Protein AF-A0A1S2Y714-F1 (afdb_monomer_lite)

Structure (mmCIF, N/CA/C/O backbone):
data_AF-A0A1S2Y714-F1
#
_entry.id   AF-A0A1S2Y714-F1
#
loop_
_atom_site.group_PDB
_atom_site.id
_atom_site.type_symbol
_atom_site.label_atom_id
_atom_site.label_alt_id
_atom_site.label_comp_id
_atom_site.label_asym_id
_atom_site.label_entity_id
_atom_site.label_seq_id
_atom_site.pdbx_PDB_ins_code
_atom_site.Cartn_x
_atom_site.Cartn_y
_atom_site.Cartn_z
_atom_site.occupancy
_atom_site.B_iso_or_equiv
_atom_site.auth_seq_id
_atom_site.auth_comp_id
_atom_site.auth_asym_id
_atom_site.auth_atom_id
_atom_site.pdbx_PDB_model_num
ATOM 1 N N . MET A 1 1 ? -2.855 42.630 -22.153 1.00 34.94 1 MET A N 1
ATOM 2 C CA . MET A 1 1 ? -4.016 42.085 -21.411 1.00 34.94 1 MET A CA 1
ATOM 3 C C . MET A 1 1 ? -4.105 42.788 -20.067 1.00 34.94 1 MET A C 1
ATOM 5 O O . MET A 1 1 ? -3.077 42.942 -19.422 1.00 34.94 1 MET A O 1
ATOM 9 N N . SER A 1 2 ? -5.285 43.269 -19.672 1.00 32.47 2 SER A N 1
ATOM 10 C CA . SER A 1 2 ? -5.431 44.116 -18.480 1.00 32.47 2 SER A CA 1
ATOM 11 C C . SER A 1 2 ? -5.373 43.312 -17.180 1.00 32.47 2 SER A C 1
ATOM 13 O O . SER A 1 2 ? -6.240 42.476 -16.928 1.00 32.47 2 SER A O 1
ATOM 15 N N . LEU A 1 3 ? -4.403 43.628 -16.319 1.00 39.56 3 LEU A N 1
ATOM 16 C CA . LEU A 1 3 ? -4.362 43.184 -14.924 1.00 39.56 3 LEU A CA 1
ATOM 17 C C . LEU A 1 3 ? -5.540 43.805 -14.153 1.00 39.56 3 LEU A C 1
ATOM 19 O O . LEU A 1 3 ? -5.441 44.911 -13.620 1.00 39.56 3 LEU A O 1
ATOM 23 N N . LYS A 1 4 ? -6.676 43.098 -14.095 1.00 44.19 4 LYS A N 1
ATOM 24 C CA . LYS A 1 4 ? -7.781 43.444 -13.189 1.00 44.19 4 LYS A CA 1
ATOM 25 C C . LYS A 1 4 ? -7.253 43.405 -11.751 1.00 44.19 4 LYS A C 1
ATOM 27 O O . LYS A 1 4 ? -6.920 42.334 -11.250 1.00 44.19 4 LYS A O 1
ATOM 32 N N . LYS A 1 5 ? -7.213 44.556 -11.068 1.00 52.19 5 LYS A N 1
ATOM 33 C CA . LYS A 1 5 ? -6.952 44.623 -9.621 1.00 52.19 5 LYS A CA 1
ATOM 34 C C . LYS A 1 5 ? -8.087 43.911 -8.874 1.00 52.19 5 LYS A C 1
ATOM 36 O O . LYS A 1 5 ? -9.133 44.506 -8.627 1.00 52.19 5 LYS A O 1
ATOM 41 N N . SER A 1 6 ? -7.883 42.643 -8.521 1.00 57.97 6 SER A N 1
ATOM 42 C CA . SER A 1 6 ? -8.826 41.859 -7.722 1.00 57.97 6 SER A CA 1
ATOM 43 C C . SER A 1 6 ? -8.926 42.441 -6.308 1.00 57.97 6 SER A C 1
ATOM 45 O O . SER A 1 6 ? -8.003 42.346 -5.496 1.00 57.97 6 SER A O 1
ATOM 47 N N . THR A 1 7 ? -10.055 43.082 -6.002 1.00 67.19 7 THR A N 1
ATOM 48 C CA . THR A 1 7 ? -10.343 43.624 -4.666 1.00 67.19 7 THR A CA 1
ATOM 49 C C . THR A 1 7 ? -10.300 42.507 -3.617 1.00 67.19 7 THR A C 1
ATOM 51 O O . THR A 1 7 ? -10.640 41.367 -3.930 1.00 67.19 7 THR A O 1
ATOM 54 N N . LYS A 1 8 ? -9.961 42.818 -2.354 1.00 66.38 8 LYS A N 1
ATOM 55 C CA . LYS A 1 8 ? -9.931 41.843 -1.239 1.00 66.38 8 LYS A CA 1
ATOM 56 C C . LYS A 1 8 ? -11.176 40.936 -1.200 1.00 66.38 8 LYS A C 1
ATOM 58 O O . LYS A 1 8 ? -11.023 39.732 -1.055 1.00 66.38 8 LYS A O 1
ATOM 63 N N . ARG A 1 9 ? -12.371 41.511 -1.420 1.00 69.25 9 ARG A N 1
ATOM 64 C CA . ARG A 1 9 ? -13.662 40.791 -1.477 1.00 69.25 9 ARG A CA 1
ATOM 65 C C . ARG A 1 9 ? -13.785 39.795 -2.640 1.00 69.25 9 ARG A C 1
ATOM 67 O O . ARG A 1 9 ? -14.448 38.782 -2.473 1.00 69.25 9 ARG A O 1
ATOM 74 N N . SER A 1 10 ? -13.172 40.082 -3.795 1.00 74.69 10 SER A N 1
ATOM 75 C CA . SER A 1 10 ? -13.127 39.141 -4.926 1.00 74.69 10 SER A CA 1
ATOM 76 C C . SER A 1 10 ? -12.335 37.916 -4.506 1.00 74.69 10 SER A C 1
ATOM 78 O O . SER A 1 10 ? -12.884 36.829 -4.471 1.00 74.69 10 SER A O 1
ATOM 80 N N . LEU A 1 11 ? -11.092 38.110 -4.050 1.00 75.50 11 LEU A N 1
ATOM 81 C CA . LEU A 1 11 ? -10.211 36.980 -3.769 1.00 75.50 11 LEU A CA 1
ATOM 82 C C . LEU A 1 11 ? -10.730 36.081 -2.633 1.00 75.50 11 LEU A C 1
ATOM 84 O O . LEU A 1 11 ? -10.557 34.871 -2.701 1.00 75.50 11 LEU A O 1
ATOM 88 N N . THR A 1 12 ? -11.401 36.639 -1.618 1.00 78.56 12 THR A N 1
ATOM 89 C CA . THR A 1 12 ? -12.085 35.821 -0.601 1.00 78.56 12 THR A CA 1
ATOM 90 C C . THR A 1 12 ? -13.273 35.055 -1.189 1.00 78.56 12 THR A C 1
ATOM 92 O O . THR A 1 12 ? -13.404 33.869 -0.925 1.00 78.56 12 THR A O 1
ATOM 95 N N . SER A 1 13 ? -14.089 35.684 -2.044 1.00 83.81 13 SER A N 1
ATOM 96 C CA . SER A 1 13 ? -15.202 35.007 -2.732 1.00 83.81 13 SER A CA 1
ATOM 97 C C . SER A 1 13 ? -14.725 33.895 -3.674 1.00 83.81 13 SER A C 1
ATOM 99 O O . SER A 1 13 ? -15.387 32.863 -3.784 1.00 83.81 13 SER A O 1
ATOM 101 N N . ASP A 1 14 ? -13.588 34.103 -4.339 1.00 82.69 14 ASP A N 1
ATOM 102 C CA . ASP A 1 14 ? -12.961 33.143 -5.249 1.00 82.69 14 ASP A CA 1
ATOM 103 C C . ASP A 1 14 ? -12.424 31.930 -4.453 1.00 82.69 14 ASP A C 1
ATOM 105 O O . ASP A 1 14 ? -12.680 30.784 -4.820 1.00 82.69 14 ASP A O 1
ATOM 109 N N . MET A 1 15 ? -11.778 32.170 -3.301 1.00 86.19 15 MET A N 1
ATOM 110 C CA . MET A 1 15 ? -11.331 31.120 -2.368 1.00 86.19 15 MET A CA 1
ATOM 111 C C . MET A 1 15 ? -12.494 30.350 -1.721 1.00 86.19 15 MET A C 1
ATOM 113 O O . MET A 1 15 ? -12.439 29.127 -1.623 1.00 86.19 15 MET A O 1
ATOM 117 N N . ASP A 1 16 ? -13.577 31.025 -1.330 1.00 86.94 16 ASP A N 1
ATOM 118 C CA . ASP A 1 16 ? -14.786 30.349 -0.840 1.00 86.94 16 ASP A CA 1
ATOM 119 C C . ASP A 1 16 ? -15.439 29.501 -1.952 1.00 86.94 16 ASP A C 1
ATOM 121 O O . ASP A 1 16 ? -16.085 28.485 -1.685 1.00 86.94 16 ASP A O 1
ATOM 125 N N . GLY A 1 17 ? -15.286 29.920 -3.214 1.00 87.94 17 GLY A N 1
ATOM 126 C CA . GLY A 1 17 ? -15.691 29.165 -4.399 1.00 87.94 17 GLY A CA 1
ATOM 127 C C . GLY A 1 17 ? -14.933 27.846 -4.533 1.00 87.94 17 GLY A C 1
ATOM 128 O O . GLY A 1 17 ? -15.571 26.796 -4.641 1.00 87.94 17 GLY A O 1
ATOM 129 N N . THR A 1 18 ? -13.598 27.878 -4.452 1.00 87.56 18 THR A N 1
ATOM 130 C CA . THR A 1 18 ? -12.782 26.658 -4.549 1.00 87.56 18 THR A CA 1
ATOM 131 C C . THR A 1 18 ? -13.024 25.713 -3.373 1.00 87.56 18 THR A C 1
ATOM 133 O O . THR A 1 18 ? -13.177 24.518 -3.602 1.00 87.56 18 THR A O 1
ATOM 136 N N . VAL A 1 19 ? -13.190 26.211 -2.139 1.00 88.62 19 VAL A N 1
ATOM 137 C CA . VAL A 1 19 ? -13.543 25.367 -0.974 1.00 88.62 19 VAL A CA 1
ATOM 138 C C . VAL A 1 19 ? -14.885 24.651 -1.168 1.00 88.62 19 VAL A C 1
ATOM 140 O O . VAL A 1 19 ? -14.978 23.449 -0.921 1.00 88.62 19 VAL A O 1
ATOM 143 N N . ARG A 1 20 ? -15.923 25.340 -1.666 1.00 88.69 20 ARG A N 1
ATOM 144 C CA . ARG A 1 20 ? -17.217 24.697 -1.978 1.00 88.69 20 ARG A CA 1
ATOM 145 C C . ARG A 1 20 ? -17.085 23.609 -3.046 1.00 88.69 20 ARG A C 1
ATOM 147 O O . ARG A 1 20 ? -17.745 22.577 -2.951 1.00 88.69 20 ARG A O 1
ATOM 154 N N . GLN A 1 21 ? -16.225 23.816 -4.041 1.00 86.38 21 GLN A N 1
ATOM 155 C CA . GLN A 1 21 ? -15.963 22.825 -5.083 1.00 86.38 21 GLN A CA 1
ATOM 156 C C . GLN A 1 21 ? -15.139 21.629 -4.556 1.00 86.38 21 GLN A C 1
ATOM 158 O O . GLN A 1 21 ? -15.441 20.498 -4.927 1.00 86.38 21 GLN A O 1
ATOM 163 N N . MET A 1 22 ? -14.199 21.830 -3.618 1.00 89.25 22 MET A N 1
ATOM 164 C CA . MET A 1 22 ? -13.498 20.733 -2.924 1.00 89.25 22 MET A CA 1
ATOM 165 C C . MET A 1 22 ? -14.464 19.856 -2.130 1.00 89.25 22 MET A C 1
ATOM 167 O O . MET A 1 22 ? -14.432 18.637 -2.267 1.00 89.25 22 MET A O 1
ATOM 171 N N . MET A 1 23 ? -15.341 20.472 -1.328 1.00 84.88 23 MET A N 1
ATOM 172 C CA . MET A 1 23 ? -16.337 19.741 -0.537 1.00 84.88 23 MET A CA 1
ATOM 173 C C . MET A 1 23 ? -17.227 18.883 -1.439 1.00 84.88 23 MET A C 1
ATOM 175 O O . MET A 1 23 ? -17.383 17.691 -1.191 1.00 84.88 23 MET A O 1
ATOM 179 N N . LYS A 1 24 ? -17.689 19.436 -2.568 1.00 86.00 24 LYS A N 1
ATOM 180 C CA . LYS A 1 24 ? -18.492 18.696 -3.551 1.00 86.00 24 LYS A CA 1
ATOM 181 C C . LYS A 1 24 ? -17.760 17.493 -4.172 1.00 86.00 24 LYS A C 1
ATOM 183 O O . LYS A 1 24 ? -18.400 16.492 -4.480 1.00 86.00 24 LYS A O 1
ATOM 188 N N . LEU A 1 25 ? -16.436 17.554 -4.347 1.00 83.62 25 LEU A N 1
ATOM 189 C CA . LEU A 1 25 ? -15.644 16.409 -4.825 1.00 83.62 25 LEU A CA 1
ATOM 190 C C . LEU A 1 25 ? -15.519 15.289 -3.774 1.00 83.62 25 LEU A C 1
ATOM 192 O O . LEU A 1 25 ? -15.315 14.137 -4.152 1.00 83.62 25 LEU A O 1
ATOM 196 N N . ILE A 1 26 ? -15.657 15.614 -2.483 1.00 81.50 26 ILE A N 1
ATOM 197 C CA . ILE A 1 26 ? -15.499 14.696 -1.340 1.00 81.50 26 ILE A CA 1
ATOM 198 C C . ILE A 1 26 ? -16.850 14.113 -0.871 1.00 81.50 26 ILE A C 1
ATOM 200 O O . ILE A 1 26 ? -16.900 12.985 -0.378 1.00 81.50 26 ILE A O 1
ATOM 204 N N . GLU A 1 27 ? -17.946 14.858 -1.030 1.00 79.06 27 GLU A N 1
ATOM 205 C CA . GLU A 1 27 ? -19.294 14.499 -0.554 1.00 79.06 27 GLU A CA 1
ATOM 206 C C . GLU A 1 27 ? -20.079 13.547 -1.479 1.00 79.06 27 GLU A C 1
ATOM 208 O O . GLU A 1 27 ? -21.200 13.168 -1.148 1.00 79.06 27 GLU A O 1
ATOM 213 N N . GLU A 1 28 ? -19.540 13.146 -2.635 1.00 67.38 28 GLU A N 1
ATOM 214 C CA . GLU A 1 28 ? -20.325 12.384 -3.615 1.00 67.38 28 GLU A CA 1
ATOM 215 C C . GLU A 1 28 ? -20.537 10.909 -3.212 1.00 67.38 28 GLU A C 1
ATOM 217 O O . GLU A 1 28 ? -19.623 10.213 -2.757 1.00 67.38 28 GLU A O 1
ATOM 222 N N . ASN A 1 29 ? -21.781 10.443 -3.352 1.00 63.12 29 ASN A N 1
ATOM 223 C CA . ASN A 1 29 ? -22.251 9.182 -2.782 1.00 63.12 29 ASN A CA 1
ATOM 224 C C . ASN A 1 29 ? -21.798 7.966 -3.603 1.00 63.12 29 ASN A C 1
ATOM 226 O O . ASN A 1 29 ? -22.190 7.812 -4.757 1.00 63.12 29 ASN A O 1
ATOM 230 N N . GLY A 1 30 ? -21.040 7.070 -2.970 1.00 61.44 30 GLY A N 1
ATOM 231 C CA . GLY A 1 30 ? -20.950 5.668 -3.376 1.00 61.44 30 GLY A CA 1
ATOM 232 C C . GLY A 1 30 ? -21.768 4.822 -2.406 1.00 61.44 30 GLY A C 1
ATOM 233 O O . GLY A 1 30 ? -21.539 4.906 -1.198 1.00 61.44 30 GLY A O 1
ATOM 234 N N . ASP A 1 31 ? -22.684 4.000 -2.922 1.00 72.31 31 ASP A N 1
ATOM 235 C CA . ASP A 1 31 ? -23.572 3.146 -2.111 1.00 72.31 31 ASP A CA 1
ATOM 236 C C . ASP A 1 31 ? -22.809 2.011 -1.396 1.00 72.31 31 ASP A C 1
ATOM 238 O O . ASP A 1 31 ? -23.329 1.356 -0.494 1.00 72.31 31 ASP A O 1
ATOM 242 N N . SER A 1 32 ? -21.545 1.792 -1.776 1.00 79.81 32 SER A N 1
ATOM 243 C CA . SER A 1 32 ? -20.617 0.856 -1.144 1.00 79.81 32 SER A CA 1
ATOM 244 C C . SER A 1 32 ? -19.236 1.484 -0.927 1.00 79.81 32 SER A C 1
ATOM 246 O O . SER A 1 32 ? -18.776 2.328 -1.701 1.00 79.81 32 SER A O 1
ATOM 248 N N . PHE A 1 33 ? -18.536 1.035 0.120 1.00 79.44 33 PHE A N 1
ATOM 249 C CA . PHE A 1 33 ? -17.222 1.548 0.521 1.00 79.44 33 PHE A CA 1
ATOM 250 C C . PHE A 1 33 ? -16.166 1.436 -0.590 1.00 79.44 33 PHE A C 1
ATOM 252 O O . PHE A 1 33 ? -15.415 2.384 -0.812 1.00 79.44 33 PHE A O 1
ATOM 259 N N . ALA A 1 34 ? -16.144 0.318 -1.325 1.00 82.19 34 ALA A N 1
ATOM 260 C CA . ALA A 1 34 ? -15.210 0.109 -2.434 1.00 82.19 34 ALA A CA 1
ATOM 261 C C . ALA A 1 34 ? -15.410 1.150 -3.550 1.00 82.19 34 ALA A C 1
ATOM 263 O O . ALA A 1 34 ? -14.453 1.781 -3.991 1.00 82.19 34 ALA A O 1
ATOM 264 N N . GLN A 1 35 ? -16.667 1.407 -3.922 1.00 81.56 35 GLN A N 1
ATOM 265 C CA . GLN A 1 35 ? -17.035 2.410 -4.922 1.00 81.56 35 GLN A CA 1
ATOM 266 C C . GLN A 1 35 ? -16.678 3.830 -4.455 1.00 81.56 35 GLN A C 1
ATOM 268 O O . GLN A 1 35 ? -16.185 4.638 -5.239 1.00 81.56 35 GLN A O 1
ATOM 273 N N . LYS A 1 36 ? -16.857 4.135 -3.161 1.00 82.69 36 LYS A N 1
ATOM 274 C CA . LYS A 1 36 ? -16.444 5.421 -2.579 1.00 82.69 36 LYS A CA 1
ATOM 275 C C . LYS A 1 36 ? -14.921 5.611 -2.604 1.00 82.69 36 LYS A C 1
ATOM 277 O O . LYS A 1 36 ? -14.455 6.714 -2.888 1.00 82.69 36 LYS A O 1
ATOM 282 N N . ALA A 1 37 ? -14.149 4.556 -2.341 1.00 82.81 37 ALA A N 1
ATOM 283 C CA . ALA A 1 37 ? -12.690 4.590 -2.435 1.00 82.81 37 ALA A CA 1
ATOM 284 C C . ALA A 1 37 ? -12.215 4.773 -3.888 1.00 82.81 37 ALA A C 1
ATOM 286 O O . ALA A 1 37 ? -11.367 5.624 -4.152 1.00 82.81 37 ALA A O 1
ATOM 287 N N . GLU A 1 38 ? -12.800 4.040 -4.838 1.00 85.25 38 GLU A N 1
ATOM 288 C CA . GLU A 1 38 ? -12.498 4.164 -6.268 1.00 85.25 38 GLU A CA 1
ATOM 289 C C . GLU A 1 38 ? -12.792 5.580 -6.794 1.00 85.25 38 GLU A C 1
ATOM 291 O O . GLU A 1 38 ? -11.907 6.229 -7.355 1.00 85.25 38 GLU A O 1
ATOM 296 N N . MET A 1 39 ? -13.992 6.106 -6.522 1.00 83.69 39 MET A N 1
ATOM 297 C CA . MET A 1 39 ? -14.390 7.472 -6.888 1.00 83.69 39 MET A CA 1
ATOM 298 C C . MET A 1 39 ? -13.462 8.531 -6.275 1.00 83.69 39 MET A C 1
ATOM 300 O O . MET A 1 39 ? -13.107 9.503 -6.944 1.00 83.69 39 MET A O 1
ATOM 304 N N . TYR A 1 40 ? -13.014 8.339 -5.028 1.00 85.38 40 TYR A N 1
ATOM 305 C CA . TYR A 1 40 ? -12.024 9.219 -4.404 1.00 85.38 40 TYR A CA 1
ATOM 306 C C . TYR A 1 40 ? -10.688 9.202 -5.159 1.00 85.38 40 TYR A C 1
ATOM 308 O O . TYR A 1 40 ? -10.149 10.268 -5.456 1.00 85.38 40 TYR A O 1
ATOM 316 N N . TYR A 1 41 ? -10.157 8.027 -5.517 1.00 88.44 41 TYR A N 1
ATOM 317 C CA . TYR A 1 41 ? -8.899 7.940 -6.266 1.00 88.44 41 TYR A CA 1
ATOM 318 C C . TYR A 1 41 ? -9.006 8.530 -7.679 1.00 88.44 41 TYR A C 1
ATOM 320 O O . TYR A 1 41 ? -8.062 9.191 -8.112 1.00 88.44 41 TYR A O 1
ATOM 328 N N . GLN A 1 42 ? -10.151 8.382 -8.354 1.00 86.94 42 GLN A N 1
ATOM 329 C CA . GLN A 1 42 ? -10.410 9.021 -9.651 1.00 86.94 42 GLN A CA 1
ATOM 330 C C . GLN A 1 42 ? -10.477 10.558 -9.547 1.00 86.94 42 GLN A C 1
ATOM 332 O O . GLN A 1 42 ? -9.916 11.252 -10.392 1.00 86.94 42 GLN A O 1
ATOM 337 N N . LYS A 1 43 ? -11.099 11.107 -8.491 1.00 89.62 43 LYS A N 1
ATOM 338 C CA . LYS A 1 43 ? -11.218 12.565 -8.260 1.00 89.62 43 LYS A CA 1
ATOM 339 C C . LYS A 1 43 ? -9.995 13.215 -7.611 1.00 89.62 43 LYS A C 1
ATOM 341 O O . LYS A 1 43 ? -9.865 14.440 -7.607 1.00 89.62 43 LYS A O 1
ATOM 346 N N . ARG A 1 44 ? -9.076 12.418 -7.062 1.00 89.94 44 ARG A N 1
ATOM 347 C CA . ARG A 1 44 ? -7.877 12.889 -6.353 1.00 89.94 44 ARG A CA 1
ATOM 348 C C . ARG A 1 44 ? -7.021 13.895 -7.148 1.00 89.94 44 ARG A C 1
ATOM 350 O O . ARG A 1 44 ? -6.576 14.854 -6.518 1.00 89.94 44 ARG A O 1
ATOM 357 N N . PRO A 1 45 ? -6.791 13.759 -8.473 1.00 91.12 45 PRO A N 1
ATOM 358 C CA . PRO A 1 45 ? -6.022 14.745 -9.239 1.00 91.12 45 PRO A CA 1
ATOM 359 C C . PRO A 1 45 ? -6.709 16.118 -9.316 1.00 91.12 45 PRO A C 1
ATOM 361 O O . PRO A 1 45 ? -6.051 17.144 -9.152 1.00 91.12 45 PRO A O 1
ATOM 364 N N . GLU A 1 46 ? -8.034 16.141 -9.501 1.00 88.25 46 GLU A N 1
ATOM 365 C CA . GLU A 1 46 ? -8.831 17.376 -9.539 1.00 88.25 46 GLU A CA 1
ATOM 366 C C . GLU A 1 46 ? -8.835 18.066 -8.167 1.00 88.25 46 GLU A C 1
ATOM 368 O O . GLU A 1 46 ? -8.603 19.272 -8.069 1.00 88.25 46 GLU A O 1
ATOM 373 N N . LEU A 1 47 ? -8.993 17.287 -7.090 1.00 91.00 47 LEU A N 1
ATOM 374 C CA . LEU A 1 47 ? -8.930 17.793 -5.719 1.00 91.00 47 LEU A CA 1
ATOM 375 C C . LEU A 1 47 ? -7.554 18.396 -5.382 1.00 91.00 47 LEU A C 1
ATOM 377 O O . LEU A 1 47 ? -7.495 19.453 -4.757 1.00 91.00 47 LEU A O 1
ATOM 381 N N . ILE A 1 48 ? -6.453 17.764 -5.811 1.00 91.62 48 ILE A N 1
ATOM 382 C CA . ILE A 1 48 ? -5.091 18.297 -5.624 1.00 91.62 48 ILE A CA 1
ATOM 383 C C . ILE A 1 48 ? -4.931 19.636 -6.352 1.00 91.62 48 ILE A C 1
ATOM 385 O O . ILE A 1 48 ? -4.510 20.610 -5.730 1.00 91.62 48 ILE A O 1
ATOM 389 N N . SER A 1 49 ? -5.327 19.713 -7.628 1.00 92.50 49 SER A N 1
ATOM 390 C CA . SER A 1 49 ? -5.250 20.954 -8.412 1.00 92.50 49 SER A CA 1
ATOM 391 C C . SER A 1 49 ? -6.010 22.103 -7.737 1.00 92.50 49 SER A C 1
ATOM 393 O O . SER A 1 49 ? -5.487 23.208 -7.583 1.00 92.50 49 SER A O 1
ATOM 395 N N . LEU A 1 50 ? -7.214 21.823 -7.238 1.00 91.06 50 LEU A N 1
ATOM 396 C CA . LEU A 1 50 ? -8.055 22.803 -6.558 1.00 91.06 50 LEU A CA 1
ATOM 397 C C . LEU A 1 50 ? -7.443 23.278 -5.223 1.00 91.06 50 LEU A C 1
ATOM 399 O O . LEU A 1 50 ? -7.534 24.459 -4.876 1.00 91.06 50 LEU A O 1
ATOM 403 N N . VAL A 1 51 ? -6.780 22.383 -4.479 1.00 92.50 51 VAL A N 1
ATOM 404 C CA . VAL A 1 51 ? -6.040 22.713 -3.245 1.00 92.50 51 VAL A CA 1
ATOM 405 C C . VAL A 1 51 ? -4.817 23.587 -3.541 1.00 92.50 51 VAL A C 1
ATOM 407 O O . VAL A 1 51 ? -4.558 24.543 -2.804 1.00 92.50 51 VAL A O 1
ATOM 410 N N . GLU A 1 52 ? -4.098 23.332 -4.635 1.00 91.31 52 GLU A N 1
ATOM 411 C CA . GLU A 1 52 ? -2.999 24.190 -5.095 1.00 91.31 52 GLU A CA 1
ATOM 412 C C . GLU A 1 52 ? -3.493 25.594 -5.483 1.00 91.31 52 GLU A C 1
ATOM 414 O O . GLU A 1 52 ? -2.862 26.594 -5.124 1.00 91.31 52 GLU A O 1
ATOM 419 N N . GLU A 1 53 ? -4.653 25.700 -6.141 1.00 89.31 53 GLU A N 1
ATOM 420 C CA . GLU A 1 53 ? -5.302 26.981 -6.457 1.00 89.31 53 GLU A CA 1
ATOM 421 C C . GLU A 1 53 ? -5.665 27.772 -5.192 1.00 89.31 53 GLU A C 1
ATOM 423 O O . GLU A 1 53 ? -5.363 28.966 -5.087 1.00 89.31 53 GLU A O 1
ATOM 428 N N . PHE A 1 54 ? -6.266 27.106 -4.202 1.00 91.81 54 PHE A N 1
ATOM 429 C CA . PHE A 1 54 ? -6.606 27.713 -2.916 1.00 91.81 54 PHE A CA 1
ATOM 430 C C . PHE A 1 54 ? -5.361 28.172 -2.150 1.00 91.81 54 PHE A C 1
ATOM 432 O O . PHE A 1 54 ? -5.337 29.291 -1.638 1.00 91.81 54 PHE A O 1
ATOM 439 N N . TYR A 1 55 ? -4.297 27.363 -2.118 1.00 90.62 55 TYR A N 1
ATOM 440 C CA . TYR A 1 55 ? -3.034 27.736 -1.476 1.00 90.62 55 TYR A CA 1
ATOM 441 C C . TYR A 1 55 ? -2.369 28.938 -2.167 1.00 90.62 55 TYR A C 1
ATOM 443 O O . TYR A 1 55 ? -1.881 29.854 -1.499 1.00 90.62 55 TYR A O 1
ATOM 451 N N . ARG A 1 56 ? -2.415 28.993 -3.505 1.00 89.56 56 ARG A N 1
ATOM 452 C CA . ARG A 1 56 ? -1.952 30.137 -4.309 1.00 89.56 56 ARG A CA 1
ATOM 453 C C . ARG A 1 56 ? -2.752 31.410 -3.997 1.00 89.56 56 ARG A C 1
ATOM 455 O O . ARG A 1 56 ? -2.160 32.479 -3.836 1.00 89.56 56 ARG A O 1
ATOM 462 N N . GLY A 1 57 ? -4.073 31.292 -3.849 1.00 87.25 57 GLY A N 1
ATOM 463 C CA . GLY A 1 57 ? -4.954 32.374 -3.398 1.00 87.25 57 GLY A CA 1
ATOM 464 C C . GLY A 1 57 ? -4.622 32.853 -1.981 1.00 87.25 57 GLY A C 1
ATOM 465 O O . GLY A 1 57 ? -4.357 34.038 -1.777 1.00 87.25 57 GLY A O 1
ATOM 466 N N . TYR A 1 58 ? -4.543 31.929 -1.020 1.00 89.00 58 TYR A N 1
ATOM 467 C CA . TYR A 1 58 ? -4.183 32.210 0.373 1.00 89.00 58 TYR A CA 1
ATOM 468 C C . TYR A 1 58 ? -2.847 32.951 0.479 1.00 89.00 58 TYR A C 1
ATOM 470 O O . TYR A 1 58 ? -2.755 33.975 1.156 1.00 89.00 58 TYR A O 1
ATOM 478 N N . ARG A 1 59 ? -1.825 32.489 -0.249 1.00 90.00 59 ARG A N 1
ATOM 479 C CA . ARG A 1 59 ? -0.508 33.127 -0.286 1.00 90.00 59 ARG A CA 1
ATOM 480 C C . ARG A 1 59 ? -0.574 34.560 -0.821 1.00 90.00 59 ARG A C 1
ATOM 482 O O . ARG A 1 59 ? -0.051 35.463 -0.178 1.00 90.00 59 ARG A O 1
ATOM 489 N N . SER A 1 60 ? -1.295 34.795 -1.919 1.00 86.06 60 SER A N 1
ATOM 490 C CA . SER A 1 60 ? -1.516 36.148 -2.455 1.00 86.06 60 SER A CA 1
ATOM 491 C C . SER A 1 60 ? -2.305 37.054 -1.491 1.00 86.06 60 SER A C 1
ATOM 493 O O . SER A 1 60 ? -2.110 38.272 -1.456 1.00 86.06 60 SER A O 1
ATOM 495 N N . LEU A 1 61 ? -3.205 36.489 -0.679 1.00 86.44 61 LEU A N 1
ATOM 496 C CA . LEU A 1 61 ? -3.905 37.234 0.367 1.00 86.44 61 LEU A CA 1
ATOM 497 C C . LEU A 1 61 ? -2.972 37.606 1.529 1.00 86.44 61 LEU A C 1
ATOM 499 O O . LEU A 1 61 ? -3.015 38.752 1.974 1.00 86.44 61 LEU A O 1
ATOM 503 N N . ALA A 1 62 ? -2.131 36.671 1.976 1.00 83.31 62 ALA A N 1
ATOM 504 C CA . ALA A 1 62 ? -1.147 36.878 3.036 1.00 83.31 62 ALA A CA 1
ATOM 505 C C . ALA A 1 62 ? -0.089 37.917 2.633 1.00 83.31 62 ALA A C 1
ATOM 507 O O . ALA A 1 62 ? 0.126 38.875 3.370 1.00 83.31 62 ALA A O 1
ATOM 508 N N . GLU A 1 63 ? 0.470 37.805 1.424 1.00 84.12 63 GLU A N 1
ATOM 509 C CA . GLU A 1 63 ? 1.411 38.784 0.865 1.00 84.12 63 GLU A CA 1
ATOM 510 C C . GLU A 1 63 ? 0.777 40.186 0.836 1.00 84.12 63 GLU A C 1
ATOM 512 O O . GLU A 1 63 ? 1.371 41.143 1.324 1.00 84.12 63 GLU A O 1
ATOM 517 N N . ARG A 1 64 ? -0.473 40.336 0.370 1.00 82.00 64 ARG A N 1
ATOM 518 C CA . ARG A 1 64 ? -1.166 41.641 0.406 1.00 82.00 64 ARG A CA 1
ATOM 519 C C . ARG A 1 64 ? -1.467 42.141 1.821 1.00 82.00 64 ARG A C 1
ATOM 521 O O . ARG A 1 64 ? -1.544 43.351 2.010 1.00 82.00 64 ARG A O 1
ATOM 528 N N . TYR A 1 65 ? -1.647 41.256 2.800 1.00 78.56 65 TYR A N 1
ATOM 529 C CA . TYR A 1 65 ? -1.800 41.661 4.198 1.00 78.56 65 TYR A CA 1
ATOM 530 C C . TYR A 1 65 ? -0.482 42.208 4.756 1.00 78.56 65 TYR A C 1
ATOM 532 O O . TYR A 1 65 ? -0.491 43.286 5.338 1.00 78.56 65 TYR A O 1
ATOM 540 N N . GLU A 1 66 ? 0.637 41.526 4.493 1.00 80.44 66 GLU A N 1
ATOM 541 C CA . GLU A 1 66 ? 1.994 41.961 4.854 1.00 80.44 66 GLU A CA 1
ATOM 542 C C . GLU A 1 66 ? 2.381 43.289 4.187 1.00 80.44 66 GLU A C 1
ATOM 544 O O . GLU A 1 66 ? 2.997 44.137 4.827 1.00 80.44 66 GLU A O 1
ATOM 549 N N . HIS A 1 67 ? 1.964 43.528 2.939 1.00 75.69 67 HIS A N 1
ATOM 550 C CA . HIS A 1 67 ? 2.156 44.831 2.294 1.00 75.69 67 HIS A CA 1
ATOM 551 C C . HIS A 1 67 ? 1.333 45.929 2.986 1.00 75.69 67 HIS A C 1
ATOM 553 O O . HIS A 1 67 ? 1.877 46.984 3.288 1.00 75.69 67 HIS A O 1
ATOM 559 N N . VAL A 1 68 ? 0.057 45.684 3.310 1.00 75.88 68 VAL A N 1
ATOM 560 C CA . VAL A 1 68 ? -0.803 46.687 3.971 1.00 75.88 68 VAL A CA 1
ATOM 561 C C . VAL A 1 68 ? -0.354 46.983 5.405 1.00 75.88 68 VAL A C 1
ATOM 563 O O . VAL A 1 68 ? -0.333 48.147 5.800 1.00 75.88 68 VAL A O 1
ATOM 566 N N . THR A 1 69 ? 0.036 45.979 6.197 1.00 68.00 69 THR A N 1
ATOM 567 C CA . THR A 1 69 ? 0.602 46.232 7.532 1.00 68.00 69 THR A CA 1
ATOM 568 C C . THR A 1 69 ? 2.005 46.820 7.440 1.00 68.00 69 THR A C 1
ATOM 570 O O . THR A 1 69 ? 2.300 47.767 8.159 1.00 68.00 69 THR A O 1
ATOM 573 N N . GLY A 1 70 ? 2.860 46.342 6.536 1.00 66.25 70 GLY A N 1
ATOM 574 C CA . GLY A 1 70 ? 4.200 46.890 6.312 1.00 66.25 70 GLY A CA 1
ATOM 575 C C . GLY A 1 70 ? 4.191 48.348 5.838 1.00 66.25 70 GLY A C 1
ATOM 576 O O . GLY A 1 70 ? 5.059 49.124 6.231 1.00 66.25 70 GLY A O 1
ATOM 577 N N . GLU A 1 71 ? 3.198 48.750 5.043 1.00 66.56 71 GLU A N 1
ATOM 578 C CA . GLU A 1 71 ? 2.934 50.152 4.705 1.00 66.56 71 GLU A CA 1
ATOM 579 C C . GLU A 1 71 ? 2.387 50.928 5.911 1.00 66.56 71 GLU A C 1
ATOM 581 O O . GLU A 1 71 ? 2.839 52.043 6.154 1.00 66.56 71 GLU A O 1
ATOM 586 N N . LEU A 1 72 ? 1.488 50.351 6.717 1.00 62.78 72 LEU A N 1
ATOM 587 C CA . LEU A 1 72 ? 0.986 50.988 7.943 1.00 62.78 72 LEU A CA 1
ATOM 588 C C . LEU A 1 72 ? 2.123 51.307 8.932 1.00 62.78 72 LEU A C 1
ATOM 590 O O . LEU A 1 72 ? 2.216 52.435 9.405 1.00 62.78 72 LEU A O 1
ATOM 594 N N . TRP A 1 73 ? 3.030 50.355 9.180 1.00 57.47 73 TRP A N 1
ATOM 595 C CA . TRP A 1 73 ? 4.195 50.533 10.060 1.00 57.47 73 TRP A CA 1
ATOM 596 C C . TRP A 1 73 ? 5.208 51.562 9.533 1.00 57.47 73 TRP A C 1
ATOM 598 O O . TRP A 1 73 ? 5.868 52.222 10.329 1.00 57.47 73 TRP A O 1
ATOM 608 N N . LYS A 1 74 ? 5.316 51.743 8.209 1.00 61.78 74 LYS A N 1
ATOM 609 C CA . LYS A 1 74 ? 6.176 52.771 7.586 1.00 61.78 74 LYS A CA 1
ATOM 610 C C . LYS A 1 74 ? 5.574 54.180 7.603 1.00 61.78 74 LYS A C 1
ATOM 612 O O . LYS A 1 74 ? 6.304 55.134 7.363 1.00 61.78 74 LYS A O 1
ATOM 617 N N . ASN A 1 75 ? 4.270 54.310 7.852 1.00 57.66 75 ASN A N 1
ATOM 618 C CA . ASN A 1 75 ? 3.545 55.584 7.848 1.00 57.66 75 ASN A CA 1
ATOM 619 C C . ASN A 1 75 ? 3.191 56.094 9.260 1.00 57.66 75 ASN A C 1
ATOM 621 O O . ASN A 1 75 ? 2.423 57.046 9.386 1.00 57.66 75 ASN A O 1
ATOM 625 N N . ILE A 1 76 ? 3.738 55.492 10.324 1.00 54.31 76 ILE A N 1
ATOM 626 C CA . ILE A 1 76 ? 3.652 56.047 11.683 1.00 54.31 76 ILE A CA 1
ATOM 627 C C . ILE A 1 76 ? 4.593 57.267 11.753 1.00 54.31 76 ILE A C 1
ATOM 629 O O . ILE A 1 76 ? 5.794 57.091 11.541 1.00 54.31 76 ILE A O 1
ATOM 633 N N . PRO A 1 77 ? 4.104 58.494 12.027 1.00 44.94 77 PRO A N 1
ATOM 634 C CA . PRO A 1 77 ? 4.966 59.672 12.110 1.00 44.94 77 PRO A CA 1
ATOM 635 C C . PRO A 1 77 ? 5.925 59.582 13.303 1.00 44.94 77 PRO A C 1
ATOM 637 O O . PRO A 1 77 ? 5.514 59.221 14.406 1.00 44.94 77 PRO A O 1
ATOM 640 N N . SER A 1 78 ? 7.183 59.974 13.102 1.00 50.97 78 SER A N 1
ATOM 641 C CA . SER A 1 78 ? 8.271 59.858 14.090 1.00 50.97 78 SER A CA 1
ATOM 642 C C . SER A 1 78 ? 8.144 60.754 15.339 1.00 50.97 78 SER A C 1
ATOM 644 O O . SER A 1 78 ? 9.045 60.761 16.174 1.00 50.97 78 SER A O 1
ATOM 646 N N . ASP A 1 79 ? 7.042 61.493 15.494 1.00 47.47 79 ASP A N 1
ATOM 647 C CA . ASP A 1 79 ? 6.882 62.568 16.488 1.00 47.47 79 ASP A CA 1
ATOM 648 C C . ASP A 1 79 ? 6.262 62.126 17.831 1.00 47.47 79 ASP A C 1
ATOM 650 O O . ASP A 1 79 ? 6.066 62.951 18.720 1.00 47.47 79 ASP A O 1
ATOM 654 N N . LEU A 1 80 ? 5.965 60.832 18.021 1.00 49.72 80 LEU A N 1
ATOM 655 C CA . LEU A 1 80 ? 5.412 60.293 19.282 1.00 49.72 80 LEU A CA 1
ATOM 656 C C . LEU A 1 80 ? 6.406 59.471 20.122 1.00 49.72 80 LEU A C 1
ATOM 658 O O . LEU A 1 80 ? 6.013 58.879 21.124 1.00 49.72 80 LEU A O 1
ATOM 662 N N . GLN A 1 81 ? 7.689 59.433 19.748 1.00 51.72 81 GLN A N 1
ATOM 663 C CA . GLN A 1 81 ? 8.697 58.592 20.416 1.00 51.72 81 GLN A CA 1
ATOM 664 C C . GLN A 1 81 ? 9.685 59.370 21.306 1.00 51.72 81 GLN A C 1
ATOM 666 O O . GLN A 1 81 ? 10.737 58.853 21.678 1.00 51.72 81 GLN A O 1
ATOM 671 N N . SER A 1 82 ? 9.342 60.603 21.694 1.00 52.91 82 SER A N 1
ATOM 672 C CA . SER A 1 82 ? 10.085 61.373 22.699 1.00 52.91 82 SER A CA 1
ATOM 673 C C . SER A 1 82 ? 9.156 61.868 23.812 1.00 52.91 82 SER A C 1
ATOM 675 O O . SER A 1 82 ? 8.100 62.416 23.521 1.00 52.91 82 SER A O 1
ATOM 677 N N . GLN A 1 83 ? 9.600 61.708 25.066 1.00 43.25 83 GLN A N 1
ATOM 678 C CA . GLN A 1 83 ? 8.940 62.111 26.323 1.00 43.25 83 GLN A CA 1
ATOM 679 C C . GLN A 1 83 ? 7.775 61.240 26.845 1.00 43.25 83 GLN A C 1
ATOM 681 O O . GLN A 1 83 ? 6.624 61.655 26.834 1.00 43.25 83 GLN A O 1
ATOM 686 N N . THR A 1 84 ? 8.114 60.135 27.518 1.00 31.69 84 THR A N 1
ATOM 687 C CA . THR A 1 84 ? 7.884 60.038 28.979 1.00 31.69 84 THR A CA 1
ATOM 688 C C . THR A 1 84 ? 9.031 59.262 29.616 1.00 31.69 84 THR A C 1
ATOM 690 O O . THR A 1 84 ? 9.371 58.174 29.156 1.00 31.69 84 THR A O 1
ATOM 693 N N . SER A 1 85 ? 9.631 59.822 30.659 1.00 42.75 85 SER A N 1
ATOM 694 C CA . SER A 1 85 ? 10.742 59.229 31.399 1.00 42.75 85 SER A CA 1
ATOM 695 C C . SER A 1 85 ? 10.288 58.496 32.665 1.00 42.75 85 SER A C 1
ATOM 697 O O . SER A 1 85 ? 9.366 58.948 33.339 1.00 42.75 85 SER A O 1
ATOM 699 N N . ASP A 1 86 ? 11.093 57.494 33.027 1.00 34.31 86 ASP A N 1
ATOM 700 C CA . ASP A 1 86 ? 11.604 57.203 34.380 1.00 34.31 86 ASP A CA 1
ATOM 701 C C . ASP A 1 86 ? 11.152 55.913 35.110 1.00 34.31 86 ASP A C 1
ATOM 703 O O . ASP A 1 86 ? 10.006 55.477 35.041 1.00 34.31 86 ASP A O 1
ATOM 707 N N . ASN A 1 87 ? 12.125 55.337 35.831 1.00 39.28 87 ASN A N 1
ATOM 708 C CA . ASN A 1 87 ? 12.094 54.169 36.728 1.00 39.28 87 ASN A CA 1
ATOM 709 C C . ASN A 1 87 ? 11.724 52.767 36.176 1.00 39.28 87 ASN A C 1
ATOM 711 O O . ASN A 1 87 ? 10.609 52.275 36.340 1.00 39.28 87 ASN A O 1
ATOM 715 N N . GLY A 1 88 ? 12.747 52.026 35.721 1.00 33.41 88 GLY A N 1
ATOM 716 C CA . GLY A 1 88 ? 12.710 50.559 35.588 1.00 33.41 88 GLY A CA 1
ATOM 717 C C . GLY A 1 88 ? 13.948 49.980 34.892 1.00 33.41 88 GLY A C 1
ATOM 718 O O . GLY A 1 88 ? 13.959 49.868 33.672 1.00 33.41 88 GLY A O 1
ATOM 719 N N . SER A 1 89 ? 15.003 49.646 35.645 1.00 36.56 89 SER A N 1
ATOM 720 C CA . SER A 1 89 ? 16.310 49.272 35.074 1.00 36.56 89 SER A CA 1
ATOM 721 C C . SER A 1 89 ? 16.317 47.953 34.284 1.00 36.56 89 SER A C 1
ATOM 723 O O . SER A 1 89 ? 15.736 46.950 34.690 1.00 36.56 89 SER A O 1
ATOM 725 N N . GLU A 1 90 ? 17.043 47.993 33.167 1.00 38.22 90 GLU A N 1
ATOM 726 C CA . GLU A 1 90 ? 17.204 46.971 32.121 1.00 38.22 90 GLU A CA 1
ATOM 727 C C . GLU A 1 90 ? 18.326 45.935 32.475 1.00 38.22 90 GLU A C 1
ATOM 729 O O . GLU A 1 90 ? 18.928 46.079 33.545 1.00 38.22 90 GLU A O 1
ATOM 734 N N . PRO A 1 91 ? 18.632 44.884 31.663 1.00 45.94 91 PRO A N 1
ATOM 735 C CA . PRO A 1 91 ? 19.341 45.087 30.387 1.00 45.94 91 PRO A CA 1
ATOM 736 C C . PRO A 1 91 ? 18.935 44.194 29.187 1.00 45.94 91 PRO A C 1
ATOM 738 O O . PRO A 1 91 ? 18.901 42.966 29.246 1.00 45.94 91 PRO A O 1
ATOM 741 N N . THR A 1 92 ? 18.709 44.884 28.070 1.00 35.03 92 THR A N 1
ATOM 742 C CA . THR A 1 92 ? 19.112 44.624 26.675 1.00 35.03 92 THR A CA 1
ATOM 743 C C . THR A 1 92 ? 19.623 43.239 26.234 1.00 35.03 92 THR A C 1
ATOM 745 O O . THR A 1 92 ? 20.598 42.702 26.754 1.00 35.03 92 THR A O 1
ATOM 748 N N . SER A 1 93 ? 19.156 42.801 25.053 1.00 30.42 93 SER A N 1
ATOM 749 C CA . SER A 1 93 ? 20.068 42.218 24.049 1.00 30.42 93 SER A CA 1
ATOM 750 C C . SER A 1 93 ? 19.704 42.651 22.619 1.00 30.42 93 SER A C 1
ATOM 752 O O . SER A 1 93 ? 18.586 42.457 22.144 1.00 30.42 93 SER A O 1
ATOM 754 N N . SER A 1 94 ? 20.663 43.282 21.942 1.00 33.88 94 SER A N 1
ATOM 755 C CA . SER A 1 94 ? 20.544 43.801 20.573 1.00 33.88 94 SER A CA 1
ATOM 756 C C . SER A 1 94 ? 20.576 42.691 19.522 1.00 33.88 94 SER A C 1
ATOM 758 O O . SER A 1 94 ? 21.363 41.757 19.655 1.00 33.88 94 SER A O 1
ATOM 760 N N . TRP A 1 95 ? 19.849 42.857 18.411 1.00 30.03 95 TRP A N 1
ATOM 761 C CA . TRP A 1 95 ? 20.065 42.071 17.187 1.00 30.03 95 TRP A CA 1
ATOM 762 C C . TRP A 1 95 ? 20.194 42.985 15.953 1.00 30.03 95 TRP A C 1
ATOM 764 O O . TRP A 1 95 ? 19.301 43.798 15.706 1.00 30.03 95 TRP A O 1
ATOM 774 N N . PRO A 1 96 ? 21.291 42.888 15.174 1.00 38.22 96 PRO A N 1
ATOM 775 C CA . PRO A 1 96 ? 21.506 43.694 13.975 1.00 38.22 96 PRO A CA 1
ATOM 776 C C . PRO A 1 96 ? 20.950 43.020 12.707 1.00 38.22 96 PRO A C 1
ATOM 778 O O . PRO A 1 96 ? 20.871 41.798 12.607 1.00 38.22 96 PRO A O 1
ATOM 781 N N . SER A 1 97 ? 20.660 43.820 11.679 1.00 33.06 97 SER A N 1
ATOM 782 C CA . SER A 1 97 ? 20.622 43.342 10.282 1.00 33.06 97 SER A CA 1
ATOM 783 C C . SER A 1 97 ? 22.067 43.160 9.781 1.00 33.06 97 SER A C 1
ATOM 785 O O . SER A 1 97 ? 22.889 44.015 10.122 1.00 33.06 97 SER A O 1
ATOM 787 N N . PRO A 1 98 ? 22.415 42.126 8.972 1.00 39.84 98 PRO A N 1
ATOM 788 C CA . PRO A 1 98 ? 22.050 42.169 7.544 1.00 39.84 98 PRO A CA 1
ATOM 789 C C . PRO A 1 98 ? 21.936 40.825 6.759 1.00 39.84 98 PRO A C 1
ATOM 791 O O . PRO A 1 98 ? 22.849 40.006 6.753 1.00 39.84 98 PRO A O 1
ATOM 794 N N . SER A 1 99 ? 20.931 40.743 5.872 1.00 29.05 99 SER A N 1
ATOM 795 C CA . SER A 1 99 ? 20.998 40.059 4.552 1.00 29.05 99 SER A CA 1
ATOM 796 C C . SER A 1 99 ? 21.200 38.512 4.476 1.00 29.05 99 SER A C 1
ATOM 798 O O . SER A 1 99 ? 21.335 37.836 5.492 1.00 29.05 99 SER A O 1
ATOM 800 N N . PRO A 1 100 ? 21.042 37.874 3.287 1.00 51.72 100 PRO A N 1
ATOM 801 C CA . PRO A 1 100 ? 20.289 36.613 3.213 1.00 51.72 100 PRO A CA 1
ATOM 802 C C . PRO A 1 100 ? 21.117 35.317 3.201 1.00 51.72 100 PRO A C 1
ATOM 804 O O . PRO A 1 100 ? 22.114 35.205 2.477 1.00 51.72 100 PRO A O 1
ATOM 807 N N . ARG A 1 101 ? 20.590 34.261 3.851 1.00 32.47 101 ARG A N 1
ATOM 808 C CA . ARG A 1 101 ? 20.790 32.859 3.421 1.00 32.47 101 ARG A CA 1
ATOM 809 C C . ARG A 1 101 ? 19.828 31.834 4.063 1.00 32.47 101 ARG A C 1
ATOM 811 O O . ARG A 1 101 ? 19.654 31.805 5.269 1.00 32.47 101 ARG A O 1
ATOM 818 N N . LYS A 1 102 ? 19.278 30.960 3.204 1.00 38.78 102 LYS A N 1
ATOM 819 C CA . LYS A 1 102 ? 18.678 29.620 3.441 1.00 38.78 102 LYS A CA 1
ATOM 820 C C . LYS A 1 102 ? 17.808 29.402 4.698 1.00 38.78 102 LYS A C 1
ATOM 822 O O . LYS A 1 102 ? 18.289 28.998 5.751 1.00 38.78 102 LYS A O 1
ATOM 827 N N . LEU A 1 103 ? 16.488 29.458 4.499 1.00 32.44 103 LEU A N 1
ATOM 828 C CA . LEU A 1 103 ? 15.478 28.977 5.448 1.00 32.44 103 LEU A CA 1
ATOM 829 C C . LEU A 1 103 ? 15.460 27.432 5.524 1.00 32.44 103 LEU A C 1
ATOM 831 O O . LEU A 1 103 ? 14.873 26.761 4.672 1.00 32.44 103 LEU A O 1
ATOM 835 N N . GLY A 1 104 ? 16.087 26.865 6.556 1.00 34.00 104 GLY A N 1
ATOM 836 C CA . GLY A 1 104 ? 15.929 25.457 6.934 1.00 34.00 104 GLY A CA 1
ATOM 837 C C . GLY A 1 104 ? 14.677 25.261 7.793 1.00 34.00 104 GLY A C 1
ATOM 838 O O . GLY A 1 104 ? 14.580 25.817 8.882 1.00 34.00 104 GLY A O 1
ATOM 839 N N . ARG A 1 105 ? 13.707 24.476 7.313 1.00 42.62 105 ARG A N 1
ATOM 840 C CA . ARG A 1 105 ? 12.440 24.216 8.019 1.00 42.62 105 ARG A CA 1
ATOM 841 C C . ARG A 1 105 ? 12.653 23.489 9.354 1.00 42.62 105 ARG A C 1
ATOM 843 O O . ARG A 1 105 ? 13.152 22.367 9.352 1.00 42.62 105 ARG A O 1
ATOM 850 N N . ARG A 1 106 ? 12.072 24.017 10.435 1.00 37.94 106 ARG A N 1
ATOM 851 C CA . ARG A 1 106 ? 11.302 23.207 11.396 1.00 37.94 106 ARG A CA 1
ATOM 852 C C . ARG A 1 106 ? 9.993 23.923 11.712 1.00 37.94 106 ARG A C 1
ATOM 854 O O . ARG A 1 106 ? 9.988 25.105 12.027 1.00 37.94 106 ARG A O 1
ATOM 861 N N . ILE A 1 107 ? 8.893 23.192 11.570 1.00 39.00 107 ILE A N 1
ATOM 862 C CA . ILE A 1 107 ? 7.545 23.645 11.907 1.00 39.00 107 ILE A CA 1
ATOM 863 C C . ILE A 1 107 ? 7.331 23.286 13.376 1.00 39.00 107 ILE A C 1
ATOM 865 O O . ILE A 1 107 ? 7.330 22.104 13.714 1.00 39.00 107 ILE A O 1
ATOM 869 N N . SER A 1 108 ? 7.169 24.280 14.246 1.00 32.16 108 SER A N 1
ATOM 870 C CA . SER A 1 108 ? 6.649 24.062 15.597 1.00 32.16 108 SER A CA 1
ATOM 871 C C . SER A 1 108 ? 5.129 23.936 15.518 1.00 32.16 108 SER A C 1
ATOM 873 O O . SER A 1 108 ? 4.452 24.873 15.091 1.00 32.16 108 SER A O 1
ATOM 875 N N . SER A 1 109 ? 4.584 22.788 15.908 1.00 40.31 109 SER A N 1
ATOM 876 C CA . SER A 1 109 ? 3.142 22.605 16.050 1.00 40.31 109 SER A CA 1
ATOM 877 C C . SER A 1 109 ? 2.633 23.324 17.301 1.00 40.31 109 SER A C 1
ATOM 879 O O . SER A 1 109 ? 3.158 23.141 18.398 1.00 40.31 109 SER A O 1
ATOM 881 N N . ASN A 1 110 ? 1.581 24.127 17.141 1.00 39.81 110 ASN A N 1
ATOM 882 C CA . ASN A 1 110 ? 0.897 24.773 18.259 1.00 39.81 110 ASN A CA 1
ATOM 883 C C . ASN A 1 110 ? 0.309 23.703 19.196 1.00 39.81 110 ASN A C 1
ATOM 885 O O . ASN A 1 110 ? -0.539 22.917 18.769 1.00 39.81 110 ASN A O 1
ATOM 889 N N . ARG A 1 111 ? 0.717 23.693 20.470 1.00 44.84 111 ARG A N 1
ATOM 890 C CA . ARG A 1 111 ? 0.117 22.868 21.529 1.00 44.84 111 ARG A CA 1
ATOM 891 C C . ARG A 1 111 ? -0.434 23.787 22.618 1.00 44.84 111 ARG A C 1
ATOM 893 O O . ARG A 1 111 ? 0.269 24.681 23.078 1.00 44.84 111 ARG A O 1
ATOM 900 N N . ALA A 1 112 ? -1.698 23.593 22.987 1.00 36.66 112 ALA A N 1
ATOM 901 C CA . ALA A 1 112 ? -2.357 24.386 24.022 1.00 36.66 112 ALA A CA 1
ATOM 902 C C . ALA A 1 112 ? -1.831 24.035 25.426 1.00 36.66 112 ALA A C 1
ATOM 904 O O . ALA A 1 112 ? -1.429 22.897 25.675 1.00 36.66 112 ALA A O 1
ATOM 905 N N . ALA A 1 113 ? -1.854 25.013 26.334 1.00 36.69 113 ALA A N 1
ATOM 906 C CA . ALA A 1 113 ? -1.422 24.843 27.720 1.00 36.69 113 ALA A CA 1
ATOM 907 C C . ALA A 1 113 ? -2.371 23.917 28.505 1.00 36.69 113 ALA A C 1
ATOM 909 O O . ALA A 1 113 ? -3.588 24.006 28.345 1.00 36.69 113 ALA A O 1
ATOM 910 N N . GLY A 1 114 ? -1.808 23.067 29.375 1.00 41.09 114 GLY A N 1
ATOM 911 C CA . GLY A 1 114 ? -2.575 22.185 30.269 1.00 41.09 114 GLY A CA 1
ATOM 912 C C . GLY A 1 114 ? -2.297 20.680 30.146 1.00 41.09 114 GLY A C 1
ATOM 913 O O . GLY A 1 114 ? -3.184 19.893 30.462 1.00 41.09 114 GLY A O 1
ATOM 914 N N . PHE A 1 115 ? -1.113 20.252 29.683 1.00 35.28 115 PHE A N 1
ATOM 915 C CA . PHE A 1 115 ? -0.784 18.820 29.530 1.00 35.28 115 PHE A CA 1
ATOM 916 C C . PHE A 1 115 ? 0.597 18.423 30.093 1.00 35.28 115 PHE A C 1
ATOM 918 O O . PHE A 1 115 ? 1.254 17.525 29.569 1.00 35.28 115 PHE A O 1
ATOM 925 N N . ASP A 1 116 ? 1.022 19.064 31.184 1.00 45.19 116 ASP A N 1
ATOM 926 C CA . ASP A 1 116 ? 2.334 18.857 31.819 1.00 45.19 116 ASP A CA 1
ATOM 927 C C . ASP A 1 116 ? 2.228 18.098 33.158 1.00 45.19 116 ASP A C 1
ATOM 929 O O . ASP A 1 116 ? 2.757 18.525 34.179 1.00 45.19 116 ASP A O 1
ATOM 933 N N . PHE A 1 117 ? 1.516 16.961 33.165 1.00 37.72 117 PHE A N 1
ATOM 934 C CA . PHE A 1 117 ? 1.434 16.069 34.338 1.00 37.72 117 PHE A CA 1
ATOM 935 C C . PHE A 1 117 ? 1.692 14.576 34.039 1.00 37.72 117 PHE A C 1
ATOM 937 O O . PHE A 1 117 ? 1.631 13.759 34.950 1.00 37.72 117 PHE A O 1
ATOM 944 N N . PHE A 1 118 ? 1.981 14.174 32.791 1.00 39.84 118 PHE A N 1
ATOM 945 C CA . PHE A 1 118 ? 2.029 12.735 32.456 1.00 39.84 118 PHE A CA 1
ATOM 946 C C . PHE A 1 118 ? 3.243 12.231 31.665 1.00 39.84 118 PHE A C 1
ATOM 948 O O . PHE A 1 118 ? 3.268 11.066 31.285 1.00 39.84 118 PHE A O 1
ATOM 955 N N . LEU A 1 119 ? 4.263 13.053 31.405 1.00 41.19 119 LEU A N 1
ATOM 956 C CA . LEU A 1 119 ? 5.478 12.592 30.719 1.00 41.19 119 LEU A CA 1
ATOM 957 C C . LEU A 1 119 ? 6.724 13.145 31.411 1.00 41.19 119 LEU A C 1
ATOM 959 O O . LEU A 1 119 ? 6.987 14.343 31.375 1.00 41.19 119 LEU A O 1
ATOM 963 N N . GLY A 1 120 ? 7.484 12.252 32.051 1.00 28.95 120 GLY A N 1
ATOM 964 C CA . GLY A 1 120 ? 8.751 12.587 32.694 1.00 28.95 120 GLY A CA 1
ATOM 965 C C . GLY A 1 120 ? 9.813 12.961 31.662 1.00 28.95 120 GLY A C 1
ATOM 966 O O . GLY A 1 120 ? 10.265 12.118 30.887 1.00 28.95 120 GLY A O 1
ATOM 967 N N . THR A 1 121 ? 10.228 14.226 31.662 1.00 34.12 121 THR A N 1
ATOM 968 C CA . THR A 1 121 ? 11.266 14.746 30.766 1.00 34.12 121 THR A CA 1
ATOM 969 C C . THR A 1 121 ? 12.651 14.326 31.254 1.00 34.12 121 THR A C 1
ATOM 971 O O . THR A 1 121 ? 13.279 15.042 32.029 1.00 34.12 121 THR A O 1
ATOM 974 N N . ASN A 1 122 ? 13.147 13.178 30.788 1.00 31.20 122 ASN A N 1
ATOM 975 C CA . ASN A 1 122 ? 14.513 12.735 31.063 1.00 31.20 122 ASN A CA 1
ATOM 976 C C . ASN A 1 122 ? 15.212 12.301 29.766 1.00 31.20 122 ASN A C 1
ATOM 978 O O . ASN A 1 122 ? 14.851 11.289 29.171 1.00 31.20 122 ASN A O 1
ATOM 982 N N . GLY A 1 123 ? 16.200 13.079 29.315 1.00 32.03 123 GLY A N 1
ATOM 983 C CA . GLY A 1 123 ? 16.917 12.801 28.067 1.00 32.03 123 GLY A CA 1
ATOM 984 C C . GLY A 1 123 ? 17.569 14.032 27.445 1.00 32.03 123 GLY A C 1
ATOM 985 O O . GLY A 1 123 ? 17.166 14.456 26.365 1.00 32.03 123 GLY A O 1
ATOM 986 N N . ASN A 1 124 ? 18.575 14.603 28.114 1.00 30.55 124 ASN A N 1
ATOM 987 C CA . ASN A 1 124 ? 19.440 15.614 27.505 1.00 30.55 124 ASN A CA 1
ATOM 988 C C . ASN A 1 124 ? 20.732 14.950 27.004 1.00 30.55 124 ASN A C 1
ATOM 990 O O . ASN A 1 124 ? 21.264 14.060 27.664 1.00 30.55 124 ASN A O 1
ATOM 994 N N . ASN A 1 125 ? 21.225 15.363 25.836 1.00 28.58 125 ASN A N 1
ATOM 995 C CA . ASN A 1 125 ? 22.286 14.661 25.113 1.00 28.58 125 ASN A CA 1
ATOM 996 C C . ASN A 1 125 ? 23.524 15.554 24.930 1.00 28.58 125 ASN A C 1
ATOM 998 O O . ASN A 1 125 ? 23.507 16.420 24.059 1.00 28.58 125 ASN A O 1
ATOM 1002 N N . SER A 1 126 ? 24.598 15.320 25.696 1.00 34.59 126 SER A N 1
ATOM 1003 C CA . SER A 1 126 ? 25.976 15.673 25.299 1.00 34.59 126 SER A CA 1
ATOM 1004 C C . SER A 1 126 ? 27.028 15.120 26.266 1.00 34.59 126 SER A C 1
ATOM 1006 O O . SER A 1 126 ? 27.008 15.439 27.454 1.00 34.59 126 SER A O 1
ATOM 1008 N N . ASN A 1 127 ? 28.011 14.391 25.736 1.00 31.62 127 ASN A N 1
ATOM 1009 C CA . ASN A 1 127 ? 29.259 14.085 26.435 1.00 31.62 127 ASN A CA 1
ATOM 1010 C C . ASN A 1 127 ? 30.133 15.347 26.552 1.00 31.62 127 ASN A C 1
ATOM 1012 O O . ASN A 1 127 ? 30.378 15.987 25.529 1.00 31.62 127 ASN A O 1
ATOM 1016 N N . ASN A 1 128 ? 30.714 15.622 27.725 1.00 32.16 128 ASN A N 1
ATOM 1017 C CA . ASN A 1 128 ? 32.101 16.098 27.803 1.00 32.16 128 ASN A CA 1
ATOM 1018 C C . ASN A 1 128 ? 32.730 15.812 29.182 1.00 32.16 128 ASN A C 1
ATOM 1020 O O . ASN A 1 128 ? 32.022 15.640 30.170 1.00 32.16 128 ASN A O 1
ATOM 1024 N N . TYR A 1 129 ? 34.060 15.743 29.225 1.00 32.22 129 TYR A N 1
ATOM 1025 C CA . TYR A 1 129 ? 34.864 15.357 30.389 1.00 32.22 129 TYR A CA 1
ATOM 1026 C C . TYR A 1 129 ? 34.958 16.456 31.464 1.00 32.22 129 TYR A C 1
ATOM 1028 O O . TYR A 1 129 ? 35.066 17.637 31.140 1.00 32.22 129 TYR A O 1
ATOM 1036 N N . GLY A 1 130 ? 35.035 16.053 32.737 1.00 29.19 130 GLY A N 1
ATOM 1037 C CA . GLY A 1 130 ? 35.348 16.928 33.873 1.00 29.19 130 GLY A CA 1
ATOM 1038 C C . GLY A 1 130 ? 35.582 16.115 35.150 1.00 29.19 130 GLY A C 1
ATOM 1039 O O . GLY A 1 130 ? 34.738 15.307 35.521 1.00 29.19 130 GLY A O 1
ATOM 1040 N N . TYR A 1 131 ? 36.751 16.282 35.769 1.00 30.28 131 TYR A N 1
ATOM 1041 C CA . TYR A 1 131 ? 37.206 15.546 36.957 1.00 30.28 131 TYR A CA 1
ATOM 1042 C C . TYR A 1 131 ? 36.883 16.319 38.253 1.00 30.28 131 TYR A C 1
ATOM 1044 O O . TYR A 1 131 ? 36.599 17.515 38.210 1.00 30.28 131 TYR A O 1
ATOM 1052 N N . ASP A 1 132 ? 37.086 15.637 39.380 1.00 30.41 132 ASP A N 1
ATOM 1053 C CA . ASP A 1 132 ? 37.290 16.165 40.737 1.00 30.41 132 ASP A CA 1
ATOM 1054 C C . ASP A 1 132 ? 36.082 16.370 41.676 1.00 30.41 132 ASP A C 1
ATOM 1056 O O . ASP A 1 132 ? 34.921 16.146 41.338 1.00 30.41 132 ASP A O 1
ATOM 1060 N N . SER A 1 133 ? 36.430 16.650 42.934 1.00 31.03 133 SER A N 1
ATOM 1061 C CA . SER A 1 133 ? 35.871 15.983 44.110 1.00 31.03 133 SER A CA 1
ATOM 1062 C C . SER A 1 133 ? 35.187 16.933 45.109 1.00 31.03 133 SER A C 1
ATOM 1064 O O . SER A 1 133 ? 35.151 18.148 44.937 1.00 31.03 133 SER A O 1
ATOM 1066 N N . CYS A 1 134 ? 34.775 16.333 46.232 1.00 30.83 134 CYS A N 1
ATOM 1067 C CA . CYS A 1 134 ? 34.578 16.939 47.556 1.00 30.83 134 CYS A CA 1
ATOM 1068 C C . CYS A 1 134 ? 33.202 17.538 47.914 1.00 30.83 134 CYS A C 1
ATOM 1070 O O . CYS A 1 134 ? 32.787 18.590 47.446 1.00 30.83 134 CYS A O 1
ATOM 1072 N N . GLN A 1 135 ? 32.628 16.894 48.938 1.00 33.31 135 GLN A N 1
ATOM 1073 C CA . GLN A 1 135 ? 31.986 17.491 50.116 1.00 33.31 135 GLN A CA 1
ATOM 1074 C C . GLN A 1 135 ? 30.685 18.287 49.945 1.00 33.31 135 GLN A C 1
ATOM 1076 O O . GLN A 1 135 ? 30.670 19.461 49.577 1.00 33.31 135 GLN A O 1
ATOM 1081 N N . LYS A 1 136 ? 29.624 17.708 50.522 1.00 35.31 136 LYS A N 1
ATOM 1082 C CA . LYS A 1 136 ? 28.914 18.381 51.618 1.00 35.31 136 LYS A CA 1
ATOM 1083 C C . LYS A 1 136 ? 28.255 17.385 52.574 1.00 35.31 136 LYS A C 1
ATOM 1085 O O . LYS A 1 136 ? 27.268 16.747 52.224 1.00 35.31 136 LYS A O 1
ATOM 1090 N N . ASP A 1 137 ? 28.785 17.316 53.791 1.00 33.56 137 ASP A N 1
ATOM 1091 C CA . ASP A 1 137 ? 28.020 16.903 54.968 1.00 33.56 137 ASP A CA 1
ATOM 1092 C C . ASP A 1 137 ? 26.923 17.951 55.249 1.00 33.56 137 ASP A C 1
ATOM 1094 O O . ASP A 1 137 ? 27.093 19.133 54.924 1.00 33.56 137 ASP A O 1
ATOM 1098 N N . GLY A 1 138 ? 25.789 17.545 55.830 1.00 33.81 138 GLY A N 1
ATOM 1099 C CA . GLY A 1 138 ? 24.634 18.446 55.960 1.00 33.81 138 GLY A CA 1
ATOM 1100 C C . GLY A 1 138 ? 23.401 17.861 56.649 1.00 33.81 138 GLY A C 1
ATOM 1101 O O . GLY A 1 138 ? 22.304 18.001 56.126 1.00 33.81 138 GLY A O 1
ATOM 1102 N N . ASP A 1 139 ? 23.644 17.183 57.769 1.00 33.72 139 ASP A N 1
ATOM 1103 C CA . ASP A 1 139 ? 22.790 16.907 58.942 1.00 33.72 139 ASP A CA 1
ATOM 1104 C C . ASP A 1 139 ? 21.319 17.417 58.977 1.00 33.72 139 ASP A C 1
ATOM 1106 O O . ASP A 1 139 ? 21.025 18.559 58.616 1.00 33.72 139 ASP A O 1
ATOM 1110 N N . GLY A 1 140 ? 20.393 16.600 59.508 1.00 34.75 140 GLY A N 1
ATOM 1111 C CA . GLY A 1 140 ? 18.956 16.933 59.549 1.00 34.75 140 GLY A CA 1
ATOM 1112 C C . GLY A 1 140 ? 18.000 15.858 60.102 1.00 34.75 140 GLY A C 1
ATOM 1113 O O . GLY A 1 140 ? 17.203 15.295 59.357 1.00 34.75 140 GLY A O 1
ATOM 1114 N N . CYS A 1 141 ? 18.055 15.615 61.416 1.00 27.58 141 CYS A N 1
ATOM 1115 C CA . CYS A 1 141 ? 17.097 14.861 62.257 1.00 27.58 141 CYS A CA 1
ATOM 1116 C C . CYS A 1 141 ? 15.588 15.200 61.996 1.00 27.58 141 CYS A C 1
ATOM 1118 O O . CYS A 1 141 ? 15.291 16.277 61.492 1.00 27.58 141 CYS A O 1
ATOM 1120 N N . SER A 1 142 ? 14.552 14.426 62.384 1.00 33.56 142 SER A N 1
ATOM 1121 C CA . SER A 1 142 ? 14.465 13.295 63.331 1.00 33.56 142 SER A CA 1
ATOM 1122 C C . SER A 1 142 ? 13.102 12.547 63.306 1.00 33.56 142 SER A C 1
ATOM 1124 O O . SER A 1 142 ? 12.071 13.172 63.092 1.00 33.56 142 SER A O 1
ATOM 1126 N N . THR A 1 143 ? 13.118 11.263 63.703 1.00 30.83 143 THR A N 1
ATOM 1127 C CA . THR A 1 143 ? 12.153 10.547 64.593 1.00 30.83 143 THR A CA 1
ATOM 1128 C C . THR A 1 143 ? 10.644 10.412 64.274 1.00 30.83 143 THR A C 1
ATOM 1130 O O . THR A 1 143 ? 9.885 11.363 64.434 1.00 30.83 143 THR A O 1
ATOM 1133 N N . LEU A 1 144 ? 10.201 9.155 64.068 1.00 30.67 144 LEU A N 1
ATOM 1134 C CA . LEU A 1 144 ? 9.080 8.433 64.741 1.00 30.67 144 LEU A CA 1
ATOM 1135 C C . LEU A 1 144 ? 8.966 7.037 64.072 1.00 30.67 144 LEU A C 1
ATOM 1137 O O . LEU A 1 144 ? 8.559 6.960 62.920 1.00 30.67 144 LEU A O 1
ATOM 1141 N N . MET A 1 145 ? 9.535 5.945 64.598 1.00 29.42 145 MET A N 1
ATOM 1142 C CA . MET A 1 145 ? 9.144 5.155 65.786 1.00 29.42 145 MET A CA 1
ATOM 1143 C C . MET A 1 145 ? 7.699 4.631 65.771 1.00 29.42 145 MET A C 1
ATOM 1145 O O . MET A 1 145 ? 6.803 5.326 66.243 1.00 29.42 145 MET A O 1
ATOM 1149 N N . THR A 1 146 ? 7.536 3.373 65.338 1.00 34.75 146 THR A N 1
ATOM 1150 C CA . THR A 1 146 ? 6.581 2.407 65.914 1.00 34.75 146 THR A CA 1
ATOM 1151 C C . THR A 1 146 ? 7.178 1.004 65.766 1.00 34.75 146 THR A C 1
ATOM 1153 O O . THR A 1 146 ? 7.280 0.505 64.646 1.00 34.75 146 THR A O 1
ATOM 1156 N N . ASP A 1 147 ? 7.572 0.387 66.878 1.00 33.31 147 ASP A N 1
ATOM 1157 C CA . ASP A 1 147 ? 8.082 -0.988 66.918 1.00 33.31 147 ASP A CA 1
ATOM 1158 C C . ASP A 1 147 ? 6.936 -2.010 66.869 1.00 33.31 147 ASP A C 1
ATOM 1160 O O . ASP A 1 147 ? 5.849 -1.762 67.400 1.00 33.31 147 ASP A O 1
ATOM 1164 N N . SER A 1 148 ? 7.196 -3.181 66.287 1.00 38.12 148 SER A N 1
ATOM 1165 C CA . SER A 1 148 ? 6.530 -4.455 66.607 1.00 38.12 148 SER A CA 1
ATOM 1166 C C . SER A 1 148 ? 7.363 -5.587 66.013 1.00 38.12 148 SER A C 1
ATOM 1168 O O . SER A 1 148 ? 7.181 -5.956 64.853 1.00 38.12 148 SER A O 1
ATOM 1170 N N . ASP A 1 149 ? 8.301 -6.090 66.810 1.00 42.78 149 ASP A N 1
ATOM 1171 C CA . ASP A 1 149 ? 9.036 -7.316 66.517 1.00 42.78 149 ASP A CA 1
ATOM 1172 C C . ASP A 1 149 ? 8.142 -8.538 66.773 1.00 42.78 149 ASP A C 1
ATOM 1174 O O . ASP A 1 149 ? 7.418 -8.579 67.766 1.00 42.78 149 ASP A O 1
ATOM 1178 N N . ASP A 1 150 ? 8.251 -9.551 65.917 1.00 48.00 150 ASP A N 1
ATOM 1179 C CA . ASP A 1 150 ? 8.046 -10.951 66.299 1.00 48.00 150 ASP A CA 1
ATOM 1180 C C . ASP A 1 150 ? 8.954 -11.805 65.397 1.00 48.00 150 ASP A C 1
ATOM 1182 O O . ASP A 1 150 ? 8.763 -11.897 64.181 1.00 48.00 150 ASP A O 1
ATOM 1186 N N . GLU A 1 151 ? 10.007 -12.366 65.993 1.00 43.31 151 GLU A N 1
ATOM 1187 C CA . GLU A 1 151 ? 11.007 -13.194 65.316 1.00 43.31 151 GLU A CA 1
ATOM 1188 C C . GLU A 1 151 ? 10.483 -14.621 65.103 1.00 43.31 151 GLU A C 1
ATOM 1190 O O . GLU A 1 151 ? 9.999 -15.238 66.048 1.00 43.31 151 GLU A O 1
ATOM 1195 N N . PHE A 1 152 ? 10.688 -15.197 63.912 1.00 39.19 152 PHE A N 1
ATOM 1196 C CA . PHE A 1 152 ? 11.034 -16.620 63.775 1.00 39.19 152 PHE A CA 1
ATOM 1197 C C . PHE A 1 152 ? 11.698 -16.893 62.413 1.00 39.19 152 PHE A C 1
ATOM 1199 O O . PHE A 1 152 ? 11.035 -16.953 61.377 1.00 39.19 152 PHE A O 1
ATOM 1206 N N . ASP A 1 153 ? 13.018 -17.080 62.433 1.00 39.62 153 ASP A N 1
ATOM 1207 C CA . ASP A 1 153 ? 13.802 -17.636 61.324 1.00 39.62 153 ASP A CA 1
ATOM 1208 C C . ASP A 1 153 ? 13.610 -19.160 61.213 1.00 39.62 153 ASP A C 1
ATOM 1210 O O . ASP A 1 153 ? 13.621 -19.845 62.236 1.00 39.62 153 ASP A O 1
ATOM 1214 N N . ASP A 1 154 ? 13.586 -19.701 59.984 1.00 36.38 154 ASP A N 1
ATOM 1215 C CA . ASP A 1 154 ? 14.450 -20.840 59.608 1.00 36.38 154 ASP A CA 1
ATOM 1216 C C . ASP A 1 154 ? 14.600 -20.995 58.070 1.00 36.38 154 ASP A C 1
ATOM 1218 O O . ASP A 1 154 ? 13.763 -20.556 57.282 1.00 36.38 154 ASP A O 1
ATOM 1222 N N . ALA A 1 155 ? 15.653 -21.713 57.665 1.00 38.00 155 ALA A N 1
ATOM 1223 C CA . ALA A 1 155 ? 15.847 -22.397 56.381 1.00 38.00 155 ALA A CA 1
ATOM 1224 C C . ALA A 1 155 ? 16.299 -21.592 55.136 1.00 38.00 155 ALA A C 1
ATOM 1226 O O . ALA A 1 155 ? 15.776 -21.719 54.030 1.00 38.00 155 ALA A O 1
ATOM 1227 N N . SER A 1 156 ? 17.484 -20.996 55.285 1.00 37.31 156 SER A N 1
ATOM 1228 C CA . SER A 1 156 ? 18.616 -21.127 54.340 1.00 37.31 156 SER A CA 1
ATOM 1229 C C . SER A 1 156 ? 18.568 -20.461 52.950 1.00 37.31 156 SER A C 1
ATOM 1231 O O . SER A 1 156 ? 18.096 -20.998 51.949 1.00 37.31 156 SER A O 1
ATOM 1233 N N . SER A 1 157 ? 19.310 -19.359 52.864 1.00 35.59 157 SER A N 1
ATOM 1234 C CA . SER A 1 157 ? 19.942 -18.850 51.645 1.00 35.59 157 SER A CA 1
ATOM 1235 C C . SER A 1 157 ? 20.907 -19.853 50.996 1.00 35.59 157 SER A C 1
ATOM 1237 O O . SER A 1 157 ? 21.765 -20.423 51.668 1.00 35.59 157 SER A O 1
ATOM 1239 N N . ASN A 1 158 ? 20.897 -19.924 49.662 1.00 34.44 158 ASN A N 1
ATOM 1240 C CA . ASN A 1 158 ? 22.102 -20.204 48.869 1.00 34.44 158 ASN A CA 1
ATOM 1241 C C . ASN A 1 158 ? 21.993 -19.418 47.540 1.00 34.44 158 ASN A C 1
ATOM 1243 O O . ASN A 1 158 ? 21.307 -19.833 46.614 1.00 34.44 158 ASN A O 1
ATOM 1247 N N . ASN A 1 159 ? 22.372 -18.138 47.521 1.00 35.88 159 ASN A N 1
ATOM 1248 C CA . ASN A 1 159 ? 23.738 -17.624 47.327 1.00 35.88 159 ASN A CA 1
ATOM 1249 C C . ASN A 1 159 ? 24.072 -17.340 45.844 1.00 35.88 159 ASN A C 1
ATOM 1251 O O . ASN A 1 159 ? 24.536 -18.230 45.146 1.00 35.88 159 ASN A O 1
ATOM 1255 N N . SER A 1 160 ? 23.917 -16.061 45.462 1.00 35.81 160 SER A N 1
ATOM 1256 C CA . SER A 1 160 ? 24.851 -15.242 44.650 1.00 35.81 160 SER A CA 1
ATOM 1257 C C . SER A 1 160 ? 25.317 -15.695 43.248 1.00 35.81 160 SER A C 1
ATOM 1259 O O . SER A 1 160 ? 25.381 -16.866 42.920 1.00 35.81 160 SER A O 1
ATOM 1261 N N . CYS A 1 161 ? 25.840 -14.828 42.373 1.00 30.34 161 CYS A N 1
ATOM 1262 C CA . CYS A 1 161 ? 25.651 -13.390 42.112 1.00 30.34 161 CYS A CA 1
ATOM 1263 C C . CYS A 1 161 ? 26.483 -13.056 40.854 1.00 30.34 161 CYS A C 1
ATOM 1265 O O . CYS A 1 161 ? 27.700 -13.228 40.871 1.00 30.34 161 CYS A O 1
ATOM 1267 N N . SER A 1 162 ? 25.858 -12.569 39.781 1.00 29.34 162 SER A N 1
ATOM 1268 C CA . SER A 1 162 ? 26.446 -11.672 38.766 1.00 29.34 162 SER A CA 1
ATOM 1269 C C . SER A 1 162 ? 25.337 -11.263 37.782 1.00 29.34 162 SER A C 1
ATOM 1271 O O . SER A 1 162 ? 24.437 -12.050 37.514 1.00 29.34 162 SER A O 1
ATOM 1273 N N . GLY A 1 163 ? 25.292 -10.056 37.223 1.00 29.08 163 GLY A N 1
ATOM 1274 C CA . GLY A 1 163 ? 26.093 -8.861 37.468 1.00 29.08 163 GLY A CA 1
ATOM 1275 C C . GLY A 1 163 ? 25.815 -7.828 36.367 1.00 29.08 163 GLY A C 1
ATOM 1276 O O . GLY A 1 163 ? 25.684 -8.204 35.212 1.00 29.08 163 GLY A O 1
ATOM 1277 N N . PHE A 1 164 ? 25.760 -6.542 36.727 1.00 29.55 164 PHE A N 1
ATOM 1278 C CA . PHE A 1 164 ? 25.786 -5.380 35.819 1.00 29.55 164 PHE A CA 1
ATOM 1279 C C . PHE A 1 164 ? 24.663 -5.210 34.756 1.00 29.55 164 PHE A C 1
ATOM 1281 O O . PHE A 1 164 ? 24.674 -5.797 33.683 1.00 29.55 164 PHE A O 1
ATOM 1288 N N . PHE A 1 165 ? 23.750 -4.280 35.069 1.00 36.22 165 PHE A N 1
ATOM 1289 C CA . PHE A 1 165 ? 23.004 -3.348 34.198 1.00 36.22 165 PHE A CA 1
ATOM 1290 C C . PHE A 1 165 ? 22.760 -3.674 32.705 1.00 36.22 165 PHE A C 1
ATOM 1292 O O . PHE A 1 165 ? 23.671 -3.595 31.888 1.00 36.22 165 PHE A O 1
ATOM 1299 N N . VAL A 1 166 ? 21.477 -3.753 32.321 1.00 29.28 166 VAL A N 1
ATOM 1300 C CA . VAL A 1 166 ? 20.771 -2.733 31.500 1.00 29.28 166 VAL A CA 1
ATOM 1301 C C . VAL A 1 166 ? 19.253 -2.991 31.574 1.00 29.28 166 VAL A C 1
ATOM 1303 O O . VAL A 1 166 ? 18.811 -4.134 31.666 1.00 29.28 166 VAL A O 1
ATOM 1306 N N . ASN A 1 167 ? 18.444 -1.925 31.565 1.00 36.19 167 ASN A N 1
ATOM 1307 C CA . ASN A 1 167 ? 16.981 -2.008 31.645 1.00 36.19 167 ASN A CA 1
ATOM 1308 C C . ASN A 1 167 ? 16.345 -2.695 30.423 1.00 36.19 167 ASN A C 1
ATOM 1310 O O . ASN A 1 167 ? 16.495 -2.205 29.308 1.00 36.19 167 ASN A O 1
ATOM 1314 N N . SER A 1 168 ? 15.494 -3.693 30.679 1.00 37.22 168 SER A N 1
ATOM 1315 C CA . SER A 1 168 ? 14.368 -4.083 29.815 1.00 37.22 168 SER A CA 1
ATOM 1316 C C . SER A 1 168 ? 13.200 -4.514 30.705 1.00 37.22 168 SER A C 1
ATOM 1318 O O . SER A 1 168 ? 13.137 -5.654 31.163 1.00 37.22 168 SER A O 1
ATOM 1320 N N . SER A 1 169 ? 12.293 -3.575 30.993 1.00 52.56 169 SER A N 1
ATOM 1321 C CA . SER A 1 169 ? 11.278 -3.653 32.064 1.00 52.56 169 SER A CA 1
ATOM 1322 C C . SER A 1 169 ? 10.103 -4.622 31.808 1.00 52.56 169 SER A C 1
ATOM 1324 O O . SER A 1 169 ? 9.054 -4.485 32.433 1.00 52.56 169 SER A O 1
ATOM 1326 N N . ASP A 1 170 ? 10.265 -5.585 30.902 1.00 53.50 170 ASP A N 1
ATOM 1327 C CA . ASP A 1 170 ? 9.184 -6.448 30.403 1.00 53.50 170 ASP A CA 1
ATOM 1328 C C . ASP A 1 170 ? 9.401 -7.929 30.784 1.00 53.50 170 ASP A C 1
ATOM 1330 O O . ASP A 1 170 ? 8.492 -8.615 31.251 1.00 53.50 170 ASP A O 1
ATOM 1334 N N . ASN A 1 171 ? 10.641 -8.432 30.717 1.00 59.22 171 ASN A N 1
ATOM 1335 C CA . ASN A 1 171 ? 10.928 -9.844 31.016 1.00 59.22 171 ASN A CA 1
ATOM 1336 C C . ASN A 1 171 ? 10.723 -10.204 32.500 1.00 59.22 171 ASN A C 1
ATOM 1338 O O . ASN A 1 171 ? 10.347 -11.334 32.810 1.00 59.22 171 ASN A O 1
ATOM 1342 N N . GLY A 1 172 ? 10.942 -9.256 33.419 1.00 64.62 172 GLY A N 1
ATOM 1343 C CA . GLY A 1 172 ? 10.707 -9.466 34.852 1.00 64.62 172 GLY A CA 1
ATOM 1344 C C . GLY A 1 172 ? 9.222 -9.618 35.192 1.00 64.62 172 GLY A C 1
ATOM 1345 O O . GLY A 1 172 ? 8.859 -10.495 35.972 1.00 64.62 172 GLY A O 1
ATOM 1346 N N . LEU A 1 173 ? 8.361 -8.816 34.554 1.00 70.06 173 LEU A N 1
ATOM 1347 C CA . LEU A 1 173 ? 6.908 -8.901 34.720 1.00 70.06 173 LEU A CA 1
ATOM 1348 C C . LEU A 1 173 ? 6.365 -10.195 34.114 1.00 70.06 173 LEU A C 1
ATOM 1350 O O . LEU A 1 173 ? 5.636 -10.910 34.791 1.00 70.06 173 LEU A O 1
ATOM 1354 N N . ASN A 1 174 ? 6.787 -10.556 32.899 1.00 71.44 174 ASN A N 1
ATOM 1355 C CA . ASN A 1 174 ? 6.369 -11.809 32.267 1.00 71.44 174 ASN A CA 1
ATOM 1356 C C . ASN A 1 174 ? 6.791 -13.050 33.080 1.00 71.44 174 ASN A C 1
ATOM 1358 O O . ASN A 1 174 ? 5.991 -13.969 33.243 1.00 71.44 174 ASN A O 1
ATOM 1362 N N . LYS A 1 175 ? 7.993 -13.063 33.682 1.00 78.00 175 LYS A N 1
ATOM 1363 C CA . LYS A 1 175 ? 8.393 -14.140 34.609 1.00 78.00 175 LYS A CA 1
ATOM 1364 C C . LYS A 1 175 ? 7.492 -14.189 35.849 1.00 78.00 175 LYS A C 1
ATOM 1366 O O . LYS A 1 175 ? 7.050 -15.268 36.231 1.00 78.00 175 LYS A O 1
ATOM 1371 N N . LYS A 1 176 ? 7.177 -13.028 36.437 1.00 80.44 176 LYS A N 1
ATOM 1372 C CA . LYS A 1 176 ? 6.299 -12.919 37.612 1.00 80.44 176 LYS A CA 1
ATOM 1373 C C . LYS A 1 176 ? 4.863 -13.365 37.313 1.00 80.44 176 LYS A C 1
ATOM 1375 O O . LYS A 1 176 ? 4.239 -13.988 38.162 1.00 80.44 176 LYS A O 1
ATOM 1380 N N . VAL A 1 177 ? 4.357 -13.085 36.110 1.00 81.19 177 VAL A N 1
ATOM 1381 C CA . VAL A 1 177 ? 3.048 -13.564 35.636 1.00 81.19 177 VAL A CA 1
ATOM 1382 C C . VAL A 1 177 ? 3.040 -15.087 35.524 1.00 81.19 177 VAL A C 1
ATOM 1384 O O . VAL A 1 177 ? 2.136 -15.708 36.067 1.00 81.19 177 VAL A O 1
ATOM 1387 N N . VAL A 1 178 ? 4.061 -15.702 34.916 1.00 84.94 178 VAL A N 1
ATOM 1388 C CA . VAL A 1 178 ? 4.151 -17.172 34.812 1.00 84.94 178 VAL A CA 1
ATOM 1389 C C . VAL A 1 178 ? 4.266 -17.841 36.190 1.00 84.94 178 VAL A C 1
ATOM 1391 O O . VAL A 1 178 ? 3.617 -18.856 36.423 1.00 84.94 178 VAL A O 1
ATOM 1394 N N . GLU A 1 179 ? 5.034 -17.266 37.123 1.00 85.06 179 GLU A N 1
ATOM 1395 C CA . GLU A 1 179 ? 5.100 -17.737 38.520 1.00 85.06 179 GLU A CA 1
ATOM 1396 C C . GLU A 1 179 ? 3.708 -17.689 39.189 1.00 85.06 179 GLU A C 1
ATOM 1398 O O . GLU A 1 179 ? 3.232 -18.704 39.698 1.00 85.06 179 GLU A O 1
ATOM 1403 N N . LEU A 1 180 ? 3.000 -16.557 39.089 1.00 86.31 180 LEU A N 1
ATOM 1404 C CA . LEU A 1 180 ? 1.647 -16.394 39.637 1.00 86.31 180 LEU A C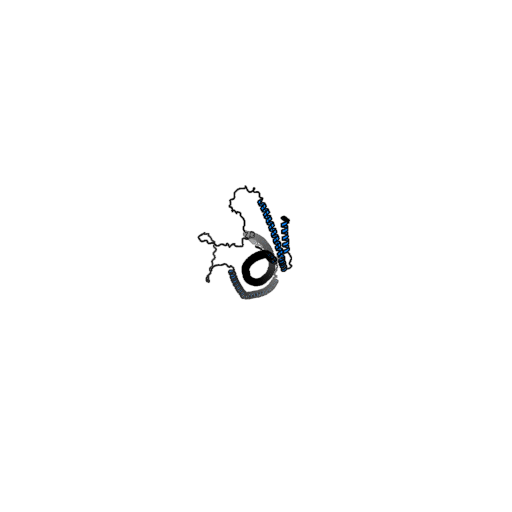A 1
ATOM 1405 C C . LEU A 1 180 ? 0.595 -17.286 38.951 1.00 86.31 180 LEU A C 1
ATOM 1407 O O . LEU A 1 180 ? -0.352 -17.720 39.601 1.00 86.31 180 LEU A O 1
ATOM 1411 N N . GLU A 1 181 ? 0.732 -17.590 37.658 1.00 85.69 181 GLU A N 1
ATOM 1412 C CA . GLU A 1 181 ? -0.151 -18.525 36.943 1.00 85.69 181 GLU A CA 1
ATOM 1413 C C . GLU A 1 181 ? 0.029 -19.980 37.398 1.00 85.69 181 GLU A C 1
ATOM 1415 O O . GLU A 1 181 ? -0.938 -20.751 37.382 1.00 85.69 181 GLU A O 1
ATOM 1420 N N . ILE A 1 182 ? 1.243 -20.360 37.811 1.00 86.50 182 ILE A N 1
ATOM 1421 C CA . ILE A 1 182 ? 1.537 -21.672 38.400 1.00 86.50 182 ILE A CA 1
ATOM 1422 C C . ILE A 1 182 ? 0.966 -21.735 39.821 1.00 86.50 182 ILE A C 1
ATOM 1424 O O . ILE A 1 182 ? 0.182 -22.638 40.112 1.00 86.50 182 ILE A O 1
ATOM 1428 N N . GLU A 1 183 ? 1.240 -20.736 40.665 1.00 88.81 183 GLU A N 1
ATOM 1429 C CA . GLU A 1 183 ? 0.677 -20.645 42.022 1.00 88.81 183 GLU A CA 1
ATOM 1430 C C . GLU A 1 183 ? -0.864 -20.651 42.007 1.00 88.81 183 GLU A C 1
ATOM 1432 O O . GLU A 1 183 ? -1.497 -21.401 42.752 1.00 88.81 183 GLU A O 1
ATOM 1437 N N . LEU A 1 184 ? -1.496 -19.893 41.101 1.00 85.00 184 LEU A N 1
ATOM 1438 C CA . LEU A 1 184 ? -2.955 -19.873 40.937 1.00 85.00 184 LEU A CA 1
ATOM 1439 C C . LEU A 1 184 ? -3.513 -21.242 40.511 1.00 85.00 184 LEU A C 1
ATOM 1441 O O . LEU A 1 184 ? -4.644 -21.585 40.865 1.00 85.00 184 LEU A O 1
ATOM 1445 N N . ARG A 1 185 ? -2.749 -22.023 39.738 1.00 84.81 185 ARG A N 1
ATOM 1446 C CA . ARG A 1 185 ? -3.133 -23.378 39.323 1.00 84.81 185 ARG A CA 1
ATOM 1447 C C . ARG A 1 185 ? -3.060 -24.347 40.496 1.00 84.81 185 ARG A C 1
ATOM 1449 O O . ARG A 1 185 ? -4.039 -25.043 40.743 1.00 84.81 185 ARG A O 1
ATOM 1456 N N . GLU A 1 186 ? -1.967 -24.323 41.254 1.00 85.12 186 GLU A N 1
ATOM 1457 C CA . GLU A 1 186 ? -1.809 -25.154 42.450 1.00 85.12 186 GLU A CA 1
ATOM 1458 C C . GLU A 1 186 ? -2.845 -24.832 43.532 1.00 85.12 186 GLU A C 1
ATOM 1460 O O . GLU A 1 186 ? -3.383 -25.741 44.158 1.00 85.12 186 GLU A O 1
ATOM 1465 N N . VAL A 1 187 ? -3.157 -23.551 43.757 1.00 86.50 187 VAL A N 1
ATOM 1466 C CA . VAL A 1 187 ? -4.196 -23.146 44.718 1.00 86.50 187 VAL A CA 1
ATOM 1467 C C . VAL A 1 187 ? -5.576 -23.618 44.258 1.00 86.50 187 VAL A C 1
ATOM 1469 O O . VAL A 1 187 ? -6.346 -24.107 45.081 1.00 86.50 187 VAL A O 1
ATOM 1472 N N . LYS A 1 188 ? -5.890 -23.546 42.957 1.00 83.38 188 LYS A N 1
ATOM 1473 C CA . LYS A 1 188 ? -7.147 -24.092 42.413 1.00 83.38 188 LYS A CA 1
ATOM 1474 C C . LYS A 1 188 ? -7.237 -25.610 42.540 1.00 83.38 188 LYS A C 1
ATOM 1476 O O . LYS A 1 188 ? -8.308 -26.109 42.857 1.00 83.38 188 LYS A O 1
ATOM 1481 N N . GLU A 1 189 ? -6.144 -26.331 42.311 1.00 83.00 189 GLU A N 1
ATOM 1482 C CA . GLU A 1 189 ? -6.095 -27.789 42.461 1.00 83.00 189 GLU A CA 1
ATOM 1483 C C . GLU A 1 189 ? -6.243 -28.207 43.932 1.00 83.00 189 GLU A C 1
ATOM 1485 O O . GLU A 1 189 ? -7.059 -29.070 44.247 1.00 83.00 189 GLU A O 1
ATOM 1490 N N . LYS A 1 190 ? -5.562 -27.512 44.854 1.00 83.38 190 LYS A N 1
ATOM 1491 C CA . LYS A 1 190 ? -5.736 -27.694 46.305 1.00 83.38 190 LYS A CA 1
ATOM 1492 C C . LYS A 1 190 ? -7.175 -27.407 46.747 1.00 83.38 190 LYS A C 1
ATOM 1494 O O . LYS A 1 190 ? -7.716 -28.173 47.534 1.00 83.38 190 LYS A O 1
ATOM 1499 N N . LEU A 1 191 ? -7.808 -26.353 46.222 1.00 79.31 191 LEU A N 1
ATOM 1500 C CA . LEU A 1 191 ? -9.201 -26.000 46.527 1.00 79.31 191 LEU A CA 1
ATOM 1501 C C . LEU A 1 191 ? -10.184 -27.044 45.968 1.00 79.31 191 LEU A C 1
ATOM 1503 O O . LEU A 1 191 ? -11.092 -27.453 46.682 1.00 79.31 191 LEU A O 1
ATOM 1507 N N . PHE A 1 192 ? -9.951 -27.545 44.751 1.00 78.56 192 PHE A N 1
ATOM 1508 C CA . PHE A 1 192 ? -10.738 -28.625 44.146 1.00 78.56 192 PHE A CA 1
ATOM 1509 C C . PHE A 1 192 ? -10.676 -29.924 44.967 1.00 78.56 192 PHE A C 1
ATOM 1511 O O . PHE A 1 192 ? -11.710 -30.540 45.213 1.00 78.56 192 PHE A O 1
ATOM 1518 N N . ILE A 1 193 ? -9.489 -30.310 45.453 1.00 74.44 193 ILE A N 1
ATOM 1519 C CA . ILE A 1 193 ? -9.330 -31.463 46.355 1.00 74.44 193 ILE A CA 1
ATOM 1520 C C . ILE A 1 193 ? -10.047 -31.206 47.693 1.00 74.44 193 ILE A C 1
ATOM 1522 O O . ILE A 1 193 ? -10.758 -32.083 48.177 1.00 74.44 193 ILE A O 1
ATOM 1526 N N . TYR A 1 194 ? -9.944 -29.995 48.254 1.00 68.44 194 TYR A N 1
ATOM 1527 C CA . TYR A 1 194 ? -10.627 -29.627 49.502 1.00 68.44 194 TYR A CA 1
ATOM 1528 C C . TYR A 1 194 ? -12.161 -29.682 49.383 1.00 68.44 194 TYR A C 1
ATOM 1530 O O . TYR A 1 194 ? -12.832 -30.175 50.289 1.00 68.44 194 TYR A O 1
ATOM 1538 N N . GLU A 1 195 ? -12.728 -29.209 48.267 1.00 64.94 195 GLU A N 1
ATOM 1539 C CA . GLU A 1 195 ? -14.166 -29.317 47.981 1.00 64.94 195 GLU A CA 1
ATOM 1540 C C . GLU A 1 195 ? -14.597 -30.773 47.755 1.00 64.94 195 GLU A C 1
ATOM 1542 O O . GLU A 1 195 ? -15.681 -31.161 48.196 1.00 64.94 195 GLU A O 1
ATOM 1547 N N . GLN A 1 196 ? -13.755 -31.594 47.119 1.00 64.12 196 GLN A N 1
ATOM 1548 C CA . GLN A 1 196 ? -14.059 -32.999 46.852 1.00 64.12 196 GLN A CA 1
ATOM 1549 C C . GLN A 1 196 ? -14.008 -33.869 48.121 1.00 64.12 196 GLN A C 1
ATOM 1551 O O . GLN A 1 196 ? -14.920 -34.664 48.337 1.00 64.12 196 GLN A O 1
ATOM 1556 N N . GLU A 1 197 ? -13.002 -33.703 48.987 1.00 61.34 197 GLU A N 1
ATOM 1557 C CA . GLU A 1 197 ? -12.873 -34.495 50.222 1.00 61.34 197 GLU A CA 1
ATOM 1558 C C . GLU A 1 197 ? -13.844 -34.054 51.334 1.00 61.34 197 GLU A C 1
ATOM 1560 O O . GLU A 1 197 ? -14.332 -34.897 52.089 1.00 61.34 197 GLU A O 1
ATOM 1565 N N . HIS A 1 198 ? -14.187 -32.761 51.436 1.00 56.34 198 HIS A N 1
ATOM 1566 C CA . HIS A 1 198 ? -15.115 -32.276 52.470 1.00 56.34 198 HIS A CA 1
ATOM 1567 C C . HIS A 1 198 ? -16.581 -32.158 52.026 1.00 56.34 198 HIS A C 1
ATOM 1569 O O . HIS A 1 198 ? -17.466 -32.124 52.888 1.00 56.34 198 HIS A O 1
ATOM 1575 N N . GLY A 1 199 ? -16.875 -32.139 50.722 1.00 59.41 199 GLY A N 1
ATOM 1576 C CA . GLY A 1 199 ? -18.246 -32.050 50.209 1.00 59.41 199 GLY A CA 1
ATOM 1577 C C . GLY A 1 199 ? -19.125 -33.247 50.594 1.00 59.41 199 GLY A C 1
ATOM 1578 O O . GLY A 1 199 ? -20.278 -33.067 50.996 1.00 59.41 199 GLY A O 1
ATOM 1579 N N . GLU A 1 200 ? -18.582 -34.467 50.537 1.00 58.91 200 GLU A N 1
ATOM 1580 C CA . GLU A 1 200 ? -19.336 -35.694 50.843 1.00 58.91 200 GLU A CA 1
ATOM 1581 C C . GLU A 1 200 ? -19.600 -35.879 52.351 1.00 58.91 200 GLU A C 1
ATOM 1583 O O . GLU A 1 200 ? -20.695 -36.299 52.743 1.00 58.91 200 GLU A O 1
ATOM 1588 N N . ASP A 1 201 ? -18.654 -35.497 53.217 1.00 63.62 201 ASP A N 1
ATOM 1589 C CA . ASP A 1 201 ? -18.814 -35.541 54.681 1.00 63.62 201 ASP A CA 1
ATOM 1590 C C . ASP A 1 201 ? -19.830 -34.495 55.178 1.00 63.62 201 ASP A C 1
ATOM 1592 O O . ASP A 1 201 ? -20.729 -34.819 55.963 1.00 63.62 201 ASP A O 1
ATOM 1596 N N . PHE A 1 202 ? -19.775 -33.258 54.664 1.00 59.88 202 PHE A N 1
ATOM 1597 C CA . PHE A 1 202 ? -20.785 -32.243 54.982 1.00 59.88 202 PHE A CA 1
ATOM 1598 C C . PHE A 1 202 ? -22.173 -32.616 54.452 1.00 59.88 202 PHE A C 1
ATOM 1600 O O . PHE A 1 202 ? -23.151 -32.478 55.187 1.00 59.88 202 PHE A O 1
ATOM 1607 N N . GLY A 1 203 ? -22.281 -33.144 53.227 1.00 71.06 203 GLY A N 1
ATOM 1608 C CA . GLY A 1 203 ? -23.553 -33.630 52.682 1.00 71.06 203 GLY A CA 1
ATOM 1609 C C . GLY A 1 203 ? -24.162 -34.760 53.521 1.00 71.06 203 GLY A C 1
ATOM 1610 O O . GLY A 1 203 ? -25.365 -34.764 53.790 1.00 71.06 203 GLY A O 1
ATOM 1611 N N . SER A 1 204 ? -23.324 -35.680 54.005 1.00 73.69 204 SER A N 1
ATOM 1612 C CA . SER A 1 204 ? -23.739 -36.788 54.875 1.00 73.69 204 SER A CA 1
ATOM 1613 C C . SER A 1 204 ? -24.225 -36.304 56.246 1.00 73.69 204 SER A C 1
ATOM 1615 O O . SER A 1 204 ? -25.289 -36.723 56.706 1.00 73.69 204 SER A O 1
ATOM 1617 N N . LYS A 1 205 ? -23.504 -35.367 56.877 1.00 77.31 205 LYS A N 1
ATOM 1618 C CA . LYS A 1 205 ? -23.913 -34.739 58.147 1.00 77.31 205 LYS A CA 1
ATOM 1619 C C . LYS A 1 205 ? -25.194 -33.921 58.004 1.00 77.31 205 LYS A C 1
ATOM 1621 O O . LYS A 1 205 ? -26.070 -34.019 58.858 1.00 77.31 205 LYS A O 1
ATOM 1626 N N . ASN A 1 206 ? -25.344 -33.166 56.917 1.00 76.00 206 ASN A N 1
ATOM 1627 C CA . ASN A 1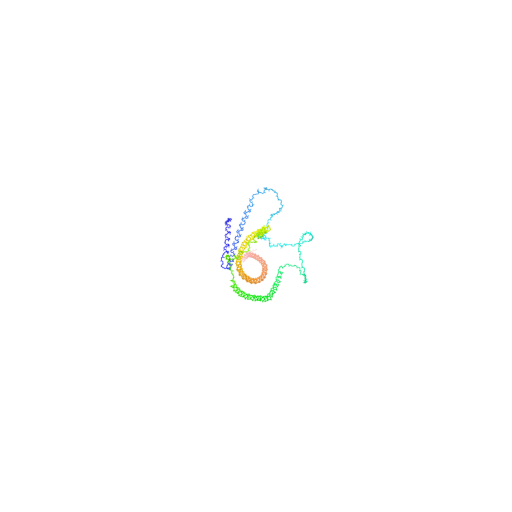 206 ? -26.539 -32.357 56.688 1.00 76.00 206 ASN A CA 1
ATOM 1628 C C . ASN A 1 206 ? -27.785 -33.241 56.488 1.00 76.00 206 ASN A C 1
ATOM 1630 O O . ASN A 1 206 ? -28.816 -32.985 57.104 1.00 76.00 206 ASN A O 1
ATOM 1634 N N . ASN A 1 207 ? -27.665 -34.349 55.741 1.00 78.69 207 ASN A N 1
ATOM 1635 C CA . ASN A 1 207 ? -28.721 -35.366 55.634 1.00 78.69 207 ASN A CA 1
ATOM 1636 C C . ASN A 1 207 ? -29.067 -36.014 56.987 1.00 78.69 207 ASN A C 1
ATOM 1638 O O . ASN A 1 207 ? -30.242 -36.263 57.261 1.00 78.69 207 ASN A O 1
ATOM 1642 N N . ALA A 1 208 ? -28.072 -36.282 57.842 1.00 82.31 208 ALA A N 1
ATOM 1643 C CA . ALA A 1 208 ? -28.308 -36.821 59.181 1.00 82.31 208 ALA A CA 1
ATOM 1644 C C . ALA A 1 208 ? -29.104 -35.833 60.054 1.00 82.31 208 ALA A C 1
ATOM 1646 O O . ALA A 1 208 ? -30.128 -36.217 60.618 1.00 82.31 208 ALA A O 1
ATOM 1647 N N . TYR A 1 209 ? -28.711 -34.554 60.087 1.00 85.81 209 TYR A N 1
ATOM 1648 C CA . TYR A 1 209 ? -29.456 -33.511 60.801 1.00 85.81 209 TYR A CA 1
ATOM 1649 C C . TYR A 1 209 ? -30.867 -33.297 60.238 1.00 85.81 209 TYR A C 1
ATOM 1651 O O . TYR A 1 209 ? -31.814 -33.134 61.005 1.00 85.81 209 TYR A O 1
ATOM 1659 N N . GLU A 1 210 ? -31.049 -33.351 58.916 1.00 87.19 210 GLU A N 1
ATOM 1660 C CA . GLU A 1 210 ? -32.369 -33.247 58.282 1.00 87.19 210 GLU A CA 1
ATOM 1661 C C . GLU A 1 210 ? -33.277 -34.435 58.658 1.00 87.19 210 GLU A C 1
ATOM 1663 O O . GLU A 1 210 ? -34.479 -34.271 58.886 1.00 87.19 210 GLU A O 1
ATOM 1668 N N . GLN A 1 211 ? -32.703 -35.634 58.793 1.00 86.12 211 GLN A N 1
ATOM 1669 C CA . GLN A 1 211 ? -33.422 -36.826 59.238 1.00 86.12 211 GLN A CA 1
ATOM 1670 C C . GLN A 1 211 ? -33.742 -36.800 60.743 1.00 86.12 211 GLN A C 1
ATOM 1672 O O . GLN A 1 211 ? -34.829 -37.222 61.144 1.00 86.12 211 GLN A O 1
ATOM 1677 N N . GLU A 1 212 ? -32.850 -36.267 61.580 1.00 89.44 212 GLU A N 1
ATOM 1678 C CA . GLU A 1 212 ? -33.128 -36.018 63.000 1.00 89.44 212 GLU A CA 1
ATOM 1679 C C . GLU A 1 212 ? -34.233 -34.972 63.186 1.00 89.44 212 GLU A C 1
ATOM 1681 O O . GLU A 1 212 ? -35.149 -35.201 63.977 1.00 89.44 212 GLU A O 1
ATOM 1686 N N . LEU A 1 213 ? -34.219 -33.888 62.401 1.00 87.69 213 LEU A N 1
ATOM 1687 C CA . LEU A 1 213 ? -35.291 -32.890 62.343 1.00 87.69 213 LEU A CA 1
ATOM 1688 C C . LEU A 1 213 ? -36.637 -33.523 61.972 1.00 87.69 213 LEU A C 1
ATOM 1690 O O . LEU A 1 213 ? -37.622 -33.290 62.672 1.00 87.69 213 LEU A O 1
ATOM 1694 N N . ARG A 1 214 ? -36.688 -34.378 60.938 1.00 88.38 214 ARG A N 1
ATOM 1695 C CA . ARG A 1 214 ? -37.902 -35.142 60.587 1.00 88.38 214 ARG A CA 1
ATOM 1696 C C . ARG A 1 214 ? -38.411 -35.989 61.760 1.00 88.38 214 ARG A C 1
ATOM 1698 O O . ARG A 1 214 ? -39.599 -35.942 62.077 1.00 88.38 214 ARG A O 1
ATOM 1705 N N . ASN A 1 215 ? -37.520 -36.715 62.436 1.00 88.50 215 ASN A N 1
ATOM 1706 C CA . ASN A 1 215 ? -37.872 -37.569 63.575 1.00 88.50 215 ASN A CA 1
ATOM 1707 C C . ASN A 1 215 ? -38.348 -36.769 64.804 1.00 88.50 215 ASN A C 1
ATOM 1709 O O . ASN A 1 215 ? -39.251 -37.210 65.516 1.00 88.50 215 ASN A O 1
ATOM 1713 N N . LEU A 1 216 ? -37.748 -35.605 65.072 1.00 89.00 216 LEU A N 1
ATOM 1714 C CA . LEU A 1 216 ? -38.160 -34.695 66.144 1.00 89.00 216 LEU A CA 1
ATOM 1715 C C . LEU A 1 216 ? -39.524 -34.065 65.860 1.00 89.00 216 LEU A C 1
ATOM 1717 O O . LEU A 1 216 ? -40.353 -34.002 66.763 1.00 89.00 216 LEU A O 1
ATOM 1721 N N . ASN A 1 217 ? -39.781 -33.662 64.615 1.00 87.75 217 ASN A N 1
ATOM 1722 C CA . ASN A 1 217 ? -41.047 -33.044 64.225 1.00 87.75 217 ASN A CA 1
ATOM 1723 C C . ASN A 1 217 ? -42.219 -34.044 64.296 1.00 87.75 217 ASN A C 1
ATOM 1725 O O . ASN A 1 217 ? -43.309 -33.694 64.737 1.00 87.75 217 ASN A O 1
ATOM 1729 N N . GLU A 1 218 ? -41.986 -35.315 63.951 1.00 91.12 218 GLU A N 1
ATOM 1730 C CA . GLU A 1 218 ? -42.990 -36.377 64.114 1.00 91.12 218 GLU A CA 1
ATOM 1731 C C . GLU A 1 218 ? -43.246 -36.715 65.596 1.00 91.12 218 GLU A C 1
ATOM 1733 O O . GLU A 1 218 ? -44.392 -36.903 66.004 1.00 91.12 218 GLU A O 1
ATOM 1738 N N . LYS A 1 219 ? -42.206 -36.719 66.445 1.00 90.75 219 LYS A N 1
ATOM 1739 C CA . LYS A 1 219 ? -42.383 -36.838 67.906 1.00 90.75 219 LYS A CA 1
ATOM 1740 C C . LYS A 1 219 ? -43.148 -35.653 68.495 1.00 90.75 219 LYS A C 1
ATOM 1742 O O . LYS A 1 219 ? -43.980 -35.862 69.376 1.00 90.75 219 LYS A O 1
ATOM 1747 N N . LEU A 1 220 ? -42.891 -34.437 68.007 1.00 91.31 220 LEU A N 1
ATOM 1748 C CA . LEU A 1 220 ? -43.631 -33.240 68.400 1.00 91.31 220 LEU A CA 1
ATOM 1749 C C . LEU A 1 220 ? -45.114 -33.400 68.046 1.00 91.31 220 LEU A C 1
ATOM 1751 O O . LEU A 1 220 ? -45.941 -33.300 68.948 1.00 91.31 220 LEU A O 1
ATOM 1755 N N . ARG A 1 221 ? -45.439 -33.778 66.801 1.00 93.44 221 ARG A N 1
ATOM 1756 C CA . ARG A 1 221 ? -46.815 -34.054 66.348 1.00 93.44 221 ARG A CA 1
ATOM 1757 C C . ARG A 1 221 ? -47.541 -35.061 67.246 1.00 93.44 221 ARG A C 1
ATOM 1759 O O . ARG A 1 221 ? -48.654 -34.794 67.690 1.00 93.44 221 ARG A O 1
ATOM 1766 N N . LEU A 1 222 ? -46.900 -36.186 67.573 1.00 90.62 222 LEU A N 1
ATOM 1767 C CA . LEU A 1 222 ? -47.479 -37.191 68.474 1.00 90.62 222 LEU A CA 1
ATOM 1768 C C . LEU A 1 222 ? -47.707 -36.642 69.895 1.00 90.62 222 LEU A C 1
ATOM 1770 O O . LEU A 1 222 ? -48.736 -36.926 70.505 1.00 90.62 222 LEU A O 1
ATOM 1774 N N . SER A 1 223 ? -46.790 -35.815 70.411 1.00 87.81 223 SER A N 1
ATOM 1775 C CA . SER A 1 223 ? -46.971 -35.156 71.713 1.00 87.81 223 SER A CA 1
ATOM 1776 C C . SER A 1 223 ? -48.059 -34.074 71.693 1.00 87.81 223 SER A C 1
ATOM 1778 O O . SER A 1 223 ? -48.771 -33.909 72.678 1.00 87.81 223 SER A O 1
ATOM 1780 N N . GLU A 1 224 ? -48.255 -33.373 70.572 1.00 86.75 224 GLU A N 1
ATOM 1781 C CA . GLU A 1 224 ? -49.345 -32.410 70.388 1.00 86.75 224 GLU A CA 1
ATOM 1782 C C . GLU A 1 224 ? -50.708 -33.111 70.330 1.00 86.75 224 GLU A C 1
ATOM 1784 O O . GLU A 1 224 ? -51.665 -32.640 70.947 1.00 86.75 224 GLU A O 1
ATOM 1789 N N . GLU A 1 225 ? -50.798 -34.265 69.662 1.00 87.94 225 GLU A N 1
ATOM 1790 C CA . GLU A 1 225 ? -51.986 -35.130 69.662 1.00 87.94 225 GLU A CA 1
ATOM 1791 C C . GLU A 1 225 ? -52.302 -35.662 71.073 1.00 87.94 225 GLU A C 1
ATOM 1793 O O . GLU A 1 225 ? -53.462 -35.659 71.500 1.00 87.94 225 GLU A O 1
ATOM 1798 N N . GLU A 1 226 ? -51.283 -36.044 71.849 1.00 89.38 226 GLU A N 1
ATOM 1799 C CA . GLU A 1 226 ? -51.447 -36.459 73.247 1.00 89.38 226 GLU A CA 1
ATOM 1800 C C . GLU A 1 226 ? -51.854 -35.288 74.162 1.00 89.38 226 GLU A C 1
ATOM 1802 O O . GLU A 1 226 ? -52.769 -35.435 74.975 1.00 89.38 226 GLU A O 1
ATOM 1807 N N . ILE A 1 227 ? -51.281 -34.093 73.979 1.00 84.25 227 ILE A N 1
ATOM 1808 C CA . ILE A 1 227 ? -51.696 -32.865 74.677 1.00 84.25 227 ILE A CA 1
ATOM 1809 C C . ILE A 1 227 ? -53.149 -32.508 74.337 1.00 84.25 227 ILE A C 1
ATOM 1811 O O . ILE A 1 227 ? -53.908 -32.145 75.236 1.00 84.25 227 ILE A O 1
ATOM 1815 N N . GLN A 1 228 ? -53.579 -32.640 73.078 1.00 85.19 228 GLN A N 1
ATOM 1816 C CA . GLN A 1 228 ? -54.980 -32.432 72.691 1.00 85.19 228 GLN A CA 1
ATOM 1817 C C . GLN A 1 228 ? -55.910 -33.442 73.374 1.00 85.19 228 GLN A C 1
ATOM 1819 O O . GLN A 1 228 ? -56.952 -33.053 73.905 1.00 85.19 228 GLN A O 1
ATOM 1824 N N . LYS A 1 229 ? -55.517 -34.718 73.438 1.00 88.00 229 LYS A N 1
ATOM 1825 C CA . LYS A 1 229 ? -56.270 -35.767 74.138 1.00 88.00 229 LYS A CA 1
ATOM 1826 C C . LYS A 1 229 ? -56.388 -35.483 75.642 1.00 88.00 229 LYS A C 1
ATOM 1828 O O . LYS A 1 229 ? -57.495 -35.506 76.178 1.00 88.00 229 LYS A O 1
ATOM 1833 N N . MET A 1 230 ? -55.284 -35.127 76.300 1.00 83.44 230 MET A N 1
ATOM 1834 C CA . MET A 1 230 ? -55.268 -34.728 77.715 1.00 83.44 230 MET A CA 1
ATOM 1835 C C . MET A 1 230 ? -56.077 -33.448 77.965 1.00 83.44 230 MET A C 1
ATOM 1837 O O . MET A 1 230 ? -56.739 -33.325 78.991 1.00 83.44 230 MET A O 1
ATOM 1841 N N . LYS A 1 231 ? -56.088 -32.503 77.018 1.00 84.25 231 LYS A N 1
ATOM 1842 C CA . LYS A 1 231 ? -56.901 -31.283 77.101 1.00 84.25 231 LYS A CA 1
ATOM 1843 C C . LYS A 1 231 ? -58.400 -31.592 77.046 1.00 84.25 231 LYS A C 1
ATOM 1845 O O . LYS A 1 231 ? -59.144 -31.036 77.846 1.00 84.25 231 LYS A O 1
ATOM 1850 N N . ILE A 1 232 ? -58.829 -32.511 76.178 1.00 81.44 232 ILE A N 1
ATOM 1851 C CA . ILE A 1 232 ? -60.216 -33.009 76.129 1.00 81.44 232 ILE A CA 1
ATOM 1852 C C . ILE A 1 232 ? -60.594 -33.708 77.448 1.00 81.44 232 ILE A C 1
ATOM 1854 O O . ILE A 1 232 ? -61.704 -33.525 77.947 1.00 81.44 232 ILE A O 1
ATOM 1858 N N . GLU A 1 233 ? -59.672 -34.466 78.048 1.00 79.75 233 GLU A N 1
ATOM 1859 C CA . GLU A 1 233 ? -59.867 -35.095 79.361 1.00 79.75 233 GLU A CA 1
ATOM 1860 C C . GLU A 1 233 ? -60.028 -34.040 80.478 1.00 79.75 233 GLU A C 1
ATOM 1862 O O . GLU A 1 233 ? -60.966 -34.113 81.272 1.00 79.75 233 GLU A O 1
ATOM 1867 N N . VAL A 1 234 ? -59.193 -32.993 80.495 1.00 75.69 234 VAL A N 1
ATOM 1868 C CA . VAL A 1 234 ? -59.309 -31.867 81.442 1.00 75.69 234 VAL A CA 1
ATOM 1869 C C . VAL A 1 234 ? -60.619 -31.092 81.254 1.00 75.69 234 VAL A C 1
ATOM 1871 O O . VAL A 1 234 ? -61.279 -30.788 82.244 1.00 75.69 234 VAL A O 1
ATOM 1874 N N . GLU A 1 235 ? -61.042 -30.813 80.018 1.00 72.56 235 GLU A N 1
ATOM 1875 C CA . GLU A 1 235 ? -62.331 -30.164 79.704 1.00 72.56 235 GLU A CA 1
ATOM 1876 C C . GLU A 1 235 ? -63.520 -30.983 80.257 1.00 72.56 235 GLU A C 1
ATOM 1878 O O . GLU A 1 235 ? -64.486 -30.440 80.803 1.00 72.56 235 GLU A O 1
ATOM 1883 N N . LYS A 1 236 ? -63.412 -32.317 80.187 1.00 72.81 236 LYS A N 1
ATOM 1884 C CA . LYS A 1 236 ? -64.407 -33.274 80.686 1.00 72.81 236 LYS A CA 1
ATOM 1885 C C . LYS A 1 236 ? -64.477 -33.311 82.217 1.00 72.81 236 LYS A C 1
ATOM 1887 O O . LYS A 1 236 ? -65.580 -33.327 82.757 1.00 72.81 236 LYS A O 1
ATOM 1892 N N . TYR A 1 237 ? -63.342 -33.261 82.920 1.00 66.00 237 TYR A N 1
ATOM 1893 C CA . TYR A 1 237 ? -63.326 -33.140 84.387 1.00 66.00 237 TYR A CA 1
ATOM 1894 C C . TYR A 1 237 ? -63.808 -31.765 84.867 1.00 66.00 237 TYR A C 1
ATOM 1896 O O . TYR A 1 237 ? -64.575 -31.677 85.823 1.00 66.00 237 TYR A O 1
ATOM 1904 N N . LYS A 1 238 ? -63.464 -30.694 84.143 1.00 54.88 238 LYS A N 1
ATOM 1905 C CA . LYS A 1 238 ? -63.912 -29.321 84.429 1.00 54.88 238 LYS A CA 1
ATOM 1906 C C . LYS A 1 238 ? -65.423 -29.119 84.249 1.00 54.88 238 LYS A C 1
ATOM 1908 O O . LYS A 1 238 ? -65.983 -28.168 84.783 1.00 54.88 238 LYS A O 1
ATOM 1913 N N . SER A 1 239 ? -66.083 -30.035 83.538 1.00 60.34 239 SER A N 1
ATOM 1914 C CA . SER A 1 239 ? -67.540 -30.078 83.359 1.00 60.34 239 SER A CA 1
ATOM 1915 C C . S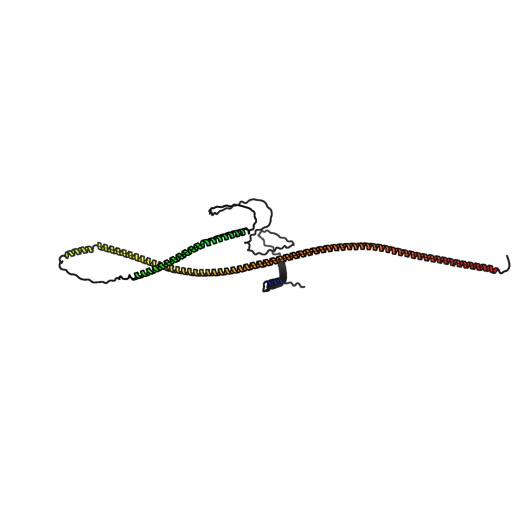ER A 1 239 ? -68.283 -30.844 84.469 1.00 60.34 239 SER A C 1
ATOM 1917 O O . SER A 1 239 ? -69.507 -30.937 84.413 1.00 60.34 239 SER A O 1
ATOM 1919 N N . LEU A 1 240 ? -67.576 -31.406 85.462 1.00 49.81 240 LEU A N 1
ATOM 1920 C CA . LEU A 1 240 ? -68.160 -32.211 86.547 1.00 49.81 240 LEU A CA 1
ATOM 1921 C C . LEU A 1 240 ? -68.104 -31.525 87.930 1.00 49.81 240 LEU A C 1
ATOM 1923 O O . LEU A 1 240 ? -68.637 -32.059 88.898 1.00 49.81 240 LEU A O 1
ATOM 1927 N N . GLU A 1 241 ? -67.499 -30.339 88.032 1.00 39.47 241 GLU A N 1
ATOM 1928 C CA . GLU A 1 241 ? -67.286 -29.624 89.299 1.00 39.47 241 GLU A CA 1
ATOM 1929 C C . GLU A 1 241 ? -68.065 -28.295 89.335 1.00 39.47 241 GLU A C 1
ATOM 1931 O O . GLU A 1 241 ? -67.512 -27.203 89.223 1.00 39.47 241 GLU A O 1
ATOM 1936 N N . SER A 1 242 ? -69.395 -28.393 89.455 1.00 39.19 242 SER A N 1
ATOM 1937 C CA . SER A 1 242 ? -70.281 -27.229 89.620 1.00 39.19 242 SER A CA 1
ATOM 1938 C C . SER A 1 242 ? -71.559 -27.558 90.409 1.00 39.19 242 SER A C 1
ATOM 1940 O O . SER A 1 242 ? -72.674 -27.416 89.915 1.00 39.19 242 SER A O 1
ATOM 1942 N N . THR A 1 243 ? -71.402 -28.003 91.662 1.00 37.00 243 THR A N 1
ATOM 1943 C CA . THR A 1 243 ? -72.503 -28.059 92.647 1.00 37.00 243 THR A CA 1
ATOM 1944 C C . THR A 1 243 ? -72.016 -27.808 94.081 1.00 37.00 243 THR A C 1
ATOM 1946 O O . THR A 1 243 ? -71.905 -28.746 94.871 1.00 37.00 243 THR A O 1
ATOM 1949 N N . HIS A 1 244 ? -71.806 -26.547 94.473 1.00 33.81 244 HIS A N 1
ATOM 1950 C CA . HIS A 1 244 ? -72.131 -26.147 95.848 1.00 33.81 244 HIS A CA 1
ATOM 1951 C C . HIS A 1 244 ? -72.604 -24.691 95.937 1.00 33.81 244 HIS A C 1
ATOM 1953 O O . HIS A 1 244 ? -72.432 -23.923 94.993 1.00 33.81 244 HIS A O 1
ATOM 1959 N N . LEU A 1 245 ? -73.341 -24.397 97.009 1.00 33.97 245 LEU A N 1
ATOM 1960 C CA . LEU A 1 245 ? -74.430 -23.418 97.018 1.00 33.97 245 LEU A CA 1
ATOM 1961 C C . LEU A 1 245 ? -74.013 -21.972 97.325 1.00 33.97 245 LEU A C 1
ATOM 1963 O O . LEU A 1 245 ? -72.914 -21.691 97.790 1.00 33.97 245 LEU A O 1
ATOM 1967 N N . HIS A 1 246 ? -74.962 -21.083 97.036 1.00 35.41 246 HIS A N 1
ATOM 1968 C CA . HIS A 1 246 ? -74.951 -19.645 97.282 1.00 35.41 246 HIS A CA 1
ATOM 1969 C C . HIS A 1 246 ? -75.560 -19.340 98.664 1.00 35.41 246 HIS A C 1
ATOM 1971 O O . HIS A 1 246 ? -76.517 -20.012 99.057 1.00 35.41 246 HIS A O 1
ATOM 1977 N N . ASP A 1 247 ? -75.060 -18.314 99.354 1.00 28.38 247 ASP A N 1
ATOM 1978 C CA . ASP A 1 247 ? -75.704 -17.731 100.542 1.00 28.38 247 ASP A CA 1
ATOM 1979 C C . ASP A 1 247 ? -76.978 -16.945 100.163 1.00 28.38 247 ASP A C 1
ATOM 1981 O O . ASP A 1 247 ? -77.015 -16.354 99.078 1.00 28.38 247 ASP A O 1
ATOM 1985 N N . ASP A 1 248 ? -77.983 -16.915 101.055 1.00 32.09 248 ASP A N 1
ATOM 1986 C CA . ASP A 1 248 ? -78.512 -15.658 101.636 1.00 32.09 248 ASP A CA 1
ATOM 1987 C C . ASP A 1 248 ? -79.525 -15.879 102.794 1.00 32.09 248 ASP A C 1
ATOM 1989 O O . ASP A 1 248 ? -80.118 -16.950 102.947 1.00 32.09 248 ASP A O 1
ATOM 1993 N N . ASP A 1 249 ? -79.684 -14.838 103.621 1.00 33.28 249 ASP A N 1
ATOM 1994 C CA . ASP A 1 249 ? -80.380 -14.778 104.924 1.00 33.28 249 ASP A CA 1
ATOM 1995 C C . ASP A 1 249 ? -81.906 -15.040 104.945 1.00 33.28 249 ASP A C 1
ATOM 1997 O O . ASP A 1 249 ? -82.634 -14.780 103.986 1.00 33.28 249 ASP A O 1
ATOM 2001 N N . THR A 1 250 ? -82.443 -15.375 106.132 1.00 34.22 250 THR A N 1
ATOM 2002 C CA . THR A 1 250 ? -83.658 -14.720 106.686 1.00 34.22 250 THR A CA 1
ATOM 2003 C C . THR A 1 250 ? -83.816 -14.929 108.206 1.00 34.22 250 THR A C 1
ATOM 2005 O O . THR A 1 250 ? -83.104 -15.715 108.823 1.00 34.22 250 THR A O 1
ATOM 2008 N N . ASN A 1 251 ? -84.710 -14.148 108.823 1.00 29.39 251 ASN A N 1
ATOM 2009 C CA . ASN A 1 251 ? -84.658 -13.718 110.228 1.00 29.39 251 ASN A CA 1
ATOM 2010 C C . ASN A 1 251 ? -85.863 -14.212 111.077 1.00 29.39 251 ASN A C 1
ATOM 2012 O O . ASN A 1 251 ? -86.871 -14.633 110.522 1.00 29.39 251 ASN A O 1
ATOM 2016 N N . GLU A 1 252 ? -85.776 -14.012 112.403 1.00 31.73 252 GLU A N 1
ATOM 2017 C CA . GLU A 1 252 ? -86.903 -13.776 113.340 1.00 31.73 252 GLU A CA 1
ATOM 2018 C C . GLU A 1 252 ? -87.805 -14.960 113.804 1.00 31.73 252 GLU A C 1
ATOM 2020 O O . GLU A 1 252 ? -88.686 -15.403 113.076 1.00 31.73 252 GLU A O 1
ATOM 2025 N N . LEU A 1 253 ? -87.683 -15.383 115.085 1.00 26.09 253 LEU A N 1
ATOM 2026 C CA . LEU A 1 253 ? -88.774 -15.321 116.099 1.00 26.09 253 LEU A CA 1
ATOM 2027 C C . LEU A 1 253 ? -88.318 -15.710 117.534 1.00 26.09 253 LEU A C 1
ATOM 2029 O O . LEU A 1 253 ? -87.504 -16.611 117.718 1.00 26.09 253 LEU A O 1
ATOM 2033 N N . LEU A 1 254 ? -88.906 -15.077 118.563 1.00 27.69 254 LEU A N 1
ATOM 2034 C CA . LEU A 1 254 ? -88.815 -15.461 119.991 1.00 27.69 254 LEU A CA 1
ATOM 2035 C C . LEU A 1 254 ? -89.937 -16.438 120.411 1.00 27.69 254 LEU A C 1
ATOM 2037 O O . LEU A 1 254 ? -91.028 -16.377 119.846 1.00 27.69 254 LEU A O 1
ATOM 2041 N N . SER A 1 255 ? -89.734 -17.204 121.502 1.00 24.12 255 SER A N 1
ATOM 2042 C CA . SER A 1 255 ? -90.561 -17.192 122.752 1.00 24.12 255 SER A CA 1
ATOM 2043 C C . SER A 1 255 ? -90.502 -18.507 123.575 1.00 24.12 255 SER A C 1
ATOM 2045 O O . SER A 1 255 ? -90.004 -19.514 123.077 1.00 24.12 255 SER A O 1
ATOM 2047 N N . SER A 1 256 ? -91.081 -18.489 124.799 1.00 27.38 256 SER A N 1
ATOM 2048 C CA . SER A 1 256 ? -91.356 -19.631 125.721 1.00 27.38 256 SER A CA 1
ATOM 2049 C C . SER A 1 256 ? -90.148 -20.158 126.539 1.00 27.38 256 SER A C 1
ATOM 2051 O O . SER A 1 256 ? -89.154 -20.541 125.934 1.00 27.38 256 SER A O 1
ATOM 2053 N N . THR A 1 257 ? -90.102 -20.267 127.885 1.00 30.94 257 THR A N 1
ATOM 2054 C CA . THR A 1 257 ? -90.946 -19.886 129.066 1.00 30.94 257 THR A CA 1
ATOM 2055 C C . THR A 1 257 ? -90.007 -19.620 130.274 1.00 30.94 257 THR A C 1
ATOM 2057 O O . THR A 1 257 ? -88.915 -20.181 130.289 1.00 30.94 257 THR A O 1
ATOM 2060 N N . GLU A 1 258 ? -90.266 -18.861 131.350 1.00 28.09 258 GLU A N 1
ATOM 2061 C CA . GLU A 1 258 ? -91.430 -18.095 131.863 1.00 28.09 258 GLU A CA 1
ATOM 2062 C C . GLU A 1 258 ? -92.442 -18.765 132.845 1.00 28.09 258 GLU A C 1
ATOM 2064 O O . GLU A 1 258 ? -93.572 -18.315 132.950 1.00 28.09 258 GLU A O 1
ATOM 2069 N N . GLU A 1 259 ? -92.021 -19.754 133.650 1.00 35.78 259 GLU A N 1
ATOM 2070 C CA . GLU A 1 259 ? -92.662 -20.236 134.912 1.00 35.78 259 GLU A CA 1
ATOM 2071 C C . GLU A 1 259 ? -91.533 -20.911 135.745 1.00 35.78 259 GLU A C 1
ATOM 2073 O O . GLU A 1 259 ? -90.778 -21.703 135.190 1.00 35.78 259 GLU A O 1
ATOM 2078 N N . ASP A 1 260 ? -91.201 -20.597 137.008 1.00 34.34 260 ASP A N 1
ATOM 2079 C CA . ASP A 1 260 ? -92.006 -20.190 138.170 1.00 34.34 260 ASP A CA 1
ATOM 2080 C C . ASP A 1 260 ? -91.454 -18.972 138.952 1.00 34.34 260 ASP A C 1
ATOM 2082 O O . ASP A 1 260 ? -90.307 -18.961 139.408 1.00 34.34 260 ASP A O 1
ATOM 2086 N N . ILE A 1 261 ? -92.331 -18.018 139.296 1.00 38.12 261 ILE A N 1
ATOM 2087 C CA . ILE A 1 261 ? -92.110 -17.056 140.395 1.00 38.12 261 ILE A CA 1
ATOM 2088 C C . ILE A 1 261 ? -92.987 -17.458 141.587 1.00 38.12 261 ILE A C 1
ATOM 2090 O O . ILE A 1 261 ? -94.149 -17.049 141.655 1.00 38.12 261 ILE A O 1
ATOM 2094 N N . LYS A 1 262 ? -92.454 -18.201 142.577 1.00 43.06 262 LYS A N 1
ATOM 2095 C CA . LYS A 1 262 ? -93.171 -18.337 143.868 1.00 43.06 262 LYS A CA 1
ATOM 2096 C C . LYS A 1 262 ? -92.413 -18.700 145.155 1.00 43.06 262 LYS A C 1
ATOM 2098 O O . LYS A 1 262 ? -93.075 -19.093 146.114 1.00 43.06 262 LYS A O 1
ATOM 2103 N N . MET A 1 263 ? -91.086 -18.543 145.272 1.00 39.94 263 MET A N 1
ATOM 2104 C CA . MET A 1 263 ? -90.449 -18.760 146.595 1.00 39.94 263 MET A CA 1
ATOM 2105 C C . MET A 1 263 ? -89.159 -17.985 146.930 1.00 39.94 263 MET A C 1
ATOM 2107 O O . MET A 1 263 ? -88.348 -18.466 147.714 1.00 39.94 263 MET A O 1
ATOM 2111 N N . VAL A 1 264 ? -88.965 -16.765 146.410 1.00 48.50 264 VAL A N 1
ATOM 2112 C CA . VAL A 1 264 ? -87.836 -15.904 146.839 1.00 48.50 264 VAL A CA 1
ATOM 2113 C C . VAL A 1 264 ? -88.268 -14.446 147.063 1.00 48.50 264 VAL A C 1
ATOM 2115 O O . VAL A 1 264 ? -87.680 -13.511 146.534 1.00 48.50 264 VAL A O 1
ATOM 2118 N N . LYS A 1 265 ? -89.300 -14.229 147.890 1.00 46.34 265 LYS A N 1
ATOM 2119 C CA . LYS A 1 265 ? -89.719 -12.877 148.329 1.00 46.34 265 LYS A CA 1
ATOM 2120 C C . LYS A 1 265 ? -88.962 -12.383 149.581 1.00 46.34 265 LYS A C 1
ATOM 2122 O O . LYS A 1 265 ? -89.442 -11.503 150.281 1.00 46.34 265 LYS A O 1
ATOM 2127 N N . GLU A 1 266 ? -87.805 -12.982 149.866 1.00 48.03 266 GLU A N 1
ATOM 2128 C CA . GLU A 1 266 ? -87.023 -12.771 151.099 1.00 48.03 266 GLU A CA 1
ATOM 2129 C C . GLU A 1 266 ? -85.495 -12.834 150.848 1.00 48.03 266 GLU A C 1
ATOM 2131 O O . GLU A 1 266 ? -84.715 -12.996 151.774 1.00 48.03 266 GLU A O 1
ATOM 2136 N N . LYS A 1 267 ? -85.046 -12.733 149.581 1.00 50.00 267 LYS A N 1
ATOM 2137 C CA . LYS A 1 267 ? -83.612 -12.590 149.220 1.00 50.00 267 LYS A CA 1
ATOM 2138 C C . LYS A 1 267 ? -83.332 -11.514 148.160 1.00 50.00 267 LYS A C 1
ATOM 2140 O O . LYS A 1 267 ? -82.233 -11.463 147.615 1.00 50.00 267 LYS A O 1
ATOM 2145 N N . VAL A 1 268 ? -84.320 -10.679 147.822 1.00 51.69 268 VAL A N 1
ATOM 2146 C CA . VAL A 1 268 ? -84.126 -9.634 146.799 1.00 51.69 268 VAL A CA 1
ATOM 2147 C C . VAL A 1 268 ? -83.371 -8.428 147.369 1.00 51.69 268 VAL A C 1
ATOM 2149 O O . VAL A 1 268 ? -82.525 -7.885 146.669 1.00 51.69 268 VAL A O 1
ATOM 2152 N N . GLU A 1 269 ? -83.544 -8.091 148.651 1.00 54.28 269 GLU A N 1
ATOM 2153 C CA . GLU A 1 269 ? -82.782 -7.006 149.298 1.00 54.28 269 GLU A CA 1
ATOM 2154 C C . GLU A 1 269 ? -81.270 -7.320 149.387 1.00 54.28 269 GLU A C 1
ATOM 2156 O O . GLU A 1 269 ? -80.445 -6.438 149.149 1.00 54.28 269 GLU A O 1
ATOM 2161 N N . ASP A 1 270 ? -80.885 -8.590 149.582 1.00 54.22 270 ASP A N 1
ATOM 2162 C CA . ASP A 1 270 ? -79.483 -9.030 149.447 1.00 54.22 270 ASP A CA 1
ATOM 2163 C C . ASP A 1 270 ? -78.987 -8.950 147.989 1.00 54.22 270 ASP A C 1
ATOM 2165 O O . ASP A 1 270 ? -77.817 -8.648 147.731 1.00 54.22 270 ASP A O 1
ATOM 2169 N N . SER A 1 271 ? -79.872 -9.190 147.011 1.00 58.66 271 SER A N 1
ATOM 2170 C CA . SER A 1 271 ? -79.526 -9.080 145.590 1.00 58.66 271 SER A CA 1
ATOM 2171 C C . SER A 1 271 ? -79.372 -7.629 145.125 1.00 58.66 271 SER A C 1
ATOM 2173 O O . SER A 1 271 ? -78.495 -7.366 144.309 1.00 58.66 271 SER A O 1
ATOM 2175 N N . ASP A 1 272 ? -80.115 -6.673 145.690 1.00 53.09 272 ASP A N 1
ATOM 2176 C CA . ASP A 1 272 ? -79.979 -5.246 145.367 1.00 53.09 272 ASP A CA 1
ATOM 2177 C C . ASP A 1 272 ? -78.615 -4.688 145.810 1.00 53.09 272 ASP A C 1
ATOM 2179 O O . ASP A 1 272 ? -77.992 -3.906 145.084 1.00 53.09 272 ASP A O 1
ATOM 2183 N N . MET A 1 273 ? -78.080 -5.159 146.943 1.00 59.69 273 MET A N 1
ATOM 2184 C CA . MET A 1 273 ? -76.718 -4.821 147.371 1.00 59.69 273 MET A CA 1
ATOM 2185 C C . MET A 1 273 ? -75.646 -5.445 146.455 1.00 59.69 273 MET A C 1
ATOM 2187 O O . MET A 1 273 ? -74.607 -4.830 146.207 1.00 59.69 273 MET A O 1
ATOM 2191 N N . HIS A 1 274 ? -75.897 -6.631 145.888 1.00 60.16 274 HIS A N 1
ATOM 2192 C CA . HIS A 1 274 ? -74.981 -7.270 144.934 1.00 60.16 274 HIS A CA 1
ATOM 2193 C C . HIS A 1 274 ? -75.060 -6.646 143.526 1.00 60.16 274 HIS A C 1
ATOM 2195 O O . HIS A 1 274 ? -74.032 -6.451 142.873 1.00 60.16 274 HIS A O 1
ATOM 2201 N N . ILE A 1 275 ? -76.256 -6.235 143.089 1.00 60.56 275 ILE A N 1
ATOM 2202 C CA . ILE A 1 275 ? -76.478 -5.460 141.861 1.00 60.56 275 ILE A CA 1
ATOM 2203 C C . ILE A 1 275 ? -75.765 -4.108 141.958 1.00 60.56 275 ILE A C 1
ATOM 2205 O O . ILE A 1 275 ? -75.128 -3.704 140.990 1.00 60.56 275 ILE A O 1
ATOM 2209 N N . ALA A 1 276 ? -75.803 -3.424 143.108 1.00 62.34 276 ALA A N 1
ATOM 2210 C CA . ALA A 1 276 ? -75.072 -2.171 143.305 1.00 62.34 276 ALA A CA 1
ATOM 2211 C C . ALA A 1 276 ? -73.549 -2.337 143.118 1.00 62.34 276 ALA A C 1
ATOM 2213 O O . ALA A 1 276 ? -72.931 -1.521 142.430 1.00 62.34 276 ALA A O 1
ATOM 2214 N N . SER A 1 277 ? -72.960 -3.419 143.642 1.00 61.44 277 SER A N 1
ATOM 2215 C CA . SER A 1 277 ? -71.540 -3.747 143.432 1.00 61.44 277 SER A CA 1
ATOM 2216 C C . SER A 1 277 ? -71.218 -4.035 141.962 1.00 61.44 277 SER A C 1
ATOM 2218 O O . SER A 1 277 ? -70.309 -3.417 141.409 1.00 61.44 277 SER A O 1
ATOM 2220 N N . LEU A 1 278 ? -72.008 -4.878 141.286 1.00 62.25 278 LEU A N 1
ATOM 2221 C CA . LEU A 1 278 ? -71.820 -5.177 139.858 1.00 62.25 278 LEU A CA 1
ATOM 2222 C C . LEU A 1 278 ? -72.027 -3.942 138.961 1.00 62.25 278 LEU A C 1
ATOM 2224 O O . LEU A 1 278 ? -71.387 -3.812 137.920 1.00 62.25 278 LEU A O 1
ATOM 2228 N N . LYS A 1 279 ? -72.875 -2.989 139.368 1.00 56.41 279 LYS A N 1
ATOM 2229 C CA . LYS A 1 279 ? -73.096 -1.723 138.649 1.00 56.41 279 LYS A CA 1
ATOM 2230 C C . LYS A 1 279 ? -71.944 -0.731 138.840 1.00 56.41 279 LYS A C 1
ATOM 2232 O O . LYS A 1 279 ? -71.639 0.023 137.918 1.00 56.41 279 LYS A O 1
ATOM 2237 N N . PHE A 1 280 ? -71.286 -0.746 140.001 1.00 59.56 280 PHE A N 1
ATOM 2238 C CA . PHE A 1 280 ? -70.051 0.008 140.237 1.00 59.56 280 PHE A CA 1
ATOM 2239 C C . PHE A 1 280 ? -68.878 -0.585 139.443 1.00 59.56 280 PHE A C 1
ATOM 2241 O O . PHE A 1 280 ? -68.115 0.157 138.829 1.00 59.56 280 PHE A O 1
ATOM 2248 N N . GLU A 1 281 ? -68.790 -1.914 139.363 1.00 59.75 281 GLU A N 1
ATOM 2249 C CA . GLU A 1 281 ? -67.777 -2.627 138.578 1.00 59.75 281 GLU A CA 1
ATOM 2250 C C . GLU A 1 281 ? -67.973 -2.433 137.059 1.00 59.75 281 GLU A C 1
ATOM 2252 O O . GLU A 1 281 ? -67.017 -2.137 136.343 1.00 59.75 281 GLU A O 1
ATOM 2257 N N . ALA A 1 282 ? -69.221 -2.434 136.574 1.00 55.44 282 ALA A N 1
ATOM 2258 C CA . ALA A 1 282 ? -69.564 -2.076 135.191 1.00 55.44 282 ALA A CA 1
ATOM 2259 C C . ALA A 1 282 ? -69.319 -0.590 134.850 1.00 55.44 282 ALA A C 1
ATOM 2261 O O . ALA A 1 282 ? -69.140 -0.242 133.683 1.00 55.44 282 ALA A O 1
ATOM 2262 N N . SER A 1 283 ? -69.300 0.295 135.853 1.00 55.66 283 SER A N 1
ATOM 2263 C CA . SER A 1 283 ? -68.988 1.723 135.697 1.00 55.66 283 SER A CA 1
ATOM 2264 C C . SER A 1 283 ? -67.521 2.060 136.012 1.00 55.66 283 SER A C 1
ATOM 2266 O O . SER A 1 283 ? -67.152 3.239 136.040 1.00 55.66 283 SER A O 1
ATOM 2268 N N . ASN A 1 284 ? -66.684 1.049 136.259 1.00 61.25 284 ASN A N 1
ATOM 2269 C CA . ASN A 1 284 ? -65.295 1.214 136.661 1.00 61.25 284 ASN A CA 1
ATOM 2270 C C . ASN A 1 284 ? -64.451 1.802 135.512 1.00 61.25 284 ASN A C 1
ATOM 2272 O O . ASN A 1 284 ? -64.571 1.399 134.351 1.00 61.25 284 ASN A O 1
ATOM 2276 N N . LEU A 1 285 ? -63.573 2.758 135.838 1.00 60.88 285 LEU A N 1
ATOM 2277 C CA . LEU A 1 285 ? -62.795 3.542 134.865 1.00 60.88 285 LEU A CA 1
ATOM 2278 C C . LEU A 1 285 ? -61.981 2.665 133.899 1.00 60.88 285 LEU A C 1
ATOM 2280 O O . LEU A 1 285 ? -61.883 3.002 132.721 1.00 60.88 285 LEU A O 1
ATOM 2284 N N . ALA A 1 286 ? -61.499 1.510 134.365 1.00 62.38 286 ALA A N 1
ATOM 2285 C CA . ALA A 1 286 ? -60.729 0.551 133.574 1.00 62.38 286 ALA A CA 1
ATOM 2286 C C . ALA A 1 286 ? -61.464 0.044 132.315 1.00 62.38 286 ALA A C 1
ATOM 2288 O O . ALA A 1 286 ? -60.844 -0.108 131.263 1.00 62.38 286 ALA A O 1
ATOM 2289 N N . HIS A 1 287 ? -62.786 -0.174 132.371 1.00 65.06 287 HIS A N 1
ATOM 2290 C CA . HIS A 1 287 ? -63.546 -0.578 131.182 1.00 65.06 287 HIS A CA 1
ATOM 2291 C C . HIS A 1 287 ? -63.692 0.572 130.183 1.00 65.06 287 HIS A C 1
ATOM 2293 O O . HIS A 1 287 ? -63.551 0.360 128.981 1.00 65.06 287 HIS A O 1
ATOM 2299 N N . LYS A 1 288 ? -63.906 1.801 130.666 1.00 72.38 288 LYS A N 1
ATOM 2300 C CA . LYS A 1 288 ? -63.996 2.992 129.811 1.00 72.38 288 LYS A CA 1
ATOM 2301 C C . LYS A 1 288 ? -62.657 3.317 129.139 1.00 72.38 288 LYS A C 1
ATOM 2303 O O . LYS A 1 288 ? -62.642 3.681 127.969 1.00 72.38 288 LYS A O 1
ATOM 2308 N N . GLU A 1 289 ? -61.550 3.150 129.856 1.00 75.38 289 GLU A N 1
ATOM 2309 C CA . GLU A 1 289 ? -60.189 3.334 129.343 1.00 75.38 289 GLU A CA 1
ATOM 2310 C C . GLU A 1 289 ? -59.796 2.232 128.343 1.00 75.38 289 GLU A C 1
ATOM 2312 O O . GLU A 1 289 ? -59.238 2.529 127.290 1.00 75.38 289 GLU A O 1
ATOM 2317 N N . SER A 1 290 ? -60.184 0.977 128.599 1.00 77.88 290 SER A N 1
ATOM 2318 C CA . SER A 1 290 ? -60.028 -0.134 127.647 1.00 77.88 290 SER A CA 1
ATOM 2319 C C . SER A 1 290 ? -60.827 0.092 126.355 1.00 77.88 290 SER A C 1
ATOM 2321 O O . SER A 1 290 ? -60.276 -0.023 125.259 1.00 77.88 290 SER A O 1
ATOM 2323 N N . ILE A 1 291 ? -62.095 0.511 126.463 1.00 79.75 291 ILE A N 1
ATOM 2324 C CA . ILE A 1 291 ? -62.929 0.877 125.306 1.00 79.75 291 ILE A CA 1
ATOM 2325 C C . ILE A 1 291 ? -62.319 2.063 124.549 1.00 79.75 291 ILE A C 1
ATOM 2327 O O . ILE A 1 291 ? -62.266 2.022 123.325 1.00 79.75 291 ILE A O 1
ATOM 2331 N N . GLN A 1 292 ? -61.806 3.086 125.240 1.00 82.31 292 GLN A N 1
ATOM 2332 C CA . GLN A 1 292 ? -61.146 4.225 124.596 1.00 82.31 292 GLN A CA 1
ATOM 2333 C C . GLN A 1 292 ? -59.860 3.808 123.862 1.00 82.31 292 GLN A C 1
ATOM 2335 O O . GLN A 1 292 ? -59.653 4.226 122.729 1.00 82.31 292 GLN A O 1
ATOM 2340 N N . ASN A 1 293 ? -59.037 2.933 124.446 1.00 84.81 293 ASN A N 1
ATOM 2341 C CA . ASN A 1 293 ? -57.847 2.382 123.790 1.00 84.81 293 ASN A CA 1
ATOM 2342 C C . ASN A 1 293 ? -58.219 1.570 122.533 1.00 84.81 293 ASN A C 1
ATOM 2344 O O . ASN A 1 293 ? -57.612 1.749 121.480 1.00 84.81 293 ASN A O 1
ATOM 2348 N N . LEU A 1 294 ? -59.269 0.744 122.596 1.00 85.88 294 LEU A N 1
ATOM 2349 C CA . LEU A 1 294 ? -59.801 0.042 121.421 1.00 85.88 294 LEU A CA 1
ATOM 2350 C C . LEU A 1 294 ? -60.360 1.015 120.369 1.00 85.88 294 LEU A C 1
ATOM 2352 O O . LEU A 1 294 ? -60.123 0.822 119.178 1.00 85.88 294 LEU A O 1
ATOM 2356 N N . GLN A 1 295 ? -61.036 2.088 120.789 1.00 86.44 295 GLN A N 1
ATOM 2357 C CA . GLN A 1 295 ? -61.523 3.150 119.906 1.00 86.44 295 GLN A CA 1
ATOM 2358 C C . GLN A 1 295 ? -60.359 3.878 119.217 1.00 86.44 295 GLN A C 1
ATOM 2360 O O . GLN A 1 295 ? -60.430 4.164 118.024 1.00 86.44 295 GLN A O 1
ATOM 2365 N N . ASP A 1 296 ? -59.266 4.146 119.933 1.00 87.62 296 ASP A N 1
ATOM 2366 C CA . ASP A 1 296 ? -58.086 4.823 119.396 1.00 87.62 296 ASP A CA 1
ATOM 2367 C C . ASP A 1 296 ? -57.225 3.909 118.515 1.00 87.62 296 ASP A C 1
ATOM 2369 O O . ASP A 1 296 ? -56.713 4.371 117.493 1.00 87.62 296 ASP A O 1
ATOM 2373 N N . GLN A 1 297 ? -57.155 2.607 118.807 1.00 90.25 297 GLN A N 1
ATOM 2374 C CA . GLN A 1 297 ? -56.603 1.597 117.894 1.00 90.25 297 GLN A CA 1
ATOM 2375 C C . GLN A 1 297 ? -57.448 1.460 116.623 1.00 90.25 297 GLN A C 1
ATOM 2377 O O . GLN A 1 297 ? -56.894 1.419 115.523 1.00 90.25 297 GLN A O 1
ATOM 2382 N N . LEU A 1 298 ? -58.780 1.464 116.740 1.00 88.31 298 LEU A N 1
ATOM 2383 C CA . LEU A 1 298 ? -59.690 1.473 115.594 1.00 88.31 298 LEU A CA 1
ATOM 2384 C C . LEU A 1 298 ? -59.498 2.749 114.761 1.00 88.31 298 LEU A C 1
ATOM 2386 O O . LEU A 1 298 ? -59.342 2.669 113.546 1.00 88.31 298 LEU A O 1
ATOM 2390 N N . ASN A 1 299 ? -59.413 3.919 115.403 1.00 90.31 299 ASN A N 1
ATOM 2391 C CA . ASN A 1 299 ? -59.130 5.198 114.749 1.00 90.31 299 ASN A CA 1
ATOM 2392 C C . ASN A 1 299 ? -57.746 5.215 114.075 1.00 90.31 299 ASN A C 1
ATOM 2394 O O . ASN A 1 299 ? -57.599 5.784 112.991 1.00 90.31 299 ASN A O 1
ATOM 2398 N N . PHE A 1 300 ? -56.726 4.612 114.692 1.00 92.19 300 PHE A N 1
ATOM 2399 C CA . PHE A 1 300 ? -55.386 4.479 114.119 1.00 92.19 300 PHE A CA 1
ATOM 2400 C C . PHE A 1 300 ? -55.401 3.563 112.890 1.00 92.19 300 PHE A C 1
ATOM 2402 O O . PHE A 1 300 ? -54.983 3.988 111.817 1.00 92.19 300 PHE A O 1
ATOM 2409 N N . SER A 1 301 ? -55.980 2.367 113.005 1.00 89.69 301 SER A N 1
ATOM 2410 C CA . SER A 1 301 ? -56.137 1.414 111.900 1.00 89.69 301 SER A CA 1
ATOM 2411 C C . SER A 1 301 ? -56.979 1.997 110.755 1.00 89.69 301 SER A C 1
ATOM 2413 O O . SER A 1 301 ? -56.641 1.852 109.581 1.00 89.69 301 SER A O 1
ATOM 2415 N N . HIS A 1 302 ? -58.021 2.776 111.061 1.00 90.25 302 HIS A N 1
ATOM 2416 C CA . HIS A 1 302 ? -58.839 3.449 110.050 1.00 90.25 302 HIS A CA 1
ATOM 2417 C C . HIS A 1 302 ? -58.089 4.604 109.354 1.00 90.25 302 HIS A C 1
ATOM 2419 O O . HIS A 1 302 ? -58.271 4.824 108.148 1.00 90.25 302 HIS A O 1
ATOM 2425 N N . LYS A 1 303 ? -57.207 5.327 110.063 1.00 93.06 303 LYS A N 1
ATOM 2426 C CA . LYS A 1 303 ? -56.259 6.281 109.453 1.00 93.06 303 LYS A CA 1
ATOM 2427 C C . LYS A 1 303 ? -55.239 5.556 108.577 1.00 93.06 303 LYS A C 1
ATOM 2429 O O . LYS A 1 303 ? -55.008 5.987 107.450 1.00 93.06 303 LYS A O 1
ATOM 2434 N N 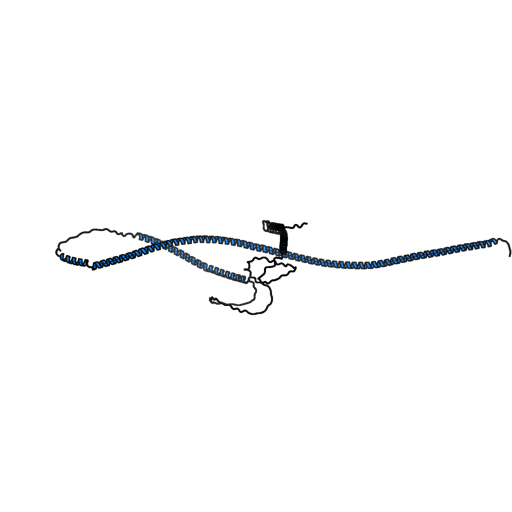. GLU A 1 304 ? -54.682 4.443 109.043 1.00 92.31 304 GLU A N 1
ATOM 2435 C CA . GLU A 1 304 ? -53.710 3.651 108.291 1.00 92.31 304 GLU A CA 1
ATOM 2436 C C . GLU A 1 304 ? -54.329 3.098 106.998 1.00 92.31 304 GLU A C 1
ATOM 2438 O O . GLU A 1 304 ? -53.819 3.367 105.909 1.00 92.31 304 GLU A O 1
ATOM 2443 N N . SER A 1 305 ? -55.504 2.470 107.094 1.00 91.44 305 SER A N 1
ATOM 2444 C CA . SER A 1 305 ? -56.341 2.045 105.964 1.00 91.44 305 SER A CA 1
ATOM 2445 C C . SER A 1 305 ? -56.622 3.196 104.989 1.00 91.44 305 SER A C 1
ATOM 2447 O O . SER A 1 305 ? -56.520 3.027 103.773 1.00 91.44 305 SER A O 1
ATOM 2449 N N . SER A 1 306 ? -56.865 4.412 105.493 1.00 91.62 306 SER A N 1
ATOM 2450 C CA . SER A 1 306 ? -57.039 5.601 104.646 1.00 91.62 306 SER A CA 1
ATOM 2451 C C . SER A 1 306 ? -55.754 5.990 103.903 1.00 91.62 306 SER A C 1
ATOM 2453 O O . SER A 1 306 ? -55.814 6.319 102.717 1.00 91.62 306 SER A O 1
ATOM 2455 N N . THR A 1 307 ? -54.581 5.913 104.545 1.00 94.06 307 THR A N 1
ATOM 2456 C CA . THR A 1 307 ? -53.293 6.175 103.872 1.00 94.06 307 THR A CA 1
ATOM 2457 C C . THR A 1 307 ? -52.946 5.100 102.843 1.00 94.06 307 THR A C 1
ATOM 2459 O O . THR A 1 307 ? -52.539 5.439 101.730 1.00 94.06 307 THR A O 1
ATOM 2462 N N . TRP A 1 308 ? -53.183 3.820 103.145 1.00 94.94 308 TRP A N 1
ATOM 2463 C CA . TRP A 1 308 ? -53.017 2.720 102.193 1.00 94.94 308 TRP A CA 1
ATOM 2464 C C . TRP A 1 308 ? -53.975 2.851 101.006 1.00 94.94 308 TRP A C 1
ATOM 2466 O O . TRP A 1 308 ? -53.548 2.705 99.862 1.00 94.94 308 TRP A O 1
ATOM 2476 N N . LYS A 1 309 ? -55.230 3.255 101.237 1.00 95.38 309 LYS A N 1
ATOM 2477 C CA . LYS A 1 309 ? -56.204 3.554 100.175 1.00 95.38 309 LYS A CA 1
ATOM 2478 C C . LYS A 1 309 ? -55.758 4.722 99.288 1.00 95.38 309 LYS A C 1
ATOM 2480 O O . LYS A 1 309 ? -55.965 4.674 98.076 1.00 95.38 309 LYS A O 1
ATOM 2485 N N . MET A 1 310 ? -55.113 5.755 99.840 1.00 93.44 310 MET A N 1
ATOM 2486 C CA . MET A 1 310 ? -54.510 6.828 99.033 1.00 93.44 310 MET A CA 1
ATOM 2487 C C . MET A 1 310 ? -53.309 6.343 98.212 1.00 93.44 310 MET A C 1
ATOM 2489 O O . MET A 1 310 ? -53.246 6.658 97.022 1.00 93.44 310 MET A O 1
ATOM 2493 N N . LYS A 1 311 ? -52.399 5.553 98.803 1.00 96.62 311 LYS A N 1
ATOM 2494 C CA . LYS A 1 311 ? -51.255 4.947 98.094 1.00 96.62 311 LYS A CA 1
ATOM 2495 C C . LYS A 1 311 ? -51.726 4.064 96.937 1.00 96.62 311 LYS A C 1
ATOM 2497 O O . LYS A 1 311 ? -51.354 4.329 95.799 1.00 96.62 311 LYS A O 1
ATOM 2502 N N . PHE A 1 312 ? -52.637 3.126 97.203 1.00 95.38 312 PHE A N 1
ATOM 2503 C CA . PHE A 1 312 ? -53.254 2.254 96.199 1.00 95.38 312 PHE A CA 1
ATOM 2504 C C . PHE A 1 312 ? -53.902 3.051 95.057 1.00 95.38 312 PHE A C 1
ATOM 2506 O O . PHE A 1 312 ? -53.693 2.751 93.885 1.00 95.38 312 PHE A O 1
ATOM 2513 N N . ASN A 1 313 ? -54.642 4.119 95.372 1.00 94.44 313 ASN A N 1
ATOM 2514 C CA . ASN A 1 313 ? -55.228 4.989 94.349 1.00 94.44 313 ASN A CA 1
ATOM 2515 C C . ASN A 1 313 ? -54.181 5.786 93.550 1.00 94.44 313 ASN A C 1
ATOM 2517 O O . ASN A 1 313 ? -54.447 6.139 92.401 1.00 94.44 313 ASN A O 1
ATOM 2521 N N . SER A 1 314 ? -53.012 6.089 94.123 1.00 94.81 314 SER A N 1
ATOM 2522 C CA . SER A 1 314 ? -51.905 6.703 93.382 1.00 94.81 314 SER A CA 1
ATOM 2523 C C . SER A 1 314 ? -51.240 5.704 92.447 1.00 94.81 314 SER A C 1
ATOM 2525 O O . SER A 1 314 ? -51.130 5.963 91.254 1.00 94.81 314 SER A O 1
ATOM 2527 N N . GLU A 1 315 ? -50.900 4.530 92.964 1.00 95.94 315 GLU A N 1
ATOM 2528 C CA . GLU A 1 315 ? -50.251 3.462 92.210 1.00 95.94 315 GLU A CA 1
ATOM 2529 C C . GLU A 1 315 ? -51.154 2.932 91.086 1.00 95.94 315 GLU A C 1
ATOM 2531 O O . GLU A 1 315 ? -50.692 2.728 89.968 1.00 95.94 315 GLU A O 1
ATOM 2536 N N . LYS A 1 316 ? -52.475 2.865 91.307 1.00 95.69 316 LYS A N 1
ATOM 2537 C CA . LYS A 1 316 ? -53.470 2.612 90.252 1.00 95.69 316 LYS A CA 1
ATOM 2538 C C . LYS A 1 316 ? -53.417 3.659 89.130 1.00 95.69 316 LYS A C 1
ATOM 2540 O O . LYS A 1 316 ? -53.491 3.288 87.960 1.00 95.69 316 LYS A O 1
ATOM 2545 N N . ARG A 1 317 ? -53.268 4.953 89.456 1.00 94.06 317 ARG A N 1
ATOM 2546 C CA . ARG A 1 317 ? -53.115 6.023 88.448 1.00 94.06 317 ARG A CA 1
ATOM 2547 C C . ARG A 1 317 ? -51.796 5.896 87.687 1.00 94.06 317 ARG A C 1
ATOM 2549 O O . ARG A 1 317 ? -51.775 6.078 86.471 1.00 94.06 317 ARG A O 1
ATOM 2556 N N . ASP A 1 318 ? -50.703 5.574 88.367 1.00 95.69 318 ASP A N 1
ATOM 2557 C CA . ASP A 1 318 ? -49.402 5.414 87.714 1.00 95.69 318 ASP A CA 1
ATOM 2558 C C . ASP A 1 318 ? -49.343 4.146 86.848 1.00 95.69 318 ASP A C 1
ATOM 2560 O O . ASP A 1 318 ? -48.821 4.199 85.735 1.00 95.69 318 ASP A O 1
ATOM 2564 N N . ASN A 1 319 ? -50.015 3.068 87.260 1.00 94.50 319 ASN A N 1
ATOM 2565 C CA . ASN A 1 319 ? -50.243 1.880 86.440 1.00 94.50 319 ASN A CA 1
ATOM 2566 C C . ASN A 1 319 ? -51.038 2.225 85.162 1.00 94.50 319 ASN A C 1
ATOM 2568 O O . ASN A 1 319 ? -50.590 1.893 84.068 1.00 94.50 319 ASN A O 1
ATOM 2572 N N . THR A 1 320 ? -52.117 3.022 85.238 1.00 95.62 320 THR A N 1
ATOM 2573 C CA . THR A 1 320 ? -52.817 3.474 84.013 1.00 95.62 320 THR A CA 1
ATOM 2574 C C . THR A 1 320 ? -51.928 4.304 83.074 1.00 95.62 320 THR A C 1
ATOM 2576 O O . THR A 1 320 ? -51.966 4.095 81.863 1.00 95.62 320 THR A O 1
ATOM 2579 N N . LYS A 1 321 ? -51.044 5.173 83.596 1.00 96.81 321 LYS A N 1
ATOM 2580 C CA . LYS A 1 321 ? -50.065 5.910 82.765 1.00 96.81 321 LYS A CA 1
ATOM 2581 C C . LYS A 1 321 ? -49.045 4.974 82.109 1.00 96.81 321 LYS A C 1
ATOM 2583 O O . LYS A 1 321 ? -48.636 5.211 80.972 1.00 96.81 321 LYS A O 1
ATOM 2588 N N . LEU A 1 322 ? -48.603 3.933 82.818 1.00 96.50 322 LEU A N 1
ATOM 2589 C CA . LEU A 1 322 ? -47.722 2.901 82.267 1.00 96.50 322 LEU A CA 1
ATOM 2590 C C . LEU A 1 322 ? -48.439 2.102 81.175 1.00 96.50 322 LEU A C 1
ATOM 2592 O O . LEU A 1 322 ? -47.875 1.931 80.100 1.00 96.50 322 LEU A O 1
ATOM 2596 N N . GLN A 1 323 ? -49.697 1.720 81.390 1.00 96.56 323 GLN A N 1
ATOM 2597 C CA . GLN A 1 323 ? -50.521 1.033 80.398 1.00 96.56 323 GLN A CA 1
ATOM 2598 C C . GLN A 1 323 ? -50.705 1.877 79.123 1.00 96.56 323 GLN A C 1
ATOM 2600 O O . GLN A 1 323 ? -50.513 1.365 78.025 1.00 96.56 323 GLN A O 1
ATOM 2605 N N . GLU A 1 324 ? -50.953 3.188 79.231 1.00 96.06 324 GLU A N 1
ATOM 2606 C CA . GLU A 1 324 ? -50.963 4.083 78.062 1.00 96.06 324 GLU A CA 1
ATOM 2607 C C . GLU A 1 324 ? -49.595 4.209 77.367 1.00 96.06 324 GLU A C 1
ATOM 2609 O O . GLU A 1 324 ? -49.526 4.396 76.150 1.00 96.06 324 GLU A O 1
ATOM 2614 N N . ARG A 1 325 ? -48.484 4.200 78.119 1.00 97.25 325 ARG A N 1
ATOM 2615 C CA . ARG A 1 325 ? -47.131 4.216 77.533 1.00 97.25 325 ARG A CA 1
ATOM 2616 C C . ARG A 1 325 ? -46.864 2.924 76.766 1.00 97.25 325 ARG A C 1
ATOM 2618 O O . ARG A 1 325 ? -46.400 3.003 75.636 1.00 97.25 325 ARG A O 1
ATOM 2625 N N . VAL A 1 326 ? -47.220 1.772 77.334 1.00 95.88 326 VAL A N 1
ATOM 2626 C CA . VAL A 1 326 ? -47.145 0.465 76.665 1.00 95.88 326 VAL A CA 1
ATOM 2627 C C . VAL A 1 326 ? -47.994 0.463 75.394 1.00 95.88 326 VAL A C 1
ATOM 2629 O O . VAL A 1 326 ? -47.493 0.064 74.348 1.00 95.88 326 VAL A O 1
ATOM 2632 N N . SER A 1 327 ? -49.223 0.986 75.431 1.00 95.75 327 SER A N 1
ATOM 2633 C CA . SER A 1 327 ? -50.075 1.100 74.238 1.00 95.75 327 SER A CA 1
ATOM 2634 C C . SER A 1 327 ? -49.452 1.975 73.142 1.00 95.75 327 SER A C 1
ATOM 2636 O O . SER A 1 327 ? -49.427 1.560 71.988 1.00 95.75 327 SER A O 1
ATOM 2638 N N . ARG A 1 328 ? -48.887 3.142 73.491 1.00 96.38 328 ARG A N 1
ATOM 2639 C CA . ARG A 1 328 ? -48.187 4.033 72.537 1.00 96.38 328 ARG A CA 1
ATOM 2640 C C . ARG A 1 328 ? -46.912 3.417 71.959 1.00 96.38 328 ARG A C 1
ATOM 2642 O O . ARG A 1 328 ? -46.626 3.592 70.779 1.00 96.38 328 ARG A O 1
ATOM 2649 N N . LEU A 1 329 ? -46.138 2.704 72.778 1.00 96.88 329 LEU A N 1
ATOM 2650 C CA . LEU A 1 329 ? -44.959 1.979 72.304 1.00 96.88 329 LEU A CA 1
ATOM 2651 C C . LEU A 1 329 ? -45.362 0.820 71.387 1.00 96.88 329 LEU A C 1
ATOM 2653 O O . LEU A 1 329 ? -44.699 0.599 70.383 1.00 96.88 329 LEU A O 1
ATOM 2657 N N . LYS A 1 330 ? -46.473 0.133 71.679 1.00 97.50 330 LYS A N 1
ATOM 2658 C CA . LYS A 1 330 ? -47.000 -0.950 70.842 1.00 97.50 330 LYS A CA 1
ATOM 2659 C C . LYS A 1 330 ? -47.456 -0.460 69.464 1.00 97.50 330 LYS A C 1
ATOM 2661 O O . LYS A 1 330 ? -47.147 -1.125 68.483 1.00 97.50 330 LYS A O 1
ATOM 2666 N N . THR A 1 331 ? -48.146 0.683 69.371 1.00 96.50 331 THR A N 1
ATOM 2667 C CA . THR A 1 331 ? -48.505 1.264 68.062 1.00 96.50 331 THR A CA 1
ATOM 2668 C C . THR A 1 331 ? -47.261 1.717 67.301 1.00 96.50 331 THR A C 1
ATOM 2670 O O . THR A 1 331 ? -47.079 1.307 66.167 1.00 96.50 331 THR A O 1
ATOM 2673 N N . SER A 1 332 ? -46.345 2.439 67.957 1.00 98.06 332 SER A N 1
ATOM 2674 C CA . SER A 1 332 ? -45.088 2.892 67.338 1.00 98.06 332 SER A CA 1
ATOM 2675 C C . SER A 1 332 ? -44.207 1.735 66.840 1.00 98.06 332 SER A C 1
ATOM 2677 O O . SER A 1 332 ? -43.559 1.845 65.802 1.00 98.06 332 SER A O 1
ATOM 2679 N N . LEU A 1 333 ? -44.197 0.599 67.547 1.00 96.81 333 LEU A N 1
ATOM 2680 C CA . LEU A 1 333 ? -43.477 -0.600 67.113 1.00 96.81 333 LEU A CA 1
ATOM 2681 C C . LEU A 1 333 ? -44.121 -1.209 65.860 1.00 96.81 333 LEU A C 1
ATOM 2683 O O . LEU A 1 333 ? -43.396 -1.517 64.920 1.00 96.81 333 LEU A O 1
ATOM 2687 N N . ALA A 1 334 ? -45.455 -1.294 65.804 1.00 96.75 334 ALA A N 1
ATOM 2688 C CA . ALA A 1 334 ? -46.173 -1.735 64.607 1.00 96.75 334 ALA A CA 1
ATOM 2689 C C . ALA A 1 334 ? -45.949 -0.788 63.410 1.00 96.75 334 ALA A C 1
ATOM 2691 O O . ALA A 1 334 ? -45.708 -1.259 62.303 1.00 96.75 334 ALA A O 1
ATOM 2692 N N . ASP A 1 335 ? -45.937 0.532 63.628 1.00 97.12 335 ASP A N 1
ATOM 2693 C CA . ASP A 1 335 ? -45.639 1.521 62.580 1.00 97.12 335 ASP A CA 1
ATOM 2694 C C . ASP A 1 335 ? -44.233 1.299 61.985 1.00 97.12 335 ASP A C 1
ATOM 2696 O O . ASP A 1 335 ? -44.057 1.306 60.766 1.00 97.12 335 ASP A O 1
ATOM 2700 N N . ARG A 1 336 ? -43.227 1.028 62.833 1.00 96.75 336 ARG A N 1
ATOM 2701 C CA . ARG A 1 336 ? -41.863 0.685 62.384 1.00 96.75 336 ARG A CA 1
ATOM 2702 C C . ARG A 1 336 ? -41.773 -0.684 61.721 1.00 96.75 336 ARG A C 1
ATOM 2704 O O . ARG A 1 336 ? -40.971 -0.861 60.812 1.00 96.75 336 ARG A O 1
ATOM 2711 N N . GLU A 1 337 ? -42.576 -1.649 62.150 1.00 97.62 337 GLU A N 1
ATOM 2712 C CA . GLU A 1 337 ? -42.649 -2.969 61.525 1.00 97.62 337 GLU A CA 1
ATOM 2713 C C . GLU A 1 337 ? -43.269 -2.883 60.118 1.00 97.62 337 GLU A C 1
ATOM 2715 O O . GLU A 1 337 ? -42.788 -3.537 59.193 1.00 97.62 337 GLU A O 1
ATOM 2720 N N . HIS A 1 338 ? -44.257 -2.007 59.909 1.00 96.88 338 HIS A N 1
ATOM 2721 C CA . HIS A 1 338 ? -44.757 -1.663 58.575 1.00 96.88 338 HIS A CA 1
ATOM 2722 C C . HIS A 1 338 ? -43.695 -0.946 57.723 1.00 96.88 338 HIS A C 1
ATOM 2724 O O . HIS A 1 338 ? -43.423 -1.401 56.615 1.00 96.88 338 HIS A O 1
ATOM 2730 N N . GLU A 1 339 ? -43.013 0.078 58.254 1.00 97.81 339 GLU A N 1
ATOM 2731 C CA . GLU A 1 339 ? -41.923 0.785 57.553 1.00 97.81 339 GLU A CA 1
ATOM 2732 C C . GLU A 1 339 ? -40.794 -0.170 57.110 1.00 97.81 339 GLU A C 1
ATOM 2734 O O . GLU A 1 339 ? -40.325 -0.107 55.973 1.00 97.81 339 GLU A O 1
ATOM 2739 N N . ILE A 1 340 ? -40.389 -1.110 57.973 1.00 96.81 340 ILE A N 1
ATOM 2740 C CA . ILE A 1 340 ? -39.391 -2.143 57.649 1.00 96.81 340 ILE A CA 1
ATOM 2741 C C . ILE A 1 340 ? -39.877 -3.049 56.510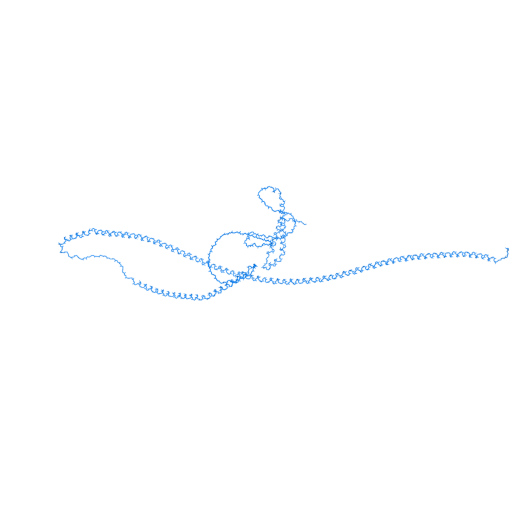 1.00 96.81 340 ILE A C 1
ATOM 2743 O O . ILE A 1 340 ? -39.087 -3.400 55.632 1.00 96.81 340 ILE A O 1
ATOM 2747 N N . ASN A 1 341 ? -41.157 -3.430 56.502 1.00 96.75 341 ASN A N 1
ATOM 2748 C CA . ASN A 1 341 ? -41.722 -4.263 55.442 1.00 96.75 341 ASN A CA 1
ATOM 2749 C C . ASN A 1 341 ? -41.813 -3.511 54.103 1.00 96.75 341 ASN A C 1
ATOM 2751 O O . ASN A 1 341 ? -41.420 -4.073 53.080 1.00 96.75 341 ASN A O 1
ATOM 2755 N N . ASP A 1 342 ? -42.224 -2.242 54.101 1.00 96.88 342 ASP A N 1
ATOM 2756 C CA . ASP A 1 342 ? -42.257 -1.405 52.894 1.00 96.88 342 ASP A CA 1
ATOM 2757 C C . ASP A 1 342 ? -40.846 -1.214 52.310 1.00 96.88 342 ASP A C 1
ATOM 2759 O O . ASP A 1 342 ? -40.618 -1.431 51.116 1.00 96.88 342 ASP A O 1
ATOM 2763 N N . LEU A 1 343 ? -39.859 -0.905 53.160 1.00 97.38 343 LEU A N 1
ATOM 2764 C CA . LEU A 1 343 ? -38.452 -0.823 52.756 1.00 97.38 343 LEU A CA 1
ATOM 2765 C C . LEU A 1 343 ? -37.933 -2.160 52.208 1.00 97.38 343 LEU A C 1
ATOM 2767 O O . LEU A 1 343 ? -37.183 -2.170 51.234 1.00 97.38 343 LEU A O 1
ATOM 2771 N N . LYS A 1 344 ? -38.352 -3.296 52.778 1.00 97.81 344 LYS A N 1
ATOM 2772 C CA . LYS A 1 344 ? -37.974 -4.636 52.306 1.00 97.81 344 LYS A CA 1
ATOM 2773 C C . LYS A 1 344 ? -38.550 -4.956 50.922 1.00 97.81 344 LYS A C 1
ATOM 2775 O O . LYS A 1 344 ? -37.855 -5.579 50.116 1.00 97.81 344 LYS A O 1
ATOM 2780 N N . VAL A 1 345 ? -39.771 -4.507 50.618 1.00 97.00 345 VAL A N 1
ATOM 2781 C CA . VAL A 1 345 ? -40.360 -4.614 49.270 1.00 97.00 345 VAL A CA 1
ATOM 2782 C C . VAL A 1 345 ? -39.561 -3.768 48.276 1.00 97.00 345 VAL A C 1
ATOM 2784 O O . VAL A 1 345 ? -39.094 -4.296 47.270 1.00 97.00 345 VAL A O 1
ATOM 2787 N N . VAL A 1 346 ? -39.296 -2.495 48.590 1.00 97.31 346 VAL A N 1
ATOM 2788 C CA . VAL A 1 346 ? -38.510 -1.599 47.717 1.00 97.31 346 VAL A CA 1
ATOM 2789 C C . VAL A 1 346 ? -37.081 -2.118 47.494 1.00 97.31 346 VAL A C 1
ATOM 2791 O O . VAL A 1 346 ? -36.554 -2.044 46.380 1.00 97.31 346 VAL A O 1
ATOM 2794 N N . LEU A 1 347 ? -36.442 -2.685 48.521 1.00 96.44 347 LEU A N 1
ATOM 2795 C CA . LEU A 1 347 ? -35.136 -3.334 48.385 1.00 96.44 347 LEU A CA 1
ATOM 2796 C C . LEU A 1 347 ? -35.202 -4.542 47.441 1.00 96.44 347 LEU A C 1
ATOM 2798 O O . LEU A 1 347 ? -34.359 -4.657 46.556 1.00 96.44 347 LEU A O 1
ATOM 2802 N N . SER A 1 348 ? -36.237 -5.377 47.554 1.00 95.88 348 SER A N 1
ATOM 2803 C CA . SER A 1 348 ? -36.436 -6.540 46.673 1.00 95.88 348 SER A CA 1
ATOM 2804 C C . SER A 1 348 ? -36.639 -6.121 45.207 1.00 95.88 348 SER A C 1
ATOM 2806 O O . SER A 1 348 ? -35.987 -6.658 44.309 1.00 95.88 348 SER A O 1
ATOM 2808 N N . ASP A 1 349 ? -37.467 -5.101 44.958 1.00 96.75 349 ASP A N 1
ATOM 2809 C CA . ASP A 1 349 ? -37.708 -4.546 43.618 1.00 96.75 349 ASP A CA 1
ATOM 2810 C C . ASP A 1 349 ? -36.433 -3.943 43.001 1.00 96.75 349 ASP A C 1
ATOM 2812 O O . ASP A 1 349 ? -36.134 -4.136 41.816 1.00 96.75 349 ASP A O 1
ATOM 2816 N N . THR A 1 350 ? -35.650 -3.204 43.796 1.00 94.94 350 THR A N 1
ATOM 2817 C CA . THR A 1 350 ? -34.390 -2.604 43.326 1.00 94.94 350 THR A CA 1
ATOM 2818 C C . THR A 1 350 ? -33.306 -3.654 43.087 1.00 94.94 350 THR A C 1
ATOM 2820 O O . THR A 1 350 ? -32.589 -3.561 42.085 1.00 94.94 350 THR A O 1
ATOM 2823 N N . GLU A 1 351 ? -33.227 -4.694 43.919 1.00 95.50 351 GLU A N 1
ATOM 2824 C CA . GLU A 1 351 ? -32.344 -5.840 43.712 1.00 95.50 351 GLU A CA 1
ATOM 2825 C C . GLU A 1 351 ? -32.699 -6.579 42.414 1.00 95.50 351 GLU A C 1
ATOM 2827 O O . GLU A 1 351 ? -31.823 -6.770 41.561 1.00 95.50 351 GLU A O 1
ATOM 2832 N N . GLN A 1 352 ? -33.980 -6.894 42.195 1.00 96.62 352 GLN A N 1
ATOM 2833 C CA . GLN A 1 352 ? -34.451 -7.556 40.977 1.00 96.62 352 GLN A CA 1
ATOM 2834 C C . GLN A 1 352 ? -34.184 -6.705 39.722 1.00 96.62 352 GLN A C 1
ATOM 2836 O O . GLN A 1 352 ? -33.693 -7.211 38.707 1.00 96.62 352 GLN A O 1
ATOM 2841 N N . LYS A 1 353 ? -34.410 -5.386 39.791 1.00 97.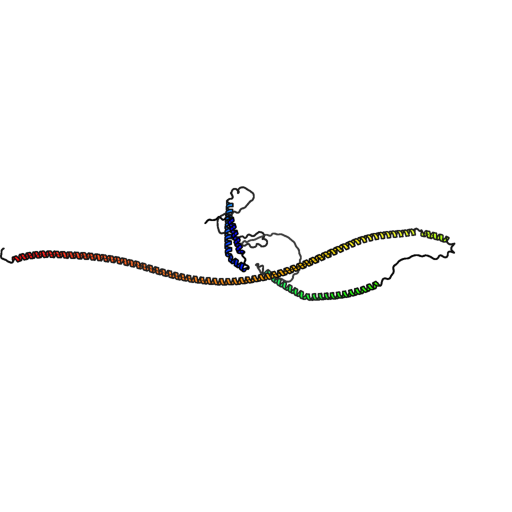19 353 LYS A N 1
ATOM 2842 C CA . LYS A 1 353 ? -34.054 -4.449 38.714 1.00 97.19 353 LYS A CA 1
ATOM 2843 C C . LYS A 1 353 ? -32.546 -4.441 38.433 1.00 97.19 353 LYS A C 1
ATOM 2845 O O . LYS A 1 353 ? -32.147 -4.468 37.267 1.00 97.19 353 LYS A O 1
ATOM 2850 N N . SER A 1 354 ? -31.709 -4.455 39.474 1.00 94.75 354 SER A N 1
ATOM 2851 C CA . SER A 1 354 ? -30.246 -4.534 39.333 1.00 94.75 354 SER A CA 1
ATOM 2852 C C . SER A 1 354 ? -29.804 -5.845 38.673 1.00 94.75 354 SER A C 1
ATOM 2854 O O . SER A 1 354 ? -28.865 -5.859 37.876 1.00 94.75 354 SER A O 1
ATOM 2856 N N . PHE A 1 355 ? -30.495 -6.952 38.968 1.00 97.25 355 PHE A N 1
ATOM 2857 C CA . PHE A 1 355 ? -30.236 -8.257 38.373 1.00 97.25 355 PHE A CA 1
ATOM 2858 C C . PHE A 1 355 ? -30.531 -8.247 36.869 1.00 97.25 355 PHE A C 1
ATOM 2860 O O . PHE A 1 355 ? -29.661 -8.623 36.083 1.00 97.25 355 PHE A O 1
ATOM 2867 N N . PHE A 1 356 ? -31.693 -7.733 36.449 1.00 96.62 356 PHE A N 1
ATOM 2868 C CA . PHE A 1 356 ? -32.030 -7.610 35.027 1.00 96.62 356 PHE A CA 1
ATOM 2869 C C . PHE A 1 356 ? -31.055 -6.703 34.262 1.00 96.62 356 PHE A C 1
ATOM 2871 O O . PHE A 1 356 ? -30.594 -7.078 33.184 1.00 96.62 356 PHE A O 1
ATOM 2878 N N . GLN A 1 357 ? -30.675 -5.551 34.826 1.00 97.56 357 GLN A N 1
ATOM 2879 C CA . GLN A 1 357 ? -29.685 -4.657 34.208 1.00 97.56 357 GLN A CA 1
ATOM 2880 C C . GLN A 1 357 ? -28.312 -5.328 34.070 1.00 97.56 357 GLN A C 1
ATOM 2882 O O . GLN A 1 357 ? -27.682 -5.257 33.016 1.00 97.56 357 GLN A O 1
ATOM 2887 N N . ARG A 1 358 ? -27.862 -6.044 35.104 1.00 96.50 358 ARG A N 1
ATOM 2888 C CA . ARG A 1 358 ? -26.608 -6.813 35.102 1.00 96.50 358 ARG A CA 1
ATOM 2889 C C . ARG A 1 358 ? -26.635 -7.968 34.096 1.00 96.50 358 ARG A C 1
ATOM 2891 O O . ARG A 1 358 ? -25.631 -8.202 33.427 1.00 96.50 358 ARG A O 1
ATOM 2898 N N . ALA A 1 359 ? -27.774 -8.641 33.926 1.00 96.19 359 ALA A N 1
ATOM 2899 C CA . ALA A 1 359 ? -27.966 -9.644 32.880 1.00 96.19 359 ALA A CA 1
ATOM 2900 C C . ALA A 1 359 ? -27.903 -9.019 31.473 1.00 96.19 359 ALA A C 1
ATOM 2902 O O . ALA A 1 359 ? -27.169 -9.515 30.619 1.00 96.19 359 ALA A O 1
ATOM 2903 N N . GLN A 1 360 ? -28.588 -7.892 31.245 1.00 97.38 360 GLN A N 1
ATOM 2904 C CA . GLN A 1 360 ? -28.550 -7.159 29.975 1.00 97.38 360 GLN A CA 1
ATOM 2905 C C . GLN A 1 360 ? -27.127 -6.701 29.622 1.00 97.38 360 GLN A C 1
ATOM 2907 O O . GLN A 1 360 ? -26.647 -6.987 28.524 1.00 97.38 360 GLN A O 1
ATOM 2912 N N . LEU A 1 361 ? -26.420 -6.067 30.565 1.00 97.75 361 LEU A N 1
ATOM 2913 C CA . LEU A 1 361 ? -25.024 -5.656 30.394 1.00 97.75 361 LEU A CA 1
ATOM 2914 C C . LEU A 1 361 ? -24.121 -6.855 30.088 1.00 97.75 361 LEU A C 1
ATOM 2916 O O . LEU A 1 361 ? -23.304 -6.772 29.176 1.00 97.75 361 LEU A O 1
ATOM 2920 N N . LYS A 1 362 ? -24.309 -7.996 30.767 1.00 98.12 362 LYS A N 1
ATOM 2921 C CA . LYS A 1 362 ? -23.576 -9.234 30.460 1.00 98.12 362 LYS A CA 1
ATOM 2922 C C . LYS A 1 362 ? -23.812 -9.688 29.015 1.00 98.12 362 LYS A C 1
ATOM 2924 O O . LYS A 1 362 ? -22.844 -10.008 28.332 1.00 98.12 362 LYS A O 1
ATOM 2929 N N . THR A 1 363 ? -25.056 -9.667 28.520 1.00 96.38 363 THR A N 1
ATOM 2930 C CA . THR A 1 363 ? -25.326 -10.015 27.110 1.00 96.38 363 THR A CA 1
ATOM 2931 C C . THR A 1 363 ? -24.694 -9.039 26.125 1.00 96.38 363 THR A C 1
ATOM 2933 O O . THR A 1 363 ? -24.200 -9.470 25.087 1.00 96.38 363 THR A O 1
ATOM 2936 N N . GLU A 1 364 ? -24.662 -7.743 26.442 1.00 98.19 364 GLU A N 1
ATOM 2937 C CA . GLU A 1 364 ? -24.086 -6.734 25.552 1.00 98.19 364 GLU A CA 1
ATOM 2938 C C . GLU A 1 364 ? -22.557 -6.835 25.513 1.00 98.19 364 GLU A C 1
ATOM 2940 O O . GLU A 1 364 ? -21.966 -6.809 24.438 1.00 98.19 364 GLU A O 1
ATOM 2945 N N . VAL A 1 365 ? -21.921 -7.087 26.662 1.00 97.88 365 VAL A N 1
ATOM 2946 C CA . VAL A 1 365 ? -20.490 -7.412 26.750 1.00 97.88 365 VAL A CA 1
ATOM 2947 C C . VAL A 1 365 ? -20.158 -8.658 25.926 1.00 97.88 365 VAL A C 1
ATOM 2949 O O . VAL A 1 365 ? -19.172 -8.644 25.194 1.00 97.88 365 VAL A O 1
ATOM 2952 N N . SER A 1 366 ? -20.983 -9.712 25.964 1.00 97.69 366 SER A N 1
ATOM 2953 C CA . SER A 1 366 ? -20.776 -10.892 25.112 1.00 97.69 366 SER A CA 1
ATOM 2954 C C . SER A 1 366 ? -20.890 -10.580 23.613 1.00 97.69 366 SER A C 1
ATOM 2956 O O . SER A 1 366 ? -20.072 -11.079 22.845 1.00 97.69 366 SER A O 1
ATOM 2958 N N . LYS A 1 367 ? -21.840 -9.735 23.180 1.00 98.31 367 LYS A N 1
ATOM 2959 C CA . LYS A 1 367 ? -21.935 -9.294 21.770 1.00 98.31 367 LYS A CA 1
ATOM 2960 C C . LYS A 1 367 ? -20.727 -8.458 21.349 1.00 98.31 367 LYS A C 1
ATOM 2962 O O . LYS A 1 367 ? -20.164 -8.682 20.283 1.00 98.31 367 LYS A O 1
ATOM 2967 N N . LEU A 1 368 ? -20.319 -7.496 22.176 1.00 98.12 368 LEU A N 1
ATOM 2968 C CA . LEU A 1 368 ? -19.154 -6.655 21.898 1.00 98.12 368 LEU A CA 1
ATOM 2969 C C . LEU A 1 368 ? -17.868 -7.487 21.849 1.00 98.12 368 LEU A C 1
ATOM 2971 O O . LEU A 1 368 ? -17.005 -7.223 21.015 1.00 98.12 368 LEU A O 1
ATOM 2975 N N . LEU A 1 369 ? -17.759 -8.532 22.676 1.00 98.00 369 LEU A N 1
ATOM 2976 C CA . LEU A 1 369 ? -16.642 -9.470 22.634 1.00 98.00 369 LEU A CA 1
ATOM 2977 C C . LEU A 1 369 ? -16.605 -10.260 21.315 1.00 98.00 369 LEU A C 1
ATOM 2979 O O . LEU A 1 369 ? -15.542 -10.331 20.704 1.00 98.00 369 LEU A O 1
ATOM 2983 N N . THR A 1 370 ? -17.735 -10.790 20.827 1.00 97.25 370 THR A N 1
ATOM 2984 C CA . THR A 1 370 ? -17.766 -11.510 19.536 1.00 97.25 370 THR A CA 1
ATOM 2985 C C . THR A 1 370 ? -17.545 -10.591 18.332 1.00 97.25 370 THR A C 1
ATOM 2987 O O . THR A 1 370 ? -16.921 -10.995 17.351 1.00 97.25 370 THR A O 1
ATOM 2990 N N . GLN A 1 371 ? -17.993 -9.333 18.402 1.00 98.38 371 GLN A N 1
ATOM 2991 C CA . GLN A 1 371 ? -17.663 -8.319 17.396 1.00 98.38 371 GLN A CA 1
ATOM 2992 C C . GLN A 1 371 ? -16.172 -7.967 17.417 1.00 98.38 371 GLN A C 1
ATOM 2994 O O . GLN A 1 371 ? -15.558 -7.873 16.355 1.00 98.38 371 GLN A O 1
ATOM 2999 N N . LYS A 1 372 ? -15.573 -7.825 18.607 1.00 98.06 372 LYS A N 1
ATOM 3000 C CA . LYS A 1 372 ? -14.136 -7.589 18.770 1.00 98.06 372 LYS A CA 1
ATOM 3001 C C . LYS A 1 372 ? -13.318 -8.721 18.146 1.00 98.06 372 LYS A C 1
ATOM 3003 O O . LYS A 1 372 ? -12.463 -8.426 17.319 1.00 98.06 372 LYS A O 1
ATOM 3008 N N . THR A 1 373 ? -13.604 -9.986 18.465 1.00 97.06 373 THR A N 1
ATOM 3009 C CA . THR A 1 373 ? -12.860 -11.123 17.890 1.00 97.06 373 THR A CA 1
ATOM 3010 C C . THR A 1 373 ? -13.007 -11.185 16.368 1.00 97.06 373 THR A C 1
ATOM 3012 O O . THR A 1 373 ? -12.024 -11.375 15.664 1.00 97.06 373 THR A O 1
ATOM 3015 N N . HIS A 1 374 ? -14.206 -10.920 15.834 1.00 98.06 374 HIS A N 1
ATOM 3016 C CA . HIS A 1 374 ? -14.427 -10.871 14.385 1.00 98.06 374 HIS A CA 1
ATOM 3017 C C . HIS A 1 374 ? -13.637 -9.747 13.685 1.00 98.06 374 HIS A C 1
ATOM 3019 O O . HIS A 1 374 ? -13.151 -9.935 12.569 1.00 98.06 374 HIS A O 1
ATOM 3025 N N . LEU A 1 375 ? -13.494 -8.581 14.324 1.00 97.81 375 LEU A N 1
ATOM 3026 C CA . LEU A 1 375 ? -12.654 -7.494 13.812 1.00 97.81 375 LEU A CA 1
ATOM 3027 C C . LEU A 1 375 ? -11.159 -7.821 13.931 1.00 97.81 375 LEU A C 1
ATOM 3029 O O . LEU A 1 375 ? -10.413 -7.534 13.001 1.00 97.81 375 LEU A O 1
ATOM 3033 N N . GLU A 1 376 ? -10.724 -8.456 15.021 1.00 98.25 376 GLU A N 1
ATOM 3034 C CA . GLU A 1 376 ? -9.344 -8.932 15.185 1.00 98.25 376 GLU A CA 1
ATOM 3035 C C . GLU A 1 376 ? -8.965 -9.967 14.116 1.00 98.25 376 GLU A C 1
ATOM 3037 O O . GLU A 1 376 ? -7.863 -9.905 13.574 1.00 98.25 376 GLU A O 1
ATOM 3042 N N . ASP A 1 377 ? -9.872 -10.876 13.753 1.00 97.88 377 ASP A N 1
ATOM 3043 C CA . ASP A 1 377 ? -9.624 -11.864 12.697 1.00 97.88 377 ASP A CA 1
ATOM 3044 C C . ASP A 1 377 ? -9.577 -11.228 11.297 1.00 97.88 377 ASP A C 1
ATOM 3046 O O . ASP A 1 377 ? -8.673 -11.536 10.524 1.00 97.88 377 ASP A O 1
ATOM 3050 N N . LYS A 1 378 ? -10.442 -10.246 11.003 1.00 98.44 378 LYS A N 1
ATOM 3051 C CA . LYS A 1 378 ? -10.354 -9.430 9.772 1.00 98.44 378 LYS A CA 1
ATOM 3052 C C . LYS A 1 378 ? -9.057 -8.621 9.672 1.00 98.44 378 LYS A C 1
ATOM 3054 O O . LYS A 1 378 ? -8.517 -8.436 8.581 1.00 98.44 378 LYS A O 1
ATOM 3059 N N . ILE A 1 379 ? -8.542 -8.130 10.799 1.00 97.69 379 ILE A N 1
ATOM 3060 C CA . ILE A 1 379 ? -7.242 -7.448 10.844 1.00 97.69 379 ILE A CA 1
ATOM 3061 C C . ILE A 1 379 ? -6.118 -8.436 10.498 1.00 97.69 379 ILE A C 1
ATOM 3063 O O . ILE A 1 379 ? -5.254 -8.094 9.698 1.00 97.69 379 ILE A O 1
ATOM 3067 N N . LYS A 1 380 ? -6.152 -9.675 11.013 1.00 98.00 380 LYS A N 1
ATOM 3068 C CA . LYS A 1 380 ? -5.171 -10.719 10.650 1.00 98.00 380 LYS A CA 1
ATOM 3069 C C . LYS A 1 380 ? -5.256 -11.106 9.170 1.00 98.00 380 LYS A C 1
ATOM 3071 O O . LYS A 1 380 ? -4.220 -11.230 8.526 1.00 98.00 380 LYS A O 1
ATOM 3076 N N . GLU A 1 381 ? -6.466 -11.271 8.636 1.00 97.94 381 GLU A N 1
ATOM 3077 C CA . GLU A 1 381 ? -6.723 -11.600 7.226 1.00 97.94 381 GLU A CA 1
ATOM 3078 C C . GLU A 1 381 ? -6.137 -10.528 6.293 1.00 97.94 381 GLU A C 1
ATOM 3080 O O . GLU A 1 381 ? -5.251 -10.819 5.491 1.00 97.94 381 GLU A O 1
ATOM 3085 N N . THR A 1 382 ? -6.514 -9.262 6.491 1.00 96.62 382 THR A N 1
ATOM 3086 C CA . THR A 1 382 ? -5.976 -8.135 5.704 1.00 96.62 382 THR A CA 1
ATOM 3087 C C . THR A 1 382 ? -4.470 -7.918 5.907 1.00 96.62 382 THR A C 1
ATOM 3089 O O . THR A 1 382 ? -3.777 -7.478 4.989 1.00 96.62 382 THR A O 1
ATOM 3092 N N . GLN A 1 383 ? -3.921 -8.255 7.079 1.00 97.12 383 GLN A N 1
ATOM 3093 C CA . GLN A 1 383 ? -2.477 -8.233 7.329 1.00 97.12 383 GLN A CA 1
ATOM 3094 C C . GLN A 1 383 ? -1.734 -9.349 6.570 1.00 97.12 383 GLN A C 1
ATOM 3096 O O . GLN A 1 383 ? -0.612 -9.119 6.113 1.00 97.12 383 GLN A O 1
ATOM 3101 N N . TYR A 1 384 ? -2.350 -10.521 6.392 1.00 97.06 384 TYR A N 1
ATOM 3102 C CA . TYR A 1 384 ? -1.814 -11.607 5.570 1.00 97.06 384 TYR A CA 1
ATOM 3103 C C . TYR A 1 384 ? -1.845 -11.252 4.076 1.00 97.06 384 TYR A C 1
ATOM 3105 O O . TYR A 1 384 ? -0.809 -11.331 3.418 1.00 97.06 384 TYR A O 1
ATOM 3113 N N . GLU A 1 385 ? -2.983 -10.767 3.562 1.00 97.88 385 GLU A N 1
ATOM 3114 C CA . GLU A 1 385 ? -3.112 -10.283 2.174 1.00 97.88 385 GLU A CA 1
ATOM 3115 C C . GLU A 1 385 ? -2.081 -9.194 1.854 1.00 97.88 385 GLU A C 1
ATOM 3117 O O . GLU A 1 385 ? -1.429 -9.216 0.809 1.00 97.88 385 GLU A O 1
ATOM 3122 N N . LYS A 1 386 ? -1.881 -8.254 2.787 1.00 97.44 386 LYS A N 1
ATOM 3123 C CA . LYS A 1 386 ? -0.847 -7.226 2.671 1.00 97.44 386 LYS A CA 1
ATOM 3124 C C . LYS A 1 386 ? 0.552 -7.845 2.542 1.00 97.44 386 LYS A C 1
ATOM 3126 O O . LYS A 1 386 ? 1.312 -7.411 1.681 1.00 97.44 386 LYS A O 1
ATOM 3131 N N . SER A 1 387 ? 0.892 -8.828 3.378 1.00 97.12 387 SER A N 1
ATOM 3132 C CA . SER A 1 387 ? 2.213 -9.472 3.370 1.00 97.12 387 SER A CA 1
ATOM 3133 C C . SER A 1 387 ? 2.492 -10.215 2.058 1.00 97.12 387 SER A C 1
ATOM 3135 O O . SER A 1 387 ? 3.586 -10.097 1.514 1.00 97.12 387 SER A O 1
ATOM 3137 N N . ASP A 1 388 ? 1.504 -10.940 1.530 1.00 97.31 388 ASP A N 1
ATOM 3138 C CA . ASP A 1 388 ? 1.591 -11.642 0.240 1.00 97.31 388 ASP A CA 1
ATOM 3139 C C . ASP A 1 388 ? 1.780 -10.657 -0.934 1.00 97.31 388 ASP A C 1
ATOM 3141 O O . ASP A 1 388 ? 2.622 -10.868 -1.811 1.00 97.31 388 ASP A O 1
ATOM 3145 N N . MET A 1 389 ? 1.075 -9.522 -0.919 1.00 97.69 389 MET A N 1
ATOM 3146 C CA . MET A 1 389 ? 1.257 -8.466 -1.922 1.00 97.69 389 MET A CA 1
ATOM 3147 C C . MET A 1 389 ? 2.610 -7.743 -1.796 1.00 97.69 389 MET A C 1
ATOM 3149 O O . MET A 1 389 ? 3.219 -7.415 -2.816 1.00 97.69 389 MET A O 1
ATOM 3153 N N . GLU A 1 390 ? 3.115 -7.518 -0.578 1.00 97.94 390 GLU A N 1
ATOM 3154 C CA . GLU A 1 390 ? 4.460 -6.969 -0.345 1.00 97.94 390 GLU A CA 1
ATOM 3155 C C . GLU A 1 390 ? 5.561 -7.920 -0.855 1.00 97.94 390 GLU A C 1
ATOM 3157 O O . GLU A 1 390 ? 6.530 -7.460 -1.464 1.00 97.94 390 GLU A O 1
ATOM 3162 N N . GLU A 1 391 ? 5.401 -9.237 -0.685 1.00 97.88 391 GLU A N 1
ATOM 3163 C CA . GLU A 1 391 ? 6.336 -10.240 -1.208 1.00 97.88 391 GLU A CA 1
ATOM 3164 C C . GLU A 1 391 ? 6.314 -10.308 -2.745 1.00 97.88 391 GLU A C 1
ATOM 3166 O O . GLU A 1 391 ? 7.372 -10.240 -3.376 1.00 97.88 391 GLU A O 1
ATOM 3171 N N . LYS A 1 392 ? 5.127 -10.317 -3.369 1.00 98.19 392 LYS A N 1
ATOM 3172 C CA . LYS A 1 392 ? 4.977 -10.271 -4.838 1.00 98.19 392 LYS A CA 1
ATOM 3173 C C . LYS A 1 392 ? 5.653 -9.047 -5.456 1.00 98.19 392 LYS A C 1
ATOM 3175 O O . LYS A 1 392 ? 6.437 -9.192 -6.395 1.00 98.19 392 LYS A O 1
ATOM 3180 N N . LEU A 1 393 ? 5.408 -7.858 -4.900 1.00 98.25 393 LEU A N 1
ATOM 3181 C CA . LEU A 1 393 ? 6.045 -6.616 -5.353 1.00 98.25 393 LEU A CA 1
ATOM 3182 C C . LEU A 1 393 ? 7.567 -6.651 -5.163 1.00 98.25 393 LEU A C 1
ATOM 3184 O O . LEU A 1 393 ? 8.306 -6.153 -6.011 1.00 98.25 393 LEU A O 1
ATOM 3188 N N . LYS A 1 394 ? 8.061 -7.264 -4.081 1.00 98.50 394 LYS A N 1
ATOM 3189 C CA . LYS A 1 394 ? 9.501 -7.440 -3.861 1.00 98.50 394 LYS A CA 1
ATOM 3190 C C . LYS A 1 394 ? 10.130 -8.340 -4.932 1.00 98.50 394 LYS A C 1
ATOM 3192 O O . LYS A 1 394 ? 11.170 -7.970 -5.475 1.00 98.50 394 LYS A O 1
ATOM 3197 N N . CYS A 1 395 ? 9.497 -9.464 -5.274 1.00 97.62 395 CYS A N 1
ATOM 3198 C CA . CYS A 1 395 ? 9.955 -10.346 -6.351 1.00 97.62 395 CYS A CA 1
ATOM 3199 C C . CYS A 1 395 ? 9.958 -9.640 -7.717 1.00 97.62 395 CYS A C 1
ATOM 3201 O O . CYS A 1 395 ? 10.939 -9.741 -8.451 1.00 97.62 395 CYS A O 1
ATOM 3203 N N . GLU A 1 396 ? 8.912 -8.877 -8.047 1.00 98.38 396 GLU A N 1
ATOM 3204 C CA . GLU A 1 396 ? 8.851 -8.096 -9.291 1.00 98.38 396 GLU A CA 1
ATOM 3205 C C . GLU A 1 396 ? 9.967 -7.036 -9.356 1.00 98.38 396 GLU A C 1
ATOM 3207 O O . GLU A 1 396 ? 10.655 -6.911 -10.369 1.00 98.38 396 GLU A O 1
ATOM 3212 N N . ILE A 1 397 ? 10.232 -6.334 -8.248 1.00 98.06 397 ILE A N 1
ATOM 3213 C CA . ILE A 1 397 ? 11.347 -5.382 -8.136 1.00 98.06 397 ILE A CA 1
ATOM 3214 C C . ILE A 1 397 ? 12.710 -6.074 -8.316 1.00 98.06 397 ILE A C 1
ATOM 3216 O O . ILE A 1 397 ? 13.614 -5.483 -8.907 1.00 98.06 397 ILE A O 1
ATOM 3220 N N . GLU A 1 398 ? 12.898 -7.296 -7.814 1.00 98.25 398 GLU A N 1
ATOM 3221 C CA . GLU A 1 398 ? 14.139 -8.061 -8.007 1.00 98.25 398 GLU A CA 1
ATOM 3222 C C . GLU A 1 398 ? 14.330 -8.507 -9.466 1.00 98.25 398 GLU A C 1
ATOM 3224 O O . GLU A 1 398 ? 15.438 -8.380 -9.992 1.00 98.25 398 GLU A O 1
ATOM 3229 N N . ILE A 1 399 ? 13.258 -8.921 -10.152 1.00 98.31 399 ILE A N 1
ATOM 3230 C CA . ILE A 1 399 ? 13.281 -9.238 -11.591 1.00 98.31 399 ILE A CA 1
ATOM 3231 C C . ILE A 1 399 ? 13.625 -7.985 -12.410 1.00 98.31 399 ILE A C 1
ATOM 3233 O O . ILE A 1 399 ? 14.586 -7.999 -13.177 1.00 98.31 399 ILE A O 1
ATOM 3237 N N . LEU A 1 400 ? 12.923 -6.868 -12.191 1.00 98.38 400 LEU A N 1
ATOM 3238 C CA . LEU A 1 400 ? 13.171 -5.615 -12.915 1.00 98.38 400 LEU A CA 1
ATOM 3239 C C . LEU A 1 400 ? 14.584 -5.061 -12.672 1.00 98.38 400 LEU A C 1
ATOM 3241 O O . LEU A 1 400 ? 15.201 -4.524 -13.591 1.00 98.38 400 LEU A O 1
ATOM 3245 N N . LYS A 1 401 ? 15.140 -5.215 -11.462 1.00 98.56 401 LYS A N 1
ATOM 3246 C CA . LYS A 1 401 ? 16.547 -4.873 -11.182 1.00 98.56 401 LYS A CA 1
ATOM 3247 C C . LYS A 1 401 ? 17.518 -5.707 -12.013 1.00 98.56 401 LYS A C 1
ATOM 3249 O O . LYS A 1 401 ? 18.509 -5.157 -12.494 1.00 98.56 401 LYS A O 1
ATOM 3254 N N . LYS A 1 402 ? 17.248 -7.006 -12.175 1.00 98.25 402 LYS A N 1
ATOM 3255 C CA . LYS A 1 402 ? 18.070 -7.886 -13.007 1.00 98.25 402 LYS A CA 1
ATOM 3256 C C . LYS A 1 402 ? 17.995 -7.473 -14.476 1.00 98.25 402 LYS A C 1
ATOM 3258 O O . LYS A 1 402 ? 19.041 -7.254 -15.075 1.00 98.25 402 LYS A O 1
ATOM 3263 N N . ASP A 1 403 ? 16.794 -7.253 -15.007 1.00 98.56 403 ASP A N 1
ATOM 3264 C CA . ASP A 1 403 ? 16.606 -6.793 -16.387 1.00 98.56 403 ASP A CA 1
ATOM 3265 C C . ASP A 1 403 ? 17.325 -5.460 -16.649 1.00 98.56 403 ASP A C 1
ATOM 3267 O O . ASP A 1 403 ? 17.996 -5.307 -17.668 1.00 98.56 403 ASP A O 1
ATOM 3271 N N . ILE A 1 404 ? 17.253 -4.501 -15.716 1.00 98.50 404 ILE A N 1
ATOM 3272 C CA . ILE A 1 404 ? 17.989 -3.228 -15.808 1.00 98.50 404 ILE A CA 1
ATOM 3273 C C . ILE A 1 404 ? 19.506 -3.462 -15.843 1.00 98.50 404 ILE A C 1
ATOM 3275 O O . ILE A 1 404 ? 20.196 -2.821 -16.638 1.00 98.50 404 ILE A O 1
ATOM 3279 N N . GLN A 1 405 ? 20.037 -4.371 -15.020 1.00 98.38 405 GLN A N 1
ATOM 3280 C CA . GLN A 1 405 ? 21.465 -4.694 -15.022 1.00 98.38 405 GLN A CA 1
ATOM 3281 C C . GLN A 1 405 ? 21.889 -5.392 -16.322 1.00 98.38 405 GLN A C 1
ATOM 3283 O O . GLN A 1 405 ? 22.907 -5.023 -16.903 1.00 98.38 405 GLN A O 1
ATOM 3288 N N . ASP A 1 406 ? 21.088 -6.329 -16.831 1.00 98.38 406 ASP A N 1
ATOM 3289 C CA . ASP A 1 406 ? 21.358 -7.001 -18.101 1.00 98.38 406 ASP A CA 1
ATOM 3290 C C . ASP A 1 406 ? 21.312 -5.992 -19.265 1.00 98.38 406 ASP A C 1
ATOM 3292 O O . ASP A 1 406 ? 22.200 -5.986 -20.119 1.00 98.38 406 ASP A O 1
ATOM 3296 N N . LYS A 1 407 ? 20.349 -5.056 -19.288 1.00 98.38 407 LYS A N 1
ATOM 3297 C CA . LYS A 1 407 ? 20.328 -3.957 -20.274 1.00 98.38 407 LYS A CA 1
ATOM 3298 C C . LYS A 1 407 ? 21.516 -3.008 -20.131 1.00 98.38 407 LYS A C 1
ATOM 3300 O O . LYS A 1 407 ? 22.036 -2.571 -21.153 1.00 98.38 407 LYS A O 1
ATOM 3305 N N . LYS A 1 408 ? 21.973 -2.719 -18.909 1.00 98.69 408 LYS A N 1
ATOM 3306 C CA . LYS A 1 408 ? 23.176 -1.911 -18.672 1.00 98.69 408 LYS A CA 1
ATOM 3307 C C . LYS A 1 408 ? 24.417 -2.571 -19.282 1.00 98.69 408 LYS A C 1
ATOM 3309 O O . LYS A 1 408 ? 25.127 -1.899 -20.021 1.00 98.69 408 LYS A O 1
ATOM 3314 N N . ASN A 1 409 ? 24.618 -3.869 -19.048 1.00 97.94 409 ASN A N 1
ATOM 3315 C CA . ASN A 1 409 ? 25.735 -4.623 -19.627 1.00 97.94 409 ASN A CA 1
ATOM 3316 C C . ASN A 1 409 ? 25.689 -4.593 -21.170 1.00 97.94 409 ASN A C 1
ATOM 3318 O O . ASN A 1 409 ? 26.688 -4.306 -21.812 1.00 97.94 409 ASN A O 1
ATOM 3322 N N . ASN A 1 410 ? 24.506 -4.787 -21.772 1.00 98.44 410 ASN A N 1
ATOM 3323 C CA . ASN A 1 410 ? 24.342 -4.699 -23.232 1.00 98.44 410 ASN A CA 1
ATOM 3324 C C . ASN A 1 410 ? 24.674 -3.301 -23.800 1.00 98.44 410 ASN A C 1
ATOM 3326 O O . ASN A 1 410 ? 25.134 -3.197 -24.933 1.00 98.44 410 ASN A O 1
ATOM 3330 N N . ILE A 1 411 ? 24.415 -2.221 -23.053 1.00 98.50 411 ILE A N 1
ATOM 3331 C CA . ILE A 1 411 ? 24.793 -0.854 -23.459 1.00 98.50 411 ILE A CA 1
ATOM 3332 C C . ILE A 1 411 ? 26.314 -0.671 -23.377 1.00 98.50 411 ILE A C 1
ATOM 3334 O O . ILE A 1 411 ? 26.897 -0.056 -24.261 1.00 98.50 411 ILE A O 1
ATOM 3338 N N . GLU A 1 412 ? 26.957 -1.228 -22.351 1.00 98.31 412 GLU A N 1
ATOM 3339 C CA . GLU A 1 412 ? 28.416 -1.223 -22.191 1.00 98.31 412 GLU A CA 1
ATOM 3340 C C . GLU A 1 412 ? 29.105 -1.977 -23.347 1.00 98.31 412 GLU A C 1
ATOM 3342 O O . GLU A 1 412 ? 29.990 -1.419 -23.993 1.00 98.31 412 GLU A O 1
ATOM 3347 N N . ASP A 1 413 ? 28.600 -3.160 -23.718 1.00 98.31 413 ASP A N 1
ATOM 3348 C CA . ASP A 1 413 ? 29.050 -3.922 -24.897 1.00 98.31 413 ASP A CA 1
ATOM 3349 C C . ASP A 1 413 ? 28.869 -3.161 -26.223 1.00 98.31 413 ASP A C 1
ATOM 3351 O O . ASP A 1 413 ? 29.705 -3.261 -27.124 1.00 98.31 413 ASP A O 1
ATOM 3355 N N . LEU A 1 414 ? 27.770 -2.412 -26.377 1.00 98.25 414 LEU A N 1
ATOM 3356 C CA . LEU A 1 414 ? 27.521 -1.599 -27.571 1.00 98.25 414 LEU A CA 1
ATOM 3357 C C . LEU A 1 414 ? 28.425 -0.364 -27.636 1.00 98.25 414 LEU A C 1
ATOM 3359 O O . LEU A 1 414 ? 28.838 0.004 -28.733 1.00 98.25 414 LEU A O 1
ATOM 3363 N N . ASN A 1 415 ? 28.748 0.246 -26.494 1.00 98.38 415 ASN A N 1
ATOM 3364 C CA . ASN A 1 415 ? 29.681 1.369 -26.432 1.00 98.38 415 ASN A CA 1
ATOM 3365 C C . ASN A 1 415 ? 31.102 0.921 -26.797 1.00 98.38 415 ASN A C 1
ATOM 3367 O O . ASN A 1 415 ? 31.711 1.559 -27.643 1.00 98.38 415 ASN A O 1
ATOM 3371 N N . MET A 1 416 ? 31.582 -0.217 -26.272 1.00 97.56 416 MET A N 1
ATOM 3372 C CA . MET A 1 416 ? 32.896 -0.762 -26.658 1.00 97.56 416 MET A CA 1
ATOM 3373 C C . MET A 1 416 ? 33.005 -0.967 -28.178 1.00 97.56 416 MET A C 1
ATOM 3375 O O . MET A 1 416 ? 33.984 -0.554 -28.785 1.00 97.56 416 MET A O 1
ATOM 3379 N N . ARG A 1 417 ? 31.960 -1.509 -28.820 1.00 98.56 417 ARG A N 1
ATOM 3380 C CA . ARG A 1 417 ? 31.925 -1.657 -30.289 1.00 98.56 417 ARG A CA 1
ATOM 3381 C C . ARG A 1 417 ? 31.853 -0.328 -31.039 1.00 98.56 417 ARG A C 1
ATOM 3383 O O . ARG A 1 417 ? 32.291 -0.258 -32.181 1.00 98.56 417 ARG A O 1
ATOM 3390 N N . LEU A 1 418 ? 31.229 0.695 -30.455 1.00 98.31 418 LEU A N 1
ATOM 3391 C CA . LEU A 1 418 ? 31.187 2.029 -31.049 1.00 98.31 418 LEU A CA 1
ATOM 3392 C C . LEU A 1 418 ? 32.575 2.675 -31.006 1.00 98.31 418 LEU A C 1
ATOM 3394 O O . LEU A 1 418 ? 32.972 3.290 -31.990 1.00 98.31 418 LEU A O 1
ATOM 3398 N N . ASP A 1 419 ? 33.307 2.487 -29.908 1.00 98.12 419 ASP A N 1
ATOM 3399 C CA . ASP A 1 419 ? 34.692 2.932 -29.765 1.00 98.12 419 ASP A CA 1
ATOM 3400 C C . ASP A 1 419 ? 35.611 2.185 -30.754 1.00 98.12 419 ASP A C 1
ATOM 3402 O O . ASP A 1 419 ? 36.318 2.844 -31.512 1.00 98.12 419 ASP A O 1
ATOM 3406 N N . ASP A 1 420 ? 35.493 0.852 -30.882 1.00 98.12 420 ASP A N 1
ATOM 3407 C CA . ASP A 1 420 ? 36.211 0.060 -31.904 1.00 98.12 420 ASP A CA 1
ATOM 3408 C C . ASP A 1 420 ? 35.985 0.606 -33.336 1.00 98.12 420 ASP A C 1
ATOM 3410 O O . ASP A 1 420 ? 36.920 0.715 -34.134 1.00 98.12 420 ASP A O 1
ATOM 3414 N N . PHE A 1 421 ? 34.740 0.968 -33.684 1.00 98.12 421 PHE A N 1
ATOM 3415 C CA . PHE A 1 421 ? 34.420 1.557 -34.992 1.00 98.12 421 PHE A CA 1
ATOM 3416 C C . PHE A 1 421 ? 34.920 3.000 -35.145 1.00 98.12 421 PHE A C 1
ATOM 3418 O O . PHE A 1 421 ? 35.257 3.404 -36.259 1.00 98.12 421 PHE A O 1
ATOM 3425 N N . ASN A 1 422 ? 34.968 3.787 -34.067 1.00 98.25 422 ASN A N 1
ATOM 3426 C CA . ASN A 1 422 ? 35.544 5.131 -34.104 1.00 98.25 422 ASN A CA 1
ATOM 3427 C C . ASN A 1 422 ? 37.054 5.058 -34.375 1.00 98.25 422 ASN A C 1
ATOM 3429 O O . ASN A 1 422 ? 37.529 5.764 -35.263 1.00 98.25 422 ASN A O 1
ATOM 3433 N N . ASP A 1 423 ? 37.775 4.150 -33.711 1.00 97.69 423 ASP A N 1
ATOM 3434 C CA . ASP A 1 423 ? 39.199 3.889 -33.958 1.00 97.69 423 ASP A CA 1
ATOM 3435 C C . ASP A 1 423 ? 39.451 3.453 -35.419 1.00 97.69 423 ASP A C 1
ATOM 3437 O O . ASP A 1 423 ? 40.395 3.920 -36.067 1.00 97.69 423 ASP A O 1
ATOM 3441 N N . GLU A 1 424 ? 38.581 2.606 -35.991 1.00 98.31 424 GLU A N 1
ATOM 3442 C CA . GLU A 1 424 ? 38.654 2.222 -37.410 1.00 98.31 424 GLU A CA 1
ATOM 3443 C C . GLU A 1 424 ? 38.453 3.433 -38.344 1.00 98.31 424 GLU A C 1
ATOM 3445 O O . GLU A 1 424 ? 39.192 3.595 -39.322 1.00 98.31 424 GLU A O 1
ATOM 3450 N N . VAL A 1 425 ? 37.496 4.315 -38.031 1.00 97.88 425 VAL A N 1
ATOM 3451 C CA . VAL A 1 425 ? 37.233 5.555 -38.781 1.00 97.88 425 VAL A CA 1
ATOM 3452 C C . VAL A 1 425 ? 38.393 6.548 -38.670 1.00 97.88 425 VAL A C 1
ATOM 3454 O O . VAL A 1 425 ? 38.780 7.130 -39.685 1.00 97.88 425 VAL A O 1
ATOM 3457 N N . GLU A 1 426 ? 38.993 6.727 -37.492 1.00 97.81 426 GLU A N 1
ATOM 3458 C CA . GLU A 1 426 ? 40.186 7.565 -37.318 1.00 97.81 426 GLU A CA 1
ATOM 3459 C C . GLU A 1 426 ? 41.368 7.032 -38.140 1.00 97.81 426 GLU A C 1
ATOM 3461 O O . GLU A 1 426 ? 41.997 7.792 -38.882 1.00 97.81 426 GLU A O 1
ATOM 3466 N N . ASN A 1 427 ? 41.609 5.718 -38.119 1.00 98.06 427 ASN A N 1
ATOM 3467 C CA . ASN A 1 427 ? 42.630 5.081 -38.951 1.00 98.06 427 ASN A CA 1
ATOM 3468 C C . ASN A 1 427 ? 42.353 5.246 -40.463 1.00 98.06 427 ASN A C 1
ATOM 3470 O O . ASN A 1 427 ? 43.275 5.549 -41.223 1.00 98.06 427 ASN A O 1
ATOM 3474 N N . MET A 1 428 ? 41.102 5.109 -40.921 1.00 97.94 428 MET A N 1
ATOM 3475 C CA . MET A 1 428 ? 40.745 5.373 -42.325 1.00 97.94 428 MET A CA 1
ATOM 3476 C C . MET A 1 428 ? 40.959 6.843 -42.716 1.00 97.94 428 MET A C 1
ATOM 3478 O O . MET A 1 428 ? 41.464 7.116 -43.807 1.00 97.94 428 MET A O 1
ATOM 3482 N N . ASN A 1 429 ? 40.638 7.791 -41.831 1.00 98.12 429 ASN A N 1
ATOM 3483 C CA . ASN A 1 429 ? 40.891 9.215 -42.064 1.00 98.12 429 ASN A CA 1
ATOM 3484 C C . ASN A 1 429 ? 42.397 9.515 -42.156 1.00 98.12 429 ASN A C 1
ATOM 3486 O O . ASN A 1 429 ? 42.819 10.221 -43.069 1.00 98.12 429 ASN A O 1
ATOM 3490 N N . MET A 1 430 ? 43.227 8.911 -41.296 1.00 97.38 430 MET A N 1
ATOM 3491 C CA . MET A 1 430 ? 44.690 9.027 -41.392 1.00 97.38 430 MET A CA 1
ATOM 3492 C C . MET A 1 430 ? 45.237 8.504 -42.731 1.00 97.38 430 MET A C 1
ATOM 3494 O O . MET A 1 430 ? 46.123 9.126 -43.320 1.00 97.38 430 MET A O 1
ATOM 3498 N N . GLN A 1 431 ? 44.707 7.386 -43.240 1.00 98.00 431 GLN A N 1
ATOM 3499 C CA . GLN A 1 431 ? 45.086 6.856 -44.557 1.00 98.00 431 GLN A CA 1
ATOM 3500 C C . GLN A 1 431 ? 44.659 7.789 -45.699 1.00 98.00 431 GLN A C 1
ATOM 3502 O O . GLN A 1 431 ? 45.419 7.992 -46.648 1.00 98.00 431 GLN A O 1
ATOM 3507 N N . LEU A 1 432 ? 43.467 8.386 -45.601 1.00 98.00 432 LEU A N 1
ATOM 3508 C CA . LEU A 1 432 ? 42.965 9.357 -46.572 1.00 98.00 432 LEU A CA 1
ATOM 3509 C C . LEU A 1 432 ? 43.838 10.622 -46.610 1.00 98.00 432 LEU A C 1
ATOM 3511 O O . LEU A 1 432 ? 44.223 11.064 -47.693 1.00 98.00 432 LEU A O 1
ATOM 3515 N N . ASP A 1 433 ? 44.213 11.162 -45.450 1.00 97.62 433 ASP A N 1
ATOM 3516 C CA . ASP A 1 433 ? 45.111 12.317 -45.348 1.00 97.62 433 ASP A CA 1
ATOM 3517 C C . ASP A 1 433 ? 46.517 12.008 -45.881 1.00 97.62 433 ASP A C 1
ATOM 3519 O O . ASP A 1 433 ? 47.101 12.831 -46.595 1.00 97.62 433 ASP A O 1
ATOM 3523 N N . GLN A 1 434 ? 47.051 10.807 -45.626 1.00 98.06 434 GLN A N 1
ATOM 3524 C CA . GLN A 1 434 ? 48.313 10.373 -46.231 1.00 98.06 434 GLN A CA 1
ATOM 3525 C C . GLN A 1 434 ? 48.218 10.342 -47.765 1.00 98.06 434 GLN A C 1
ATOM 3527 O O . GLN A 1 434 ? 49.084 10.899 -48.446 1.00 98.06 434 GLN A O 1
ATOM 3532 N N . LEU A 1 435 ? 47.159 9.743 -48.321 1.00 97.62 435 LEU A N 1
ATOM 3533 C CA . LEU A 1 435 ? 46.962 9.665 -49.769 1.00 97.62 435 LEU A CA 1
ATOM 3534 C C . LEU A 1 435 ? 46.786 11.059 -50.397 1.00 97.62 435 LEU A C 1
ATOM 3536 O O . LEU A 1 435 ? 47.334 11.328 -51.467 1.00 97.62 435 LEU A O 1
ATOM 3540 N N . HIS A 1 436 ? 46.084 11.974 -49.721 1.00 97.75 436 HIS A N 1
ATOM 3541 C CA . HIS A 1 436 ? 45.987 13.373 -50.138 1.00 97.75 436 HIS A CA 1
ATOM 3542 C C . HIS A 1 436 ? 47.357 14.063 -50.162 1.00 97.75 436 HIS A C 1
ATOM 3544 O O . HIS A 1 436 ? 47.666 14.759 -51.131 1.00 97.75 436 HIS A O 1
ATOM 3550 N N . MET A 1 437 ? 48.207 13.852 -49.153 1.00 97.00 437 MET A N 1
ATOM 3551 C CA . MET A 1 437 ? 49.566 14.408 -49.120 1.00 97.00 437 MET A CA 1
ATOM 3552 C C . MET A 1 437 ? 50.448 13.864 -50.255 1.00 97.00 437 MET A C 1
ATOM 3554 O O . MET A 1 437 ? 51.184 14.627 -50.889 1.00 97.00 437 MET A O 1
ATOM 3558 N N . GLU A 1 438 ? 50.347 12.569 -50.566 1.00 97.38 438 GLU A N 1
ATOM 3559 C CA . GLU A 1 438 ? 51.036 11.957 -51.708 1.00 97.38 438 GLU A CA 1
ATOM 3560 C C . GLU A 1 438 ? 50.532 12.517 -53.049 1.00 97.38 438 GLU A C 1
ATOM 3562 O O . GLU A 1 438 ? 51.342 12.895 -53.902 1.00 97.38 438 GLU A O 1
ATOM 3567 N N . HIS A 1 439 ? 49.213 12.668 -53.212 1.00 97.06 439 HIS A N 1
ATOM 3568 C CA . HIS A 1 439 ? 48.609 13.275 -54.399 1.00 97.06 439 HIS A CA 1
ATOM 3569 C C . HIS A 1 439 ? 49.035 14.740 -54.580 1.00 97.06 439 HIS A C 1
ATOM 3571 O O . HIS A 1 439 ? 49.410 15.135 -55.682 1.00 97.06 439 HIS A O 1
ATOM 3577 N N . MET A 1 440 ? 49.047 15.550 -53.515 1.00 97.38 440 MET A N 1
ATOM 3578 C CA . MET A 1 440 ? 49.502 16.948 -53.574 1.00 97.38 440 MET A CA 1
ATOM 3579 C C . MET A 1 440 ? 50.973 17.053 -53.990 1.00 97.38 440 MET A C 1
ATOM 3581 O O . MET A 1 440 ? 51.325 17.870 -54.845 1.00 97.38 440 MET A O 1
ATOM 3585 N N . LYS A 1 441 ? 51.833 16.174 -53.461 1.00 97.25 441 LYS A N 1
ATOM 3586 C CA . LYS A 1 441 ? 53.239 16.089 -53.871 1.00 97.25 441 LYS A CA 1
ATOM 3587 C C . LYS A 1 441 ? 53.376 15.698 -55.347 1.00 97.25 441 LYS A C 1
ATOM 3589 O O . LYS A 1 441 ? 54.145 16.331 -56.068 1.00 97.25 441 LYS A O 1
ATOM 3594 N N . MET A 1 442 ? 52.609 14.714 -55.819 1.00 96.44 442 MET A N 1
ATOM 3595 C CA . MET A 1 442 ? 52.601 14.321 -57.233 1.00 96.44 442 MET A CA 1
ATOM 3596 C C . MET A 1 442 ? 52.088 15.449 -58.144 1.00 96.44 442 MET A C 1
ATOM 3598 O O . MET A 1 442 ? 52.696 15.708 -59.180 1.00 96.44 442 MET A O 1
ATOM 3602 N N . SER A 1 443 ? 51.037 16.165 -57.732 1.00 97.06 443 SER A N 1
ATOM 3603 C CA . SER A 1 443 ? 50.486 17.319 -58.456 1.00 97.06 443 SER A CA 1
ATOM 3604 C C . SER A 1 443 ? 51.521 18.433 -58.611 1.00 97.06 443 SER A C 1
ATOM 3606 O O . SER A 1 443 ? 51.744 18.903 -59.722 1.00 97.06 443 SER A O 1
ATOM 3608 N N . SER A 1 444 ? 52.237 18.795 -57.540 1.00 96.56 444 SER A N 1
ATOM 3609 C CA . SER A 1 444 ? 53.289 19.824 -57.619 1.00 96.56 444 SER A CA 1
ATOM 3610 C C . SER A 1 444 ? 54.448 19.443 -58.556 1.00 96.56 444 SER A C 1
ATOM 3612 O O . SER A 1 444 ? 54.952 20.298 -59.285 1.00 96.56 444 SER A O 1
ATOM 3614 N N . GLY A 1 445 ? 54.826 18.157 -58.603 1.00 96.50 445 GLY A N 1
ATOM 3615 C CA . GLY A 1 445 ? 55.829 17.649 -59.545 1.00 96.50 445 GLY A CA 1
ATOM 3616 C C . GLY A 1 445 ? 55.325 17.609 -60.993 1.00 96.50 445 GLY A C 1
ATOM 3617 O O . GLY A 1 445 ? 56.076 17.914 -61.916 1.00 96.50 445 GLY A O 1
ATOM 3618 N N . MET A 1 446 ? 54.041 17.297 -61.202 1.00 95.81 446 MET A N 1
ATOM 3619 C CA . MET A 1 446 ? 53.391 17.379 -62.515 1.00 95.81 446 MET A CA 1
ATOM 3620 C C . MET A 1 446 ? 53.354 18.826 -63.025 1.00 95.81 446 MET A C 1
ATOM 3622 O O . MET A 1 446 ? 53.692 19.079 -64.178 1.00 95.81 446 MET A O 1
ATOM 3626 N N . GLU A 1 447 ? 53.002 19.791 -62.173 1.00 96.62 447 GLU A N 1
ATOM 3627 C CA . GLU A 1 447 ? 53.034 21.217 -62.517 1.00 96.62 447 GLU A CA 1
ATOM 3628 C C . GLU A 1 447 ? 54.447 21.702 -62.872 1.00 96.62 447 GLU A C 1
ATOM 3630 O O . GLU A 1 447 ? 54.604 22.533 -63.764 1.00 96.62 447 GLU A O 1
ATOM 3635 N N . GLU A 1 448 ? 55.483 21.190 -62.204 1.00 96.81 448 GLU A N 1
ATOM 3636 C CA . GLU A 1 448 ? 56.879 21.494 -62.536 1.00 96.81 448 GLU A CA 1
ATOM 3637 C C . GLU A 1 448 ? 57.295 20.911 -63.890 1.00 96.81 448 GLU A C 1
ATOM 3639 O O . GLU A 1 448 ? 57.849 21.629 -64.725 1.00 96.81 448 GLU A O 1
ATOM 3644 N N . ALA A 1 449 ? 56.936 19.655 -64.166 1.00 96.12 449 ALA A N 1
ATOM 3645 C CA . ALA A 1 449 ? 57.142 19.048 -65.478 1.00 96.12 449 ALA A CA 1
ATOM 3646 C C . ALA A 1 449 ? 56.407 19.820 -66.591 1.00 96.12 449 ALA A C 1
ATOM 3648 O O . ALA A 1 449 ? 56.986 20.070 -67.647 1.00 96.12 449 ALA A O 1
ATOM 3649 N N . LEU A 1 450 ? 55.169 20.268 -66.346 1.00 96.31 450 LEU A N 1
ATOM 3650 C CA . LEU A 1 450 ? 54.410 21.102 -67.285 1.00 96.31 450 LEU A CA 1
ATOM 3651 C C . LEU A 1 450 ? 55.075 22.467 -67.526 1.00 96.31 450 LEU A C 1
ATOM 3653 O O . LEU A 1 450 ? 55.127 22.910 -68.672 1.00 96.31 450 LEU A O 1
ATOM 3657 N N . ARG A 1 451 ? 55.641 23.114 -66.493 1.00 97.00 451 ARG A N 1
ATOM 3658 C CA . ARG A 1 451 ? 56.432 24.350 -66.668 1.00 97.00 451 ARG A CA 1
ATOM 3659 C C . ARG A 1 451 ? 57.631 24.124 -67.595 1.00 97.00 451 ARG A C 1
ATOM 3661 O O . ARG A 1 451 ? 57.839 24.926 -68.501 1.00 97.00 451 ARG A O 1
ATOM 3668 N N . HIS A 1 452 ? 58.363 23.023 -67.423 1.00 97.25 452 HIS A N 1
ATOM 3669 C CA . HIS A 1 452 ? 59.483 22.679 -68.306 1.00 97.25 452 HIS A CA 1
ATOM 3670 C C . HIS A 1 452 ? 59.049 22.339 -69.738 1.00 97.25 452 HIS A C 1
ATOM 3672 O O . HIS A 1 452 ? 59.760 22.684 -70.678 1.00 97.25 452 HIS A O 1
ATOM 3678 N N . VAL A 1 453 ? 57.885 21.709 -69.938 1.00 97.50 453 VAL A N 1
ATOM 3679 C CA . VAL A 1 453 ? 57.333 21.489 -71.288 1.00 97.50 453 VAL A CA 1
ATOM 3680 C C . VAL A 1 453 ? 57.052 22.825 -71.979 1.00 97.50 453 VAL A C 1
ATOM 3682 O O . VAL A 1 453 ? 57.516 23.021 -73.097 1.00 97.50 453 VAL A O 1
ATOM 3685 N N . VAL A 1 454 ? 56.395 23.774 -71.304 1.00 97.38 454 VAL A N 1
ATOM 3686 C CA . VAL A 1 454 ? 56.112 25.114 -71.861 1.00 97.38 454 VAL A CA 1
ATOM 3687 C C . VAL A 1 454 ? 57.401 25.892 -72.175 1.00 97.38 454 VAL A C 1
ATOM 3689 O O . VAL A 1 454 ? 57.488 26.567 -73.202 1.00 97.38 454 VAL A O 1
ATOM 3692 N N . GLU A 1 455 ? 58.426 25.780 -71.327 1.00 97.31 455 GLU A N 1
ATOM 3693 C CA . GLU A 1 455 ? 59.750 26.372 -71.567 1.00 97.31 455 GLU A CA 1
ATOM 3694 C C . GLU A 1 455 ? 60.427 25.772 -72.816 1.00 97.31 455 GLU A C 1
ATOM 3696 O O . GLU A 1 455 ? 60.923 26.507 -73.675 1.00 97.31 455 GLU A O 1
ATOM 3701 N N . LEU A 1 456 ? 60.387 24.443 -72.966 1.00 97.31 456 LEU A N 1
ATOM 3702 C CA . LEU A 1 456 ? 60.910 23.745 -74.143 1.00 97.31 456 LEU A CA 1
ATOM 3703 C C . LEU A 1 456 ? 60.127 24.082 -75.418 1.00 97.31 456 LEU A C 1
ATOM 3705 O O . LEU A 1 456 ? 60.751 24.303 -76.452 1.00 97.31 456 LEU A O 1
ATOM 3709 N N . GLU A 1 457 ? 58.797 24.175 -75.364 1.00 97.38 457 GLU A N 1
ATOM 3710 C CA . GLU A 1 457 ? 57.957 24.598 -76.496 1.00 97.38 457 GLU A CA 1
ATOM 3711 C C . GLU A 1 457 ? 58.301 26.023 -76.951 1.00 97.38 457 GLU A C 1
ATOM 3713 O O . GLU A 1 457 ? 58.475 26.268 -78.148 1.00 97.38 457 GLU A O 1
ATOM 3718 N N . SER A 1 458 ? 58.490 26.956 -76.009 1.00 96.81 458 SER A N 1
ATOM 3719 C CA . SER A 1 458 ? 58.964 28.310 -76.321 1.00 96.81 458 SER A CA 1
ATOM 3720 C C . SER A 1 458 ? 60.342 28.279 -76.986 1.00 96.81 458 SER A C 1
ATOM 3722 O O . SER A 1 458 ? 60.567 28.971 -77.980 1.00 96.81 458 SER A O 1
ATOM 3724 N N . ARG A 1 459 ? 61.263 27.441 -76.491 1.00 97.38 459 ARG A N 1
ATOM 3725 C CA . ARG A 1 459 ? 62.612 27.326 -77.058 1.00 97.38 459 ARG A CA 1
ATOM 3726 C C . ARG A 1 459 ? 62.631 26.667 -78.440 1.00 97.38 459 ARG A C 1
ATOM 3728 O O . ARG A 1 459 ? 63.434 27.065 -79.283 1.00 97.38 459 ARG A O 1
ATOM 3735 N N . VAL A 1 460 ? 61.761 25.688 -78.690 1.00 97.50 460 VAL A N 1
ATOM 3736 C CA . VAL A 1 460 ? 61.551 25.107 -80.026 1.00 97.50 460 VAL A CA 1
ATOM 3737 C C . VAL A 1 460 ? 61.080 26.197 -80.982 1.00 97.50 460 VAL A C 1
ATOM 3739 O O . VAL A 1 460 ? 61.706 26.385 -82.021 1.00 97.50 460 VAL A O 1
ATOM 3742 N N . LYS A 1 461 ? 60.078 26.990 -80.592 1.00 97.25 461 LYS A N 1
ATOM 3743 C CA . LYS A 1 461 ? 59.569 28.092 -81.415 1.00 97.25 461 LYS A CA 1
ATOM 3744 C C . LYS A 1 461 ? 60.633 29.151 -81.734 1.00 97.25 461 LYS A C 1
ATOM 3746 O O . LYS A 1 461 ? 60.749 29.570 -82.879 1.00 97.25 461 LYS A O 1
ATOM 3751 N N . GLU A 1 462 ? 61.455 29.552 -80.761 1.00 96.81 462 GLU A N 1
ATOM 3752 C CA . GLU A 1 462 ? 62.581 30.474 -81.004 1.00 96.81 462 GLU A CA 1
ATOM 3753 C C . GLU A 1 462 ? 63.575 29.939 -82.047 1.00 96.81 462 GLU A C 1
ATOM 3755 O O . GLU A 1 462 ? 64.111 30.708 -82.850 1.00 96.81 462 GLU A O 1
ATOM 3760 N N . LEU A 1 463 ? 63.845 28.628 -82.014 1.00 96.81 463 LEU A N 1
ATOM 3761 C CA . LEU A 1 463 ? 64.727 27.952 -82.964 1.00 96.81 463 LEU A CA 1
ATOM 3762 C C . LEU A 1 463 ? 64.074 27.799 -84.342 1.00 96.81 463 LEU A C 1
ATOM 3764 O O . LEU A 1 463 ? 64.766 27.950 -85.344 1.00 96.81 463 LEU A O 1
ATOM 3768 N N . GLU A 1 464 ? 62.767 27.548 -84.412 1.00 96.12 464 GLU A N 1
ATOM 3769 C CA . GLU A 1 464 ? 61.999 27.551 -85.664 1.00 96.12 464 GLU A CA 1
ATOM 3770 C C . GLU A 1 464 ? 62.014 28.940 -86.320 1.00 96.12 464 GLU A C 1
ATOM 3772 O O . GLU A 1 464 ? 62.353 29.052 -87.499 1.00 96.12 464 GLU A O 1
ATOM 3777 N N . ASP A 1 465 ? 61.753 30.000 -85.546 1.00 96.69 465 ASP A N 1
ATOM 3778 C CA . ASP A 1 465 ? 61.817 31.391 -86.007 1.00 96.69 465 ASP A CA 1
ATOM 3779 C C . ASP A 1 465 ? 63.240 31.771 -86.482 1.00 96.69 465 ASP A C 1
ATOM 3781 O O . ASP A 1 465 ? 63.398 32.522 -87.446 1.00 96.69 465 ASP A O 1
ATOM 3785 N N . GLU A 1 466 ? 64.292 31.262 -85.829 1.00 96.75 466 GLU A N 1
ATOM 3786 C CA . GLU A 1 466 ? 65.693 31.466 -86.236 1.00 96.75 466 GLU A CA 1
ATOM 3787 C C . GLU A 1 466 ? 66.055 30.698 -87.511 1.00 96.75 466 GLU A C 1
ATOM 3789 O O . GLU A 1 466 ? 66.681 31.254 -88.412 1.00 96.75 466 GLU A O 1
ATOM 3794 N N . ILE A 1 467 ? 65.617 29.444 -87.629 1.00 96.06 467 ILE A N 1
ATOM 3795 C CA . ILE A 1 467 ? 65.773 28.645 -88.847 1.00 96.06 467 ILE A CA 1
ATOM 3796 C C . ILE A 1 467 ? 65.074 29.334 -90.025 1.00 96.06 467 ILE A C 1
ATOM 3798 O O . ILE A 1 467 ? 65.621 29.357 -91.127 1.00 96.06 467 ILE A O 1
ATOM 3802 N N . GLU A 1 468 ? 63.892 29.920 -89.820 1.00 96.44 468 GLU A N 1
ATOM 3803 C CA . GLU A 1 468 ? 63.179 30.633 -90.881 1.00 96.44 468 GLU A CA 1
ATOM 3804 C C . GLU A 1 468 ? 63.884 31.941 -91.275 1.00 96.44 468 GLU A C 1
ATOM 3806 O O . GLU A 1 468 ? 64.049 32.197 -92.469 1.00 96.44 468 GLU A O 1
ATOM 3811 N N . ARG A 1 469 ? 64.416 32.712 -90.310 1.00 96.06 469 ARG A N 1
ATOM 3812 C CA . ARG A 1 469 ? 65.300 33.862 -90.597 1.00 96.06 469 ARG A CA 1
ATOM 3813 C C . ARG A 1 469 ? 66.501 33.453 -91.455 1.00 96.06 469 ARG A C 1
ATOM 3815 O O . ARG A 1 469 ? 66.750 34.069 -92.490 1.00 96.06 469 ARG A O 1
ATOM 3822 N N . GLN A 1 470 ? 67.200 32.382 -91.077 1.00 96.44 470 GLN A N 1
ATOM 3823 C CA . GLN A 1 470 ? 68.369 31.891 -91.814 1.00 96.44 470 GLN A CA 1
ATOM 3824 C C . GLN A 1 470 ? 68.009 31.379 -93.218 1.00 96.44 470 GLN A C 1
ATOM 3826 O O . GLN A 1 470 ? 68.767 31.600 -94.162 1.00 96.44 470 GLN A O 1
ATOM 3831 N N . LYS A 1 471 ? 66.843 30.741 -93.410 1.00 97.00 471 LYS A N 1
ATOM 3832 C CA . LYS A 1 471 ? 66.357 30.379 -94.756 1.00 97.00 471 LYS A CA 1
ATOM 3833 C C . LYS A 1 471 ? 66.151 31.611 -95.635 1.00 97.00 471 LYS A C 1
ATOM 3835 O O . LYS A 1 471 ? 66.530 31.563 -96.803 1.00 97.00 471 LYS A O 1
ATOM 3840 N N . ILE A 1 472 ? 65.563 32.682 -95.097 1.00 96.06 472 ILE A N 1
ATOM 3841 C CA . ILE A 1 472 ? 65.340 33.935 -95.834 1.00 96.06 472 ILE A CA 1
ATOM 3842 C C . ILE A 1 472 ? 66.686 34.533 -96.262 1.00 96.06 472 ILE A C 1
ATOM 3844 O O . ILE A 1 472 ? 66.886 34.749 -97.454 1.00 96.06 472 ILE A O 1
ATOM 3848 N N . GLU A 1 473 ? 67.646 34.674 -95.343 1.00 95.62 473 GLU A N 1
ATOM 3849 C CA . GLU A 1 473 ? 68.991 35.193 -95.645 1.00 95.62 473 GLU A CA 1
ATOM 3850 C C . GLU A 1 473 ? 69.723 34.342 -96.707 1.00 95.62 473 GLU A C 1
ATOM 3852 O O . GLU A 1 473 ? 70.326 34.867 -97.646 1.00 95.62 473 GLU A O 1
ATOM 3857 N N . ILE A 1 474 ? 69.618 33.008 -96.628 1.00 95.75 474 ILE A N 1
ATOM 3858 C CA . ILE A 1 474 ? 70.183 32.093 -97.634 1.00 95.75 474 ILE A CA 1
ATOM 3859 C C . ILE A 1 474 ? 69.500 32.266 -99.002 1.00 95.75 474 ILE A C 1
ATOM 3861 O O . ILE A 1 474 ? 70.177 32.201 -100.033 1.00 95.75 474 ILE A O 1
ATOM 3865 N N . LEU A 1 475 ? 68.179 32.472 -99.042 1.00 95.44 475 LEU A N 1
ATOM 3866 C CA . LEU A 1 475 ? 67.428 32.697 -100.281 1.00 95.44 475 LEU A CA 1
ATOM 3867 C C . LEU A 1 475 ? 67.771 34.046 -100.922 1.00 95.44 475 LEU A C 1
ATOM 3869 O O . LEU A 1 475 ? 67.979 34.084 -102.138 1.00 95.44 475 LEU A O 1
ATOM 3873 N N . GLU A 1 476 ? 67.884 35.107 -100.122 1.00 95.19 476 GLU A N 1
ATOM 3874 C CA . GLU A 1 476 ? 68.308 36.445 -100.548 1.00 95.19 476 GLU A CA 1
ATOM 3875 C C . GLU A 1 476 ? 69.741 36.411 -101.093 1.00 95.19 476 GLU A C 1
ATOM 3877 O O . GLU A 1 476 ? 69.957 36.728 -102.262 1.00 95.19 476 GLU A O 1
ATOM 3882 N N . GLY A 1 477 ? 70.707 35.883 -100.335 1.00 95.12 477 GLY A N 1
ATOM 3883 C CA . GLY A 1 477 ? 72.093 35.744 -100.795 1.00 95.12 477 GLY A CA 1
ATOM 3884 C C . GLY A 1 477 ? 72.261 34.797 -101.997 1.00 95.12 477 GLY A C 1
ATOM 3885 O O . GLY A 1 477 ? 73.219 34.912 -102.768 1.00 95.12 477 GLY A O 1
ATOM 3886 N N . ALA A 1 478 ? 71.339 33.851 -102.208 1.00 95.12 478 ALA A N 1
ATOM 3887 C CA . ALA A 1 478 ? 71.281 33.055 -103.434 1.00 95.12 478 ALA A CA 1
ATOM 3888 C C . ALA A 1 478 ? 70.689 33.842 -104.618 1.00 95.12 478 ALA A C 1
ATOM 3890 O O . ALA A 1 478 ? 71.101 33.617 -105.758 1.00 95.12 478 ALA A O 1
ATOM 3891 N N . GLU A 1 479 ? 69.752 34.758 -104.373 1.00 94.38 479 GLU A N 1
ATOM 3892 C CA . GLU A 1 479 ? 69.182 35.652 -105.384 1.00 94.38 479 GLU A CA 1
ATOM 3893 C C . GLU A 1 479 ? 70.184 36.726 -105.819 1.00 94.38 479 GLU A C 1
ATOM 3895 O O . GLU A 1 479 ? 70.377 36.908 -107.020 1.00 94.38 479 GLU A O 1
ATOM 3900 N N . GLU A 1 480 ? 70.923 37.327 -104.883 1.00 94.50 480 GLU A N 1
ATOM 3901 C CA . GLU A 1 480 ? 72.050 38.224 -105.174 1.00 94.50 480 GLU A CA 1
ATOM 3902 C C . GLU A 1 480 ? 73.096 37.547 -106.068 1.00 94.50 480 GLU A C 1
ATOM 3904 O O . GLU A 1 480 ? 73.525 38.109 -107.077 1.00 94.50 480 GLU A O 1
ATOM 3909 N N . LYS A 1 481 ? 73.466 36.293 -105.765 1.00 95.81 481 LYS A N 1
ATOM 3910 C CA . LYS A 1 481 ? 74.369 35.498 -106.617 1.00 95.81 481 LYS A CA 1
ATOM 3911 C C . LYS A 1 481 ? 73.776 35.247 -108.005 1.00 95.81 481 LYS A C 1
ATOM 3913 O O . LYS A 1 481 ? 74.502 35.338 -108.995 1.00 95.81 481 LYS A O 1
ATOM 3918 N N . ARG A 1 482 ? 72.473 34.949 -108.110 1.00 95.69 482 ARG A N 1
ATOM 3919 C CA . ARG A 1 482 ? 71.786 34.789 -109.407 1.00 95.69 482 ARG A CA 1
ATOM 3920 C C . ARG A 1 482 ? 71.748 36.096 -110.203 1.00 95.69 482 ARG A C 1
ATOM 3922 O O . ARG A 1 482 ? 71.858 36.042 -111.426 1.00 95.69 482 ARG A O 1
ATOM 3929 N N . GLU A 1 483 ? 71.611 37.241 -109.545 1.00 94.19 483 GLU A N 1
ATOM 3930 C CA . GLU A 1 483 ? 71.635 38.563 -110.177 1.00 94.19 483 GLU A CA 1
ATOM 3931 C C . GLU A 1 483 ? 73.054 38.963 -110.616 1.00 94.19 483 GLU A C 1
ATOM 3933 O O . GLU A 1 483 ? 73.248 39.368 -111.760 1.00 94.19 483 GLU A O 1
ATOM 3938 N N . ALA A 1 484 ? 74.080 38.724 -109.796 1.00 94.94 484 ALA A N 1
ATOM 3939 C CA . ALA A 1 484 ? 75.476 38.916 -110.195 1.00 94.94 484 ALA A CA 1
ATOM 3940 C C . ALA A 1 484 ? 75.846 38.063 -111.427 1.00 94.94 484 ALA A C 1
ATOM 3942 O O . ALA A 1 484 ? 76.514 38.543 -112.345 1.00 94.94 484 ALA A O 1
ATOM 3943 N N . ILE A 1 485 ? 75.357 36.816 -111.498 1.00 94.44 485 ILE A N 1
ATOM 3944 C CA . ILE A 1 485 ? 75.503 35.957 -112.684 1.00 94.44 485 ILE A CA 1
ATOM 3945 C C . ILE A 1 485 ? 74.759 36.549 -113.893 1.00 94.44 485 ILE A C 1
ATOM 3947 O O . ILE A 1 485 ? 75.340 36.600 -114.976 1.00 94.44 485 ILE A O 1
ATOM 3951 N N . ARG A 1 486 ? 73.519 37.044 -113.736 1.00 95.75 486 ARG A N 1
ATOM 3952 C CA . ARG A 1 486 ? 72.777 37.731 -114.817 1.00 95.75 486 ARG A CA 1
ATOM 3953 C C . ARG A 1 486 ? 73.558 38.920 -115.378 1.00 95.75 486 ARG A C 1
ATOM 3955 O O . ARG A 1 486 ? 73.706 39.027 -116.595 1.00 95.75 486 ARG A O 1
ATOM 3962 N N . GLN A 1 487 ? 74.099 39.772 -114.508 1.00 95.88 487 GLN A N 1
ATOM 3963 C CA . GLN A 1 487 ? 74.889 40.944 -114.895 1.00 95.88 487 GLN A CA 1
ATOM 3964 C C . GLN A 1 487 ? 76.186 40.549 -115.616 1.00 95.88 487 GLN A C 1
ATOM 3966 O O . GLN A 1 487 ? 76.510 41.110 -116.666 1.00 95.88 487 GLN A O 1
ATOM 3971 N N . LEU A 1 488 ? 76.891 39.525 -115.121 1.00 94.62 488 LEU A N 1
ATOM 3972 C CA . LEU A 1 488 ? 78.064 38.957 -115.791 1.00 94.62 488 LEU A CA 1
ATOM 3973 C C . LEU A 1 488 ? 77.716 38.410 -117.181 1.00 94.62 488 LEU A C 1
ATOM 3975 O O . LEU A 1 488 ? 78.395 38.760 -118.147 1.00 94.62 488 LEU A O 1
ATOM 3979 N N . CYS A 1 489 ? 76.642 37.626 -117.314 1.00 93.38 489 CYS A N 1
ATOM 3980 C CA . CYS A 1 489 ? 76.161 37.123 -118.602 1.00 93.38 489 CYS A CA 1
ATOM 3981 C C . CYS A 1 489 ? 75.827 38.261 -119.577 1.00 93.38 489 CYS A C 1
ATOM 3983 O O . CYS A 1 489 ? 76.250 38.207 -120.730 1.00 93.38 489 CYS A O 1
ATOM 3985 N N . PHE A 1 490 ? 75.148 39.317 -119.118 1.00 93.62 490 PHE A N 1
ATOM 3986 C CA . PHE A 1 490 ? 74.848 40.492 -119.940 1.00 93.62 490 PHE A CA 1
ATOM 3987 C C . PHE A 1 490 ? 76.124 41.210 -120.414 1.00 93.62 490 PHE A C 1
ATOM 3989 O O . PHE A 1 490 ? 76.244 41.552 -121.592 1.00 93.62 490 PHE A O 1
ATOM 3996 N N . SER A 1 491 ? 77.118 41.380 -119.533 1.00 92.94 491 SER A N 1
ATOM 3997 C CA . SER A 1 491 ? 78.410 41.973 -119.909 1.00 92.94 491 SER A CA 1
ATOM 3998 C C . SER A 1 491 ? 79.180 41.105 -120.916 1.00 92.94 491 SER A C 1
ATOM 4000 O O . SER A 1 491 ? 79.726 41.624 -121.890 1.00 92.94 491 SER A O 1
ATOM 4002 N N . LEU A 1 492 ? 79.162 39.777 -120.748 1.00 92.81 492 LEU A N 1
ATOM 4003 C CA . LEU A 1 492 ? 79.771 38.824 -121.677 1.00 92.81 492 LEU A CA 1
ATOM 4004 C C . LEU A 1 492 ? 79.091 38.849 -123.048 1.00 92.81 492 LEU A C 1
ATOM 4006 O O . LEU A 1 492 ? 79.789 38.850 -124.058 1.00 92.81 492 LEU A O 1
ATOM 4010 N N . GLU A 1 493 ? 77.759 38.917 -123.103 1.00 92.12 493 GLU A N 1
ATOM 4011 C CA . GLU A 1 493 ? 77.008 39.065 -124.354 1.00 92.12 493 GLU A CA 1
ATOM 4012 C C . GLU A 1 493 ? 77.373 40.385 -125.055 1.00 92.12 493 GLU A C 1
ATOM 4014 O O . GLU A 1 493 ? 77.634 40.397 -126.258 1.00 92.12 493 GLU A O 1
ATOM 4019 N N . HIS A 1 494 ? 77.490 41.489 -124.307 1.00 90.12 494 HIS A N 1
ATOM 4020 C CA . HIS A 1 494 ? 77.929 42.782 -124.838 1.00 90.12 494 HIS A CA 1
ATOM 4021 C C . HIS A 1 494 ? 79.341 42.710 -125.449 1.00 90.12 494 HIS A C 1
ATOM 4023 O O . HIS A 1 494 ? 79.522 43.072 -126.615 1.00 90.12 494 HIS A O 1
ATOM 4029 N N . TYR A 1 495 ? 80.331 42.180 -124.721 1.00 92.25 495 TYR A N 1
ATOM 4030 C CA . TYR A 1 495 ? 81.697 42.024 -125.239 1.00 92.25 495 TYR A CA 1
ATOM 4031 C C . TYR A 1 495 ? 81.781 41.028 -126.402 1.00 92.25 495 TYR A C 1
ATOM 4033 O O . TYR A 1 495 ? 82.508 41.273 -127.365 1.00 92.25 495 TYR A O 1
ATOM 4041 N N . ARG A 1 496 ? 81.015 39.933 -126.364 1.00 90.62 496 ARG A N 1
ATOM 4042 C CA . ARG A 1 496 ? 80.909 38.956 -127.458 1.00 90.62 496 ARG A CA 1
ATOM 4043 C C . ARG A 1 496 ? 80.321 39.590 -128.715 1.00 90.62 496 ARG A C 1
ATOM 4045 O O . ARG A 1 496 ? 80.831 39.346 -129.805 1.00 90.62 496 ARG A O 1
ATOM 4052 N N . ASN A 1 497 ? 79.294 40.424 -128.577 1.00 88.75 497 ASN A N 1
ATOM 4053 C CA . ASN A 1 497 ? 78.707 41.163 -129.691 1.00 88.75 497 ASN A CA 1
ATOM 4054 C C . ASN A 1 497 ? 79.685 42.206 -130.245 1.00 88.75 497 ASN A C 1
ATOM 4056 O O . ASN A 1 497 ? 79.876 42.257 -131.458 1.00 88.75 497 ASN A O 1
ATOM 4060 N N . GLY A 1 498 ? 80.393 42.943 -129.384 1.00 85.56 498 GLY A N 1
ATOM 4061 C CA . GLY A 1 498 ? 81.488 43.828 -129.796 1.00 85.56 498 GLY A CA 1
ATOM 4062 C C . GLY A 1 498 ? 82.597 43.087 -130.557 1.00 85.56 498 GLY A C 1
ATOM 4063 O O . GLY A 1 498 ? 83.005 43.521 -131.632 1.00 85.56 498 GLY A O 1
ATOM 4064 N N . TYR A 1 499 ? 83.027 41.921 -130.064 1.00 86.81 499 TYR A N 1
ATOM 4065 C CA . TYR A 1 499 ? 83.991 41.055 -130.748 1.00 86.81 499 TYR A CA 1
ATOM 4066 C C . TYR A 1 499 ? 83.456 40.524 -132.083 1.00 86.81 499 TYR A C 1
ATOM 4068 O O . TYR A 1 499 ? 84.197 40.501 -133.062 1.00 86.81 499 TYR A O 1
ATOM 4076 N N . ASN A 1 500 ? 82.183 40.125 -132.158 1.00 84.06 500 ASN A N 1
ATOM 4077 C CA . ASN A 1 500 ? 81.558 39.676 -133.401 1.00 84.06 500 ASN A CA 1
ATOM 4078 C C . ASN A 1 500 ? 81.541 40.796 -134.448 1.00 84.06 500 ASN A C 1
ATOM 4080 O O . ASN A 1 500 ? 81.942 40.546 -135.580 1.00 84.06 500 ASN A O 1
ATOM 4084 N N . VAL A 1 501 ? 81.170 42.024 -134.066 1.00 81.62 501 VAL A N 1
ATOM 4085 C CA . VAL A 1 501 ? 81.224 43.208 -134.942 1.00 81.62 501 VAL A CA 1
ATOM 4086 C C . VAL A 1 501 ? 82.658 43.477 -135.409 1.00 81.62 501 VAL A C 1
ATOM 4088 O O . VAL A 1 501 ? 82.891 43.651 -136.604 1.00 81.62 501 VAL A O 1
ATOM 4091 N N . LEU A 1 502 ? 83.641 43.425 -134.503 1.00 77.00 502 LEU A N 1
ATOM 4092 C CA . LEU A 1 502 ? 85.056 43.603 -134.844 1.00 77.00 502 LEU A CA 1
ATOM 4093 C C . LEU A 1 502 ? 85.549 42.509 -135.813 1.00 77.00 502 LEU A C 1
ATOM 4095 O O . LEU A 1 502 ? 86.196 42.794 -136.818 1.00 77.00 502 LEU A O 1
ATOM 4099 N N . ARG A 1 503 ? 85.194 41.247 -135.550 1.00 77.62 503 ARG A N 1
ATOM 4100 C CA . ARG A 1 503 ? 85.512 40.081 -136.387 1.00 77.62 503 ARG A CA 1
ATOM 4101 C C . ARG A 1 503 ? 84.836 40.156 -137.755 1.00 77.62 503 ARG A C 1
ATOM 4103 O O . ARG A 1 503 ? 85.433 39.721 -138.735 1.00 77.62 503 ARG A O 1
ATOM 4110 N N . GLN A 1 504 ? 83.626 40.701 -137.830 1.00 74.06 504 GLN A N 1
ATOM 4111 C CA . GLN A 1 504 ? 82.889 40.900 -139.074 1.00 74.06 504 GLN A CA 1
ATOM 4112 C C . GLN A 1 504 ? 83.539 42.010 -139.913 1.00 74.06 504 GLN A C 1
ATOM 4114 O O . GLN A 1 504 ? 83.855 41.764 -141.072 1.00 74.06 504 GLN A O 1
ATOM 4119 N N . ALA A 1 505 ? 83.939 43.131 -139.301 1.00 69.25 505 ALA A N 1
ATOM 4120 C CA . ALA A 1 505 ? 84.753 44.162 -139.957 1.00 69.25 505 ALA A CA 1
ATOM 4121 C C . ALA A 1 505 ? 86.114 43.634 -140.478 1.00 69.25 505 ALA A C 1
ATOM 4123 O O . ALA A 1 505 ? 86.591 44.057 -141.532 1.00 69.25 505 ALA A O 1
ATOM 4124 N N . PHE A 1 506 ? 86.732 42.664 -139.792 1.00 60.00 506 PHE A N 1
ATOM 4125 C CA . PHE A 1 506 ? 87.937 41.973 -140.281 1.00 60.00 506 PHE A CA 1
ATOM 4126 C C . PHE A 1 506 ? 87.670 40.927 -141.383 1.00 60.00 506 PHE A C 1
ATOM 4128 O O . PHE A 1 506 ? 88.584 40.612 -142.150 1.00 60.00 506 PHE A O 1
ATOM 4135 N N . LEU A 1 507 ? 86.456 40.374 -141.478 1.00 59.53 507 LEU A N 1
ATOM 4136 C CA . LEU A 1 507 ? 86.071 39.392 -142.501 1.00 59.53 507 LEU A CA 1
ATOM 4137 C C . LEU A 1 507 ? 85.555 40.052 -143.786 1.00 59.53 507 LEU A C 1
ATOM 4139 O O . LEU A 1 507 ? 85.897 39.582 -144.871 1.00 59.53 507 LEU A O 1
ATOM 4143 N N . ASP A 1 508 ? 84.827 41.164 -143.685 1.00 53.53 508 ASP A N 1
ATOM 4144 C CA . ASP A 1 508 ? 84.347 41.926 -144.846 1.00 53.53 508 ASP A CA 1
ATOM 4145 C C . ASP A 1 508 ? 85.511 42.579 -145.621 1.00 53.53 508 ASP A C 1
ATOM 4147 O O . ASP A 1 508 ? 85.474 42.673 -146.847 1.00 53.53 508 ASP A O 1
ATOM 4151 N N . ASN A 1 509 ? 86.634 42.866 -144.949 1.00 48.25 509 ASN A N 1
ATOM 4152 C CA . ASN A 1 509 ? 87.900 43.249 -145.591 1.00 48.25 509 ASN A CA 1
ATOM 4153 C C . ASN A 1 509 ? 88.602 42.109 -146.368 1.00 48.25 509 ASN A C 1
ATOM 4155 O O . ASN A 1 509 ? 89.615 42.347 -147.027 1.00 48.25 509 ASN A O 1
ATOM 4159 N N . LYS A 1 510 ? 88.095 40.865 -146.338 1.00 42.62 510 LYS A N 1
ATOM 4160 C CA . LYS A 1 510 ? 88.689 39.707 -147.041 1.00 42.62 510 LYS A CA 1
ATOM 4161 C C . LYS A 1 510 ? 88.024 39.346 -148.376 1.00 42.62 510 LYS A C 1
ATOM 4163 O O . LYS A 1 510 ? 88.186 38.227 -148.867 1.00 42.62 510 LYS A O 1
ATOM 4168 N N . ARG A 1 511 ? 87.363 40.318 -149.017 1.00 45.34 511 ARG A N 1
ATOM 4169 C CA . ARG A 1 511 ? 87.028 40.289 -150.456 1.00 45.34 511 ARG A CA 1
ATOM 4170 C C . ARG A 1 511 ? 87.533 41.509 -151.258 1.00 45.34 511 ARG A C 1
ATOM 4172 O O . ARG A 1 511 ? 86.852 41.921 -152.182 1.00 45.34 511 ARG A O 1
ATOM 4179 N N . SER A 1 512 ? 88.780 41.927 -150.977 1.00 47.09 512 SER A N 1
ATOM 4180 C CA . SER A 1 512 ? 89.830 42.321 -151.962 1.00 47.09 512 SER A CA 1
ATOM 4181 C C . SER A 1 512 ? 89.608 43.565 -152.868 1.00 47.09 512 SER A C 1
ATOM 4183 O O . SER A 1 512 ? 88.461 43.879 -153.160 1.00 47.09 512 SER A O 1
ATOM 4185 N N . PRO A 1 513 ? 90.661 44.238 -153.420 1.00 54.25 513 PRO A N 1
ATOM 4186 C CA . PRO A 1 513 ? 92.078 43.816 -153.517 1.00 54.25 513 PRO A CA 1
ATOM 4187 C C . PRO A 1 513 ? 93.194 44.882 -153.237 1.00 54.25 513 PRO A C 1
ATOM 4189 O O . PRO A 1 513 ? 93.047 46.042 -153.586 1.00 54.25 513 PRO A O 1
ATOM 4192 N N . ILE A 1 514 ? 94.382 44.413 -152.800 1.00 42.03 514 ILE A N 1
ATOM 4193 C CA . ILE A 1 514 ? 95.750 44.974 -153.054 1.00 42.03 514 ILE A CA 1
ATOM 4194 C C . ILE A 1 514 ? 96.170 46.348 -152.431 1.00 42.03 514 ILE A C 1
ATOM 4196 O O . ILE A 1 514 ? 95.664 47.378 -152.844 1.00 42.03 514 ILE A O 1
ATOM 4200 N N . LEU A 1 515 ? 97.255 46.321 -151.611 1.00 40.44 515 LEU A N 1
ATOM 4201 C CA . LEU A 1 515 ? 98.239 47.393 -151.229 1.00 40.44 515 LEU A CA 1
ATOM 4202 C C . LEU A 1 515 ? 97.689 48.718 -150.605 1.00 40.44 515 LEU A C 1
ATOM 4204 O O . LEU A 1 515 ? 96.523 49.033 -150.762 1.00 40.44 515 LEU A O 1
ATOM 4208 N N . THR A 1 516 ? 98.410 49.541 -149.818 1.00 37.50 516 THR A N 1
ATOM 4209 C CA . THR A 1 516 ? 99.858 49.854 -149.651 1.00 37.50 516 THR A CA 1
ATOM 4210 C C . THR A 1 516 ? 100.247 50.244 -148.203 1.00 37.50 516 THR A C 1
ATOM 4212 O O . THR A 1 516 ? 99.400 50.786 -147.501 1.00 37.50 516 THR A O 1
ATOM 4215 N N . SER A 1 517 ? 101.558 50.151 -147.898 1.00 40.31 517 SER A N 1
ATOM 4216 C CA . SER A 1 517 ? 102.334 50.827 -146.819 1.00 40.31 517 SER A CA 1
ATOM 4217 C C . SER A 1 517 ? 102.091 50.461 -145.351 1.00 40.31 517 SER A C 1
ATOM 4219 O O . SER A 1 517 ? 101.022 50.791 -144.806 1.00 40.31 517 SER A O 1
#

Organism: Cicer arietinum (NCBI:txid3827)

Secondary structure (DSSP, 8-state):
-------HHHHHHHHHHHHHHHHHHHS---SSHHHHHHHHHHHHHHHHHHHHHHHHHHHHHHHHHHHHHHHHHHTS-GGGSS-------------------------PPP--S---SS------------------------------------S-------------TTHHHHHHHHHHHHHHHHHHHHHHHHHHHHHHHHHHHHHHHHHHHHHHHHHHHHHHHHHHHHHHHHHHHHTS----PPP---------------S-TTSHHHHHHHHHHHHHHHT-HHHHHHHHHHHHHHHHHHHHHHHHHHHHHHHHHHHHHHHHHHHHHHHHHHHHHHHHHHHHHHHHHHHHHHHHHHHHHHHHHHHHHHHHHHHHHHHHHHHHHHHHHHHHHHHHHHHHHHHHHHHHHHHHHHHHHHHHHHHHHHHHHHHHHHHHHHHHHHHHHHHHHHHHHHHHHHHHHHHHHHHHHHHHHHHHHHHHHHHHHHHHHHHHHHHHHHHHHHHHHHHHGGG------

Foldseek 3Di:
DDDDPQDPVNLVVVLVVLVVVLVVQQPDDDPDPVVSVVSCVVCVVVSVVSVVVNVVSVVVSVVVVCVVVVVVVVPDDPPPPDDDDDDDDDDDDDDDDDDDDDDDDDDDDDDDPDDPPPDDDDDDDDDDDDDDDDDDDDDDDDDDDDDDDDDDDDDDDDDYDDDDDDDDPPVVVVVVVVVVVVVVVVVVVVVVVVCVVVVVVVVVVVVVVVVVVVVVVVVVVVVVVVVVVVVVVVVVVVVVPDDDDDDDDDDDDDDDDDDDDDPPPPCVVVVVVVVVVVVCVVVDVVVVVVVVVVVVVVVVVVVVVVVVVVVVVVVVVVVVVVVVVVVVVVVVVVVVVVVVVVVVVVVVVVVVVVVVVVVVVVVVVVVVVVVVVVVVVVVVVVVVVVVVVVVVVVVVVVVVVVVVVVVVVVVVVVVVVVVVVVVVVVVVVVVVVVVVVVVVVVVVVVVVVVVVVVVVVVVVVVVVVVVVVVVVVVVVVVVVVVVVVVVVVVVVVVVVVVVVVVVVVVVVVPPDDDDDD

pLDDT: mean 74.15, std 24.85, range [24.12, 98.69]

Radius of gyration: 86.57 Å; chains: 1; bounding box: 196×100×305 Å

Sequence (517 aa):
MSLKKSTKRSLTSDMDGTVRQMMKLIEENGDSFAQKAEMYYQKRPELISLVEEFYRGYRSLAERYEHVTGELWKNIPSDLQSQTSDNGSEPTSSWPSPSPRKLGRRISSNRAAGFDFFLGTNGNNSNNYGYDSCQKDGDGCSTLMTDSDDEFDDASSNNSCSGFFVNSSDNGLNKKVVELEIELREVKEKLFIYEQEHGEDFGSKNNAYEQELRNLNEKLRLSEEEIQKMKIEVEKYKSLESTHLHDDDTNELLSSTEEDIKMVKEKVEDSDMHIASLKFEASNLAHKESIQNLQDQLNFSHKESSTWKMKFNSEKRDNTKLQERVSRLKTSLADREHEINDLKVVLSDTEQKSFFQRAQLKTEVSKLLTQKTHLEDKIKETQYEKSDMEEKLKCEIEILKKDIQDKKNNIEDLNMRLDDFNDEVENMNMQLDQLHMEHMKMSSGMEEALRHVVELESRVKELEDEIERQKIEILEGAEEKREAIRQLCFSLEHYRNGYNVLRQAFLDNKRSPILTS

InterPro domains:
  IPR011684 Protein Networked (NET), actin-binding (NAB) domain [PF07765] (12-66)
  IPR011684 Protein Networked (NET), actin-binding (NAB) domain [PS51774] (1-72)
  IPR051861 NET actin-binding domain-containing protein [PTHR32258] (11-395)